Protein AF-0000000080122963 (afdb_homodimer)

Sequence (756 aa):
MSAVALLRVLVTTPAATTADTTKSIFVSNTAAAPLPLLIRNSSSSNCRLLIKGKRISRCTINNAAAGEVLVGIESPSSSSLQPTSSPEQKVYNVVLKQAALVQKKQSTTTTSTEDLDMPIPGTLTLLNEAYDRCREVCAEYAKTFYLGTLLMTQERRKAIWAIYVWCRRTDELVDGPNASHITPMALDRWESRLEDLFQGRPYDMLDAALSDTVGKFPVDIQPFKDMIEGMRLDLKKSRYKNFDELYLYCYYVAGTVGLMSVPVMGIAPESQATTESVYNAALSLGIANQLTNILRDVGEDARRGRVYLPQDELAQAGLSDEDIFAGKVTDKWRNFMKNQIKRARMFFDEAEKGVTQLSSASRWPVRTRIVYTYTDSKMSAVALLRVLVTTPAATTADTTKSIFVSNTAAAPLPLLIRNSSSSNCRLLIKGKRISRCTINNAAAGEVLVGIESPSSSSLQPTSSPEQKVYNVVLKQAALVQKKQSTTTTSTEDLDMPIPGTLTLLNEAYDRCREVCAEYAKTFYLGTLLMTQERRKAIWAIYVWCRRTDELVDGPNASHITPMALDRWESRLEDLFQGRPYDMLDAALSDTVGKFPVDIQPFKDMIEGMRLDLKKSRYKNFDELYLYCYYVAGTVGLMSVPVMGIAPESQATTESVYNAALSLGIANQLTNILRDVGEDARRGRVYLPQDELAQAGLSDEDIFAGKVTDKWRNFMKNQIKRARMFFDEAEKGVTQLSSASRWPVRTRIVYTYTDSK

pLDDT: mean 71.26, std 28.19, range [19.64, 98.44]

Organism: Aquilegia coerulea (NCBI:txid218851)

Foldseek 3Di:
DPPPVPPPPPPPPPDDDPDPPPPDDDDDPPDPDPPQPQPPDPDPPQPQPPDPPDRQPRQPQPPDPDRRSPSPSPPPDCDPPPPPDQLVRVLLVVLVVLLVLLVVCVVPVPDDPPDPPPPDPVLVVLLVVLLVVLLVVCCVQPVQLSVLLVLPDPLLSSQLSLLVVLLVVLVCCCVNPCNVVRDPVNLVVVLVQLVCLCVVHHDDSSSNSNSVSVVVWSFDCVLVVLLSVLSVCSVPPQAAQAVSRLLSSLCNSFLSSLSRNDRSQDFPPPFPDRSSLLSLLSSLLSSLLVLVVLLVCLQVSLVVVHHSHHQVLCVVLVHDSVCSNVVDDDPSNVVSSVVSNVVSVVSNVSNVVNLVRTDPSRSSSSVVVSVPPPPPPD/DPPPVPPPPPPPPPDDDPDPPPPDDDDDPPDPDPPQPQPPDPDPPQPLPPDPPDRQPRQPQPPDPDRRRPSDSPPPDDDPPPPPDQLVRVLLVVLVVLLVLLVVCVVPVVDDPPDPPPPDPVVVVLLVVLLVVLLVVCCVQPVQLSVLLVLPDPLLSSQLSLLVVLLVVLVCCCVNPCNVVRDPVNLVVVLVQLVCLCVVHHDDSSSNSNSVSVVVWSFDCVLVVLLSVLSVCSVPPQAAQAVSRLLSSLCNSFLSSLSRNDRSQDFPPPFPDRSSLLSLLSSLLSSLLVLVVLLVCLQVSLVVVHHSHHQVLCVVLVHDSVCSNVVDDDPSNVVSSVVSNVVSVVSNVSNVVNLVRTDPSRSSSSVSVSPPPPPPPD

Nearest PDB structures (foldseek):
  3wsa-assembly3_E  TM=7.767E-01  e=1.918E-05  Homo sapiens
  3wcj-assembly1_C  TM=8.021E-01  e=5.343E-05  Homo sapiens
  3wcm-assembly1_F  TM=7.769E-01  e=5.819E-05  Homo sapiens
  3wcm-assembly1_C  TM=7.812E-01  e=6.903E-05  Homo sapiens
  3vjb-assembly2_F  TM=7.452E-01  e=5.120E-05  Homo sapiens

Secondary structure (DSSP, 8-state):
------------------S-----------SSS---------S--------SSS----------SSS------------SS-----HHHHHHHHHHHHHHHHHHHHHHTTT---------HHHHHHHHHHHHHHHHHHHHH-HHHHHHHTTS-HHHHHHHHHHHHHHHHHHHHHHSTTGGG--HHHHHHHHHHHHHHHTT--SSHHHHHHHHHHHHS---SHHHHHHHHHHHHHHH--EESSHHHHHHHHIIIIIHHHHHHHHHH-B-TT--S-HHHHHHHHHHHHHHHHHHHHHHTHHHHHHTT-EEEEHHHHHHTT--HHHHHHT---HHHHHHHHHHHHHHHHHHHHHHHHHTTB-HHHHHHHHHHHHHGGGGG-/------------------S-----------SSS---------S--------SSS----------SSS------------SS-----HHHHHHHHHHHHHHHHHHHHHHTTT---------HHHHHHHHHHHHHHHHHHHHH-HHHHHHHTTS-HHHHHHHHHHHHHHHHHHHHHHSTTGGG--HHHHHHHHHHHHHHHTT--SSHHHHHHHHHHHHS---SHHHHHHHHHHHHHHH--EESSHHHHHHHHIIIIIHHHHHHHHHH-B-TT--S-HHHHHHHHHHHHHHHHHHHHHHTHHHHHHTT-EEEEHHHHHHTT--HHHHHHT---HHHHHHHHHHHHHHHHHHHHHHHHHTTB-HHHHHHHHHHHHHGGGGG-

Structure (mmCIF, N/CA/C/O backbone):
data_AF-0000000080122963-model_v1
#
loop_
_entity.id
_entity.type
_entity.pdbx_description
1 polymer '15-cis-phytoene synthase'
#
loop_
_atom_site.group_PDB
_atom_site.id
_atom_site.type_symbol
_atom_site.label_atom_id
_atom_site.label_alt_id
_atom_site.label_comp_id
_atom_site.label_asym_id
_atom_site.label_entity_id
_atom_site.label_seq_id
_atom_site.pdbx_PDB_ins_code
_atom_site.Cartn_x
_atom_site.Cartn_y
_atom_site.Cartn_z
_atom_site.occupancy
_atom_site.B_iso_or_equiv
_atom_site.auth_seq_id
_atom_site.auth_comp_id
_atom_site.auth_asym_id
_atom_site.auth_atom_id
_atom_site.pdbx_PDB_model_num
ATOM 1 N N . MET A 1 1 ? -7.129 35.594 -34.25 1 19.75 1 MET A N 1
ATOM 2 C CA . MET A 1 1 ? -8.195 34.812 -34.812 1 19.75 1 MET A CA 1
ATOM 3 C C . MET A 1 1 ? -8.055 33.344 -34.406 1 19.75 1 MET A C 1
ATOM 5 O O . MET A 1 1 ? -7.145 32.656 -34.875 1 19.75 1 MET A O 1
ATOM 9 N N . SER A 1 2 ? -8.109 33.125 -33.125 1 20.17 2 SER A N 1
ATOM 10 C CA . SER A 1 2 ? -7.652 32 -32.281 1 20.17 2 SER A CA 1
ATOM 11 C C . SER A 1 2 ? -8.328 30.703 -32.688 1 20.17 2 SER A C 1
ATOM 13 O O . SER A 1 2 ? -9.555 30.641 -32.812 1 20.17 2 SER A O 1
ATOM 15 N N . ALA A 1 3 ? -7.66 30 -33.656 1 21.72 3 ALA A N 1
ATOM 16 C CA . ALA A 1 3 ? -8.102 28.797 -34.375 1 21.72 3 ALA A CA 1
ATOM 17 C C . ALA A 1 3 ? -8.727 27.781 -33.438 1 21.72 3 ALA A C 1
ATOM 19 O O . ALA A 1 3 ? -8.094 27.375 -32.438 1 21.72 3 ALA A O 1
ATOM 20 N N . VAL A 1 4 ? -10.062 27.953 -33.156 1 21.8 4 VAL A N 1
ATOM 21 C CA . VAL A 1 4 ? -10.969 27.109 -32.375 1 21.8 4 VAL A CA 1
ATOM 22 C C . VAL A 1 4 ? -10.969 25.688 -32.969 1 21.8 4 VAL A C 1
ATOM 24 O O . VAL A 1 4 ? -11.281 25.5 -34.125 1 21.8 4 VAL A O 1
ATOM 27 N N . ALA A 1 5 ? -9.883 24.969 -32.75 1 23.42 5 ALA A N 1
ATOM 28 C CA . ALA A 1 5 ? -9.852 23.609 -33.281 1 23.42 5 ALA A CA 1
ATOM 29 C C . ALA A 1 5 ? -11.102 22.828 -32.875 1 23.42 5 ALA A C 1
ATOM 31 O O . ALA A 1 5 ? -11.461 22.797 -31.688 1 23.42 5 ALA A O 1
ATOM 32 N N . LEU A 1 6 ? -12.203 22.844 -33.688 1 23.42 6 LEU A N 1
ATOM 33 C CA . LEU A 1 6 ? -13.477 22.141 -33.625 1 23.42 6 LEU A CA 1
ATOM 34 C C . LEU A 1 6 ? -13.258 20.625 -33.625 1 23.42 6 LEU A C 1
ATOM 36 O O . LEU A 1 6 ? -12.617 20.094 -34.531 1 23.42 6 LEU A O 1
ATOM 40 N N . LEU A 1 7 ? -13.016 20.125 -32.469 1 23.98 7 LEU A N 1
ATOM 41 C CA . LEU A 1 7 ? -12.961 18.672 -32.5 1 23.98 7 LEU A CA 1
ATOM 42 C C . LEU A 1 7 ? -14.328 18.078 -32.812 1 23.98 7 LEU A C 1
ATOM 44 O O . LEU A 1 7 ? -15.312 18.375 -32.156 1 23.98 7 LEU A O 1
ATOM 48 N N . ARG A 1 8 ? -14.734 17.766 -34.031 1 24.86 8 ARG A N 1
ATOM 49 C CA . ARG A 1 8 ? -15.922 17.062 -34.531 1 24.86 8 ARG A CA 1
ATOM 50 C C . ARG A 1 8 ? -15.898 15.594 -34.125 1 24.86 8 ARG A C 1
ATOM 52 O O . ARG A 1 8 ? -14.938 14.883 -34.438 1 24.86 8 ARG A O 1
ATOM 59 N N . VAL A 1 9 ? -16.438 15.32 -32.969 1 24.55 9 VAL A N 1
ATOM 60 C CA . VAL A 1 9 ? -16.562 13.914 -32.625 1 24.55 9 VAL A CA 1
ATOM 61 C C . VAL A 1 9 ? -17.719 13.289 -33.406 1 24.55 9 VAL A C 1
ATOM 63 O O . VAL A 1 9 ? -18.844 13.773 -33.344 1 24.55 9 VAL A O 1
ATOM 66 N N . LEU A 1 10 ? -17.453 12.727 -34.531 1 25.44 10 LEU A N 1
ATOM 67 C CA . LEU A 1 10 ? -18.469 12 -35.281 1 25.44 10 LEU A CA 1
ATOM 68 C C . LEU A 1 10 ? -18.828 10.688 -34.594 1 25.44 10 LEU A C 1
ATOM 70 O O . LEU A 1 10 ? -17.953 9.852 -34.344 1 25.44 10 LEU A O 1
ATOM 74 N N . VAL A 1 11 ? -19.844 10.766 -33.75 1 25 11 VAL A N 1
ATOM 75 C CA . VAL A 1 11 ? -20.406 9.547 -33.188 1 25 11 VAL A CA 1
ATOM 76 C C . VAL A 1 11 ? -21.219 8.805 -34.219 1 25 11 VAL A C 1
ATOM 78 O O . VAL A 1 11 ? -22.172 9.352 -34.781 1 25 11 VAL A O 1
ATOM 81 N N . THR A 1 12 ? -20.562 8.062 -35.031 1 26.02 12 THR A N 1
ATOM 82 C CA . THR A 1 12 ? -21.359 7.273 -35.969 1 26.02 12 THR A CA 1
ATOM 83 C C . THR A 1 12 ? -22.156 6.207 -35.25 1 26.02 12 THR A C 1
ATOM 85 O O . THR A 1 12 ? -21.609 5.449 -34.438 1 26.02 12 THR A O 1
ATOM 88 N N . THR A 1 13 ? -23.422 6.586 -34.875 1 25.39 13 THR A N 1
ATOM 89 C CA . THR A 1 13 ? -24.422 5.688 -34.312 1 25.39 13 THR A CA 1
ATOM 90 C C . THR A 1 13 ? -24.609 4.469 -35.219 1 25.39 13 THR A C 1
ATOM 92 O O . THR A 1 13 ? -24.828 4.613 -36.438 1 25.39 13 THR A O 1
ATOM 95 N N . PRO A 1 14 ? -23.938 3.383 -34.938 1 26.52 14 PRO A N 1
ATOM 96 C CA . PRO A 1 14 ? -24.453 2.318 -35.812 1 26.52 14 PRO A CA 1
ATOM 97 C C . PRO A 1 14 ? -25.984 2.219 -35.781 1 26.52 14 PRO A C 1
ATOM 99 O O . PRO A 1 14 ? -26.625 2.725 -34.844 1 26.52 14 PRO A O 1
ATOM 102 N N . ALA A 1 15 ? -26.625 1.673 -36.812 1 25.92 15 ALA A N 1
ATOM 103 C CA . ALA A 1 15 ? -28.031 1.391 -37 1 25.92 15 ALA A CA 1
ATOM 104 C C . ALA A 1 15 ? -28.672 0.888 -35.719 1 25.92 15 ALA A C 1
ATOM 106 O O . ALA A 1 15 ? -27.969 0.396 -34.812 1 25.92 15 ALA A O 1
ATOM 107 N N . ALA A 1 16 ? -30.094 0.755 -35.688 1 26.62 16 ALA A N 1
ATOM 108 C CA . ALA A 1 16 ? -31.281 0.656 -34.875 1 26.62 16 ALA A CA 1
ATOM 109 C C . ALA A 1 16 ? -31.188 -0.524 -33.906 1 26.62 16 ALA A C 1
ATOM 111 O O . ALA A 1 16 ? -32.156 -0.824 -33.188 1 26.62 16 ALA A O 1
ATOM 112 N N . THR A 1 17 ? -30.25 -1.479 -33.906 1 28.39 17 THR A N 1
ATOM 113 C CA . THR A 1 17 ? -30.859 -2.541 -33.125 1 28.39 17 THR A CA 1
ATOM 114 C C . THR A 1 17 ? -31.047 -2.098 -31.656 1 28.39 17 THR A C 1
ATOM 116 O O . THR A 1 17 ? -30.281 -1.279 -31.156 1 28.39 17 THR A O 1
ATOM 119 N N . THR A 1 18 ? -32.25 -2.408 -30.875 1 26.53 18 THR A N 1
ATOM 120 C CA . THR A 1 18 ? -32.938 -2.02 -29.656 1 26.53 18 THR A CA 1
ATOM 121 C C . THR A 1 18 ? -31.984 -1.936 -28.469 1 26.53 18 THR A C 1
ATOM 123 O O . THR A 1 18 ? -32.375 -1.592 -27.359 1 26.53 18 THR A O 1
ATOM 126 N N . ALA A 1 19 ? -30.906 -2.762 -28.469 1 27.23 19 ALA A N 1
ATOM 127 C CA . ALA A 1 19 ? -30.344 -2.934 -27.125 1 27.23 19 ALA A CA 1
ATOM 128 C C . ALA A 1 19 ? -29.734 -1.631 -26.625 1 27.23 19 ALA A C 1
ATOM 130 O O . ALA A 1 19 ? -29.203 -0.837 -27.406 1 27.23 19 ALA A O 1
ATOM 131 N N . ASP A 1 20 ? -30.188 -1.052 -25.422 1 25.56 20 ASP A N 1
ATOM 132 C CA . ASP A 1 20 ? -29.906 0.118 -24.609 1 25.56 20 ASP A CA 1
ATOM 133 C C . ASP A 1 20 ? -28.391 0.375 -24.516 1 25.56 20 ASP A C 1
ATOM 135 O O . ASP A 1 20 ? -27.672 -0.348 -23.828 1 25.56 20 ASP A O 1
ATOM 139 N N . THR A 1 21 ? -27.703 0.463 -25.656 1 27.44 21 THR A N 1
ATOM 140 C CA . THR A 1 21 ? -26.25 0.651 -25.719 1 27.44 21 THR A CA 1
ATOM 141 C C . THR A 1 21 ? -25.844 1.961 -25.047 1 27.44 21 THR A C 1
ATOM 143 O O . THR A 1 21 ? -26.125 3.043 -25.578 1 27.44 21 THR A O 1
ATOM 146 N N . THR A 1 22 ? -26.047 2.119 -23.703 1 26.25 22 THR A N 1
ATOM 147 C CA . THR A 1 22 ? -25.594 3.277 -22.938 1 26.25 22 THR A CA 1
ATOM 148 C C . THR A 1 22 ? -24.141 3.602 -23.266 1 26.25 22 THR A C 1
ATOM 150 O O . THR A 1 22 ? -23.25 2.795 -23 1 26.25 22 THR A O 1
ATOM 153 N N . LYS A 1 23 ? -23.906 4.098 -24.422 1 28.27 23 LYS A N 1
ATOM 154 C CA . LYS A 1 23 ? -22.594 4.539 -24.875 1 28.27 23 LYS A CA 1
ATOM 155 C C . LYS A 1 23 ? -22.062 5.68 -24.016 1 28.27 23 LYS A C 1
ATOM 157 O O . LYS A 1 23 ? -22.75 6.668 -23.781 1 28.27 23 LYS A O 1
ATOM 162 N N . SER A 1 24 ? -21.25 5.43 -22.953 1 25.97 24 SER A N 1
ATOM 163 C CA . SER A 1 24 ? -20.656 6.457 -22.109 1 25.97 24 SER A CA 1
ATOM 164 C C . SER A 1 24 ? -19.578 7.234 -22.875 1 25.97 24 SER A C 1
ATOM 166 O O . SER A 1 24 ? -18.797 6.648 -23.625 1 25.97 24 SER A O 1
ATOM 168 N N . ILE A 1 25 ? -19.891 8.375 -23.422 1 27.52 25 ILE A N 1
ATOM 169 C CA . ILE A 1 25 ? -18.953 9.289 -24.031 1 27.52 25 ILE A CA 1
ATOM 170 C C . ILE A 1 25 ? -18.109 9.977 -22.953 1 27.52 25 ILE A C 1
ATOM 172 O O . ILE A 1 25 ? -18.656 10.602 -22.047 1 27.52 25 ILE A O 1
ATOM 176 N N . PHE A 1 26 ? -16.875 9.492 -22.766 1 26.36 26 PHE A N 1
ATOM 177 C CA . PHE A 1 26 ? -15.938 10.164 -21.859 1 26.36 26 PHE A CA 1
ATOM 178 C C . PHE A 1 26 ? -15.203 11.289 -22.578 1 26.36 26 PHE A C 1
ATOM 180 O O . PHE A 1 26 ? -14.625 11.078 -23.656 1 26.36 26 PHE A O 1
ATOM 187 N N . VAL A 1 27 ? -15.633 12.5 -22.5 1 27.17 27 VAL A N 1
ATOM 188 C CA . VAL A 1 27 ? -14.945 13.664 -23.047 1 27.17 27 VAL A CA 1
ATOM 189 C C . VAL A 1 27 ? -13.953 14.203 -22.031 1 27.17 27 VAL A C 1
ATOM 191 O O . VAL A 1 27 ? -14.32 14.523 -20.891 1 27.17 27 VAL A O 1
ATOM 194 N N . SER A 1 28 ? -12.703 13.711 -22.047 1 25.23 28 SER A N 1
ATOM 195 C CA . SER A 1 28 ? -11.688 14.312 -21.188 1 25.23 28 SER A CA 1
ATOM 196 C C . SER A 1 28 ? -11.141 15.602 -21.797 1 25.23 28 SER A C 1
ATOM 198 O O . SER A 1 28 ? -10.781 15.641 -22.969 1 25.23 28 SER A O 1
ATOM 200 N N . ASN A 1 29 ? -11.734 16.734 -21.406 1 26.58 29 ASN A N 1
ATOM 201 C CA . ASN A 1 29 ? -11.219 18.031 -21.797 1 26.58 29 ASN A CA 1
ATOM 202 C C . ASN A 1 29 ? -9.867 18.312 -21.156 1 26.58 29 ASN A C 1
ATOM 204 O O . ASN A 1 29 ? -9.75 18.312 -19.922 1 26.58 29 ASN A O 1
ATOM 208 N N . THR A 1 30 ? -8.875 17.953 -21.812 1 26.72 30 THR A N 1
ATOM 209 C CA . THR A 1 30 ? -7.539 18.312 -21.328 1 26.72 30 THR A CA 1
ATOM 210 C C . THR A 1 30 ? -7.355 19.828 -21.312 1 26.72 30 THR A C 1
ATOM 212 O O . THR A 1 30 ? -6.328 20.328 -20.844 1 26.72 30 THR A O 1
ATOM 215 N N . ALA A 1 31 ? -7.926 20.594 -22.359 1 26.52 31 ALA A N 1
ATOM 216 C CA . ALA A 1 31 ? -7.523 21.984 -22.438 1 26.52 31 ALA A CA 1
ATOM 217 C C . ALA A 1 31 ? -8.148 22.812 -21.328 1 26.52 31 ALA A C 1
ATOM 219 O O . ALA A 1 31 ? -9.18 22.422 -20.75 1 26.52 31 ALA A O 1
ATOM 220 N N . ALA A 1 32 ? -7.328 23.797 -20.781 1 28.28 32 ALA A N 1
ATOM 221 C CA . ALA A 1 32 ? -7.715 24.75 -19.734 1 28.28 32 ALA A CA 1
ATOM 222 C C . ALA A 1 32 ? -9.109 25.297 -19.984 1 28.28 32 ALA A C 1
ATOM 224 O O . ALA A 1 32 ? -9.781 25.75 -19.062 1 28.28 32 ALA A O 1
ATOM 225 N N . ALA A 1 33 ? -9.438 25.703 -21.266 1 26.62 33 ALA A N 1
ATOM 226 C CA . ALA A 1 33 ? -10.633 26.516 -21.5 1 26.62 33 ALA A CA 1
ATOM 227 C C . ALA A 1 33 ? -11.875 25.625 -21.594 1 26.62 33 ALA A C 1
ATOM 229 O O . ALA A 1 33 ? -11.805 24.5 -22.078 1 26.62 33 ALA A O 1
ATOM 230 N N . PRO A 1 34 ? -12.961 25.953 -20.828 1 26.78 34 PRO A N 1
ATOM 231 C CA . PRO A 1 34 ? -14.281 25.312 -20.844 1 26.78 34 PRO A CA 1
ATOM 232 C C . PRO A 1 34 ? -14.812 25.094 -22.25 1 26.78 34 PRO A C 1
ATOM 234 O O . PRO A 1 34 ? -14.891 26.031 -23.047 1 26.78 34 PRO A O 1
ATOM 237 N N . LEU A 1 35 ? -14.242 24.156 -23 1 27.95 35 LEU A N 1
ATOM 238 C CA . LEU A 1 35 ? -14.875 24.031 -24.312 1 27.95 35 LEU A CA 1
ATOM 239 C C . LEU A 1 35 ? -16.359 23.734 -24.172 1 27.95 35 LEU A C 1
ATOM 241 O O . LEU A 1 35 ? -16.766 22.906 -23.344 1 27.95 35 LEU A O 1
ATOM 245 N N . PRO A 1 36 ? -17.312 24.625 -24.625 1 26.7 36 PRO A N 1
ATOM 246 C CA . PRO A 1 36 ? -18.766 24.438 -24.609 1 26.7 36 PRO A CA 1
ATOM 247 C C . PRO A 1 36 ? -19.219 23.156 -25.281 1 26.7 36 PRO A C 1
ATOM 249 O O . PRO A 1 36 ? -18.688 22.781 -26.328 1 26.7 36 PRO A O 1
ATOM 252 N N . LEU A 1 37 ? -19.281 22.094 -24.594 1 27.95 37 LEU A N 1
ATOM 253 C CA . LEU A 1 37 ? -19.844 20.859 -25.141 1 27.95 37 LEU A CA 1
ATOM 254 C C . LEU A 1 37 ? -21.281 21.062 -25.594 1 27.95 37 LEU A C 1
ATOM 256 O O . LEU A 1 37 ? -22.125 21.5 -24.797 1 27.95 37 LEU A O 1
ATOM 260 N N . LEU A 1 38 ? -21.484 21.422 -26.766 1 26.62 38 LEU A N 1
ATOM 261 C CA . LEU A 1 38 ? -22.812 21.516 -27.344 1 26.62 38 LEU A CA 1
ATOM 262 C C . LEU A 1 38 ? -23.406 20.141 -27.594 1 26.62 38 LEU A C 1
ATOM 264 O O . LEU A 1 38 ? -22.828 19.344 -28.328 1 26.62 38 LEU A O 1
ATOM 268 N N . ILE A 1 39 ? -23.984 19.609 -26.609 1 27.3 39 ILE A N 1
ATOM 269 C CA . ILE A 1 39 ? -24.703 18.359 -26.812 1 27.3 39 ILE A CA 1
ATOM 270 C C . ILE A 1 39 ? -26.062 18.641 -27.484 1 27.3 39 ILE A C 1
ATOM 272 O O . ILE A 1 39 ? -26.859 19.406 -26.953 1 27.3 39 ILE A O 1
ATOM 276 N N . ARG A 1 40 ? -26.109 18.641 -28.75 1 26.69 40 ARG A N 1
ATOM 277 C CA . ARG A 1 40 ? -27.391 18.75 -29.453 1 26.69 40 ARG A CA 1
ATOM 278 C C . ARG A 1 40 ? -28.156 17.438 -29.391 1 26.69 40 ARG A C 1
ATOM 280 O O . ARG A 1 40 ? -27.625 16.375 -29.75 1 26.69 40 ARG A O 1
ATOM 287 N N . ASN A 1 41 ? -28.875 17.25 -28.234 1 26.33 41 ASN A N 1
ATOM 288 C CA . ASN A 1 41 ? -29.797 16.125 -28.188 1 26.33 41 ASN A CA 1
ATOM 289 C C . ASN A 1 41 ? -30.969 16.312 -29.156 1 26.33 41 ASN A C 1
ATOM 291 O O . ASN A 1 41 ? -31.562 17.406 -29.203 1 26.33 41 ASN A O 1
ATOM 295 N N . SER A 1 42 ? -30.938 15.711 -30.281 1 27.28 42 SER A N 1
ATOM 296 C CA . SER A 1 42 ? -32.156 15.805 -31.062 1 27.28 42 SER A CA 1
ATOM 297 C C . SER A 1 42 ? -33.406 15.492 -30.219 1 27.28 42 SER A C 1
ATOM 299 O O . SER A 1 42 ? -34.438 16.156 -30.344 1 27.28 42 SER A O 1
ATOM 301 N N . SER A 1 43 ? -33.719 14.156 -30.031 1 26.42 43 SER A N 1
ATOM 302 C CA . SER A 1 43 ? -35.031 13.781 -29.484 1 26.42 43 SER A CA 1
ATOM 303 C C . SER A 1 43 ? -35.031 13.906 -27.969 1 26.42 43 SER A C 1
ATOM 305 O O . SER A 1 43 ? -34 13.883 -27.328 1 26.42 43 SER A O 1
ATOM 307 N N . SER A 1 44 ? -36.219 14.414 -27.312 1 27.33 44 SER A N 1
ATOM 308 C CA . SER A 1 44 ? -36.625 14.727 -25.953 1 27.33 44 SER A CA 1
ATOM 309 C C . SER A 1 44 ? -36.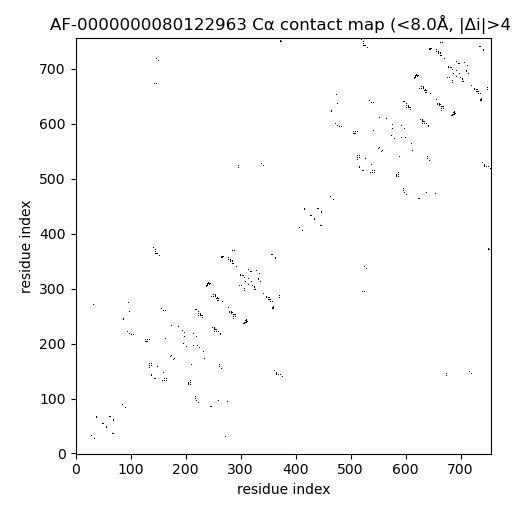188 13.648 -24.969 1 27.33 44 SER A C 1
ATOM 311 O O . SER A 1 44 ? -36.656 13.594 -23.828 1 27.33 44 SER A O 1
ATOM 313 N N . SER A 1 45 ? -35.531 12.609 -25.438 1 26.34 45 SER A N 1
ATOM 314 C CA . SER A 1 45 ? -35.438 11.539 -24.453 1 26.34 45 SER A CA 1
ATOM 315 C C . SER A 1 45 ? -34.562 11.922 -23.281 1 26.34 45 SER A C 1
ATOM 317 O O . SER A 1 45 ? -33.656 12.758 -23.422 1 26.34 45 SER A O 1
ATOM 319 N N . ASN A 1 46 ? -35.156 11.789 -22.047 1 26.55 46 ASN A N 1
ATOM 320 C CA . ASN A 1 46 ? -34.625 12.023 -20.703 1 26.55 46 ASN A CA 1
ATOM 321 C C . ASN A 1 46 ? -33.219 11.492 -20.547 1 26.55 46 ASN A C 1
ATOM 323 O O . ASN A 1 46 ? -32.969 10.305 -20.766 1 26.55 46 ASN A O 1
ATOM 327 N N . CYS A 1 47 ? -32.312 12.094 -21.234 1 25.84 47 CYS A N 1
ATOM 328 C CA . CYS A 1 47 ? -30.938 11.641 -21.172 1 25.84 47 CYS A CA 1
ATOM 329 C C . CYS A 1 47 ? -30.359 11.828 -19.766 1 25.84 47 CYS A C 1
ATOM 331 O O . CYS A 1 47 ? -30.516 12.898 -19.172 1 25.84 47 CYS A O 1
ATOM 333 N N . ARG A 1 48 ? -30.469 10.789 -18.922 1 26 48 ARG A N 1
ATOM 334 C CA . ARG A 1 48 ? -29.828 10.773 -17.609 1 26 48 ARG A CA 1
ATOM 335 C C . ARG A 1 48 ? -28.328 10.984 -17.75 1 26 48 ARG A C 1
ATOM 337 O O . ARG A 1 48 ? -27.641 10.234 -18.453 1 26 48 ARG A O 1
ATOM 344 N N . LEU A 1 49 ? -27.922 12.188 -17.906 1 27.52 49 LEU A N 1
ATOM 345 C CA . LEU A 1 49 ? -26.484 12.484 -17.859 1 27.52 49 LEU A CA 1
ATOM 346 C C . LEU A 1 49 ? -25.922 12.211 -16.469 1 27.52 49 LEU A C 1
ATOM 348 O O . LEU A 1 49 ? -26.422 12.719 -15.477 1 27.52 49 LEU A O 1
ATOM 352 N N . LEU A 1 50 ? -25.656 11.008 -16.219 1 26.03 50 LEU A N 1
ATOM 353 C CA . LEU A 1 50 ? -24.969 10.742 -14.961 1 26.03 50 LEU A CA 1
ATOM 354 C C . LEU A 1 50 ? -23.578 11.359 -14.953 1 26.03 50 LEU A C 1
ATOM 356 O O . LEU A 1 50 ? -22.766 11.078 -15.844 1 26.03 50 LEU A O 1
ATOM 360 N N . ILE A 1 51 ? -23.484 12.562 -14.664 1 25.67 51 ILE A N 1
ATOM 361 C CA . ILE A 1 51 ? -22.172 13.148 -14.398 1 25.67 51 ILE A CA 1
ATOM 362 C C . ILE A 1 51 ? -21.562 12.492 -13.156 1 25.67 51 ILE A C 1
ATOM 364 O O . ILE A 1 51 ? -22.219 12.359 -12.125 1 25.67 51 ILE A O 1
ATOM 368 N N . LYS A 1 52 ? -20.656 11.688 -13.266 1 24.55 52 LYS A N 1
ATOM 369 C CA . LYS A 1 52 ? -19.891 11.141 -12.148 1 24.55 52 LYS A CA 1
ATOM 370 C C . LYS A 1 52 ? -19.5 12.242 -11.156 1 24.55 52 LYS A C 1
ATOM 372 O O . LYS A 1 52 ? -18.828 13.203 -11.523 1 24.55 52 LYS A O 1
ATOM 377 N N . GLY A 1 53 ? -20.203 12.312 -9.82 1 27.12 53 GLY A N 1
ATOM 378 C CA . GLY A 1 53 ? -20.375 12.844 -8.477 1 27.12 53 GLY A CA 1
ATOM 379 C C . GLY A 1 53 ? -21.656 13.633 -8.312 1 27.12 53 GLY A C 1
ATOM 380 O O . GLY A 1 53 ? -22.141 13.805 -7.188 1 27.12 53 GLY A O 1
ATOM 381 N N . LYS A 1 54 ? -21.953 14.773 -8.984 1 26.27 54 LYS A N 1
ATOM 382 C CA . LYS A 1 54 ? -23.156 15.523 -8.656 1 26.27 54 LYS A CA 1
ATOM 383 C C . LYS A 1 54 ? -24.328 15.094 -9.539 1 26.27 54 LYS A C 1
ATOM 385 O O . LYS A 1 54 ? -24.172 14.922 -10.75 1 26.27 54 LYS A O 1
ATOM 390 N N . ARG A 1 55 ? -25.344 14.398 -8.875 1 28.12 55 ARG A N 1
ATOM 391 C CA . ARG A 1 55 ? -26.656 14.133 -9.477 1 28.12 55 ARG A CA 1
ATOM 392 C C . ARG A 1 55 ? -27.234 15.398 -10.094 1 28.12 55 ARG A C 1
ATOM 394 O O . ARG A 1 55 ? -27.438 16.406 -9.406 1 28.12 55 ARG A O 1
ATOM 401 N N . ILE A 1 56 ? -26.859 15.719 -11.297 1 27.7 56 ILE A N 1
ATOM 402 C CA . ILE A 1 56 ? -27.516 16.859 -11.93 1 27.7 56 ILE A CA 1
ATOM 403 C C . ILE A 1 56 ? -29.016 16.562 -12.055 1 27.7 56 ILE A C 1
ATOM 405 O O . ILE A 1 56 ? -29.406 15.461 -12.43 1 27.7 56 ILE A O 1
ATOM 409 N N . SER A 1 57 ? -29.828 17.375 -11.273 1 26.98 57 SER A N 1
ATOM 410 C CA . SER A 1 57 ? -31.266 17.422 -11.445 1 26.98 57 SER A CA 1
ATOM 411 C C . SER A 1 57 ? -31.656 17.422 -12.922 1 26.98 57 SER A C 1
ATOM 413 O O . SER A 1 57 ? -30.812 17.703 -13.781 1 26.98 57 SER A O 1
ATOM 415 N N . ARG A 1 58 ? -33 17.438 -13.117 1 27.38 58 ARG A N 1
ATOM 416 C CA . ARG A 1 58 ? -33.75 17.453 -14.375 1 27.38 58 ARG A CA 1
ATOM 417 C C . ARG A 1 58 ? -33.375 18.672 -15.211 1 27.38 58 ARG A C 1
ATOM 419 O O . ARG A 1 58 ? -33.344 19.797 -14.703 1 27.38 58 ARG A O 1
ATOM 426 N N . CYS A 1 59 ? -32.406 18.562 -15.992 1 26.41 59 CYS A N 1
ATOM 427 C CA . CYS A 1 59 ? -32.031 19.672 -16.859 1 26.41 59 CYS A CA 1
ATOM 428 C C . CYS A 1 59 ? -33.094 19.859 -17.969 1 26.41 59 CYS A C 1
ATOM 430 O O . CYS A 1 59 ? -33.469 18.891 -18.609 1 26.41 59 CYS A O 1
ATOM 432 N N . THR A 1 60 ? -34.031 20.719 -17.609 1 26.64 60 THR A N 1
ATOM 433 C CA . THR A 1 60 ? -34.938 21.156 -18.672 1 26.64 60 THR A CA 1
ATOM 434 C C . THR A 1 60 ? -34.156 21.859 -19.781 1 26.64 60 THR A C 1
ATOM 436 O O . THR A 1 60 ? -33.375 22.781 -19.531 1 26.64 60 THR A O 1
ATOM 439 N N . ILE A 1 61 ? -33.969 21.188 -20.812 1 28.36 61 ILE A N 1
ATOM 440 C CA . ILE A 1 61 ? -33.375 21.703 -22.047 1 28.36 61 ILE A CA 1
ATOM 441 C C . ILE A 1 61 ? -34.312 22.703 -22.703 1 28.36 61 ILE A C 1
ATOM 443 O O . ILE A 1 61 ? -35.438 22.328 -23.125 1 28.36 61 ILE A O 1
ATOM 447 N N . ASN A 1 62 ? -34.406 23.875 -22.016 1 25.98 62 ASN A N 1
ATOM 448 C CA . ASN A 1 62 ? -35.188 24.875 -22.734 1 25.98 62 ASN A CA 1
ATOM 449 C C . ASN A 1 62 ? -34.5 25.312 -24.031 1 25.98 62 ASN A C 1
ATOM 451 O O . ASN A 1 62 ? -33.312 25.516 -24.062 1 25.98 62 ASN A O 1
ATOM 455 N N . ASN A 1 63 ? -35.188 24.953 -25.094 1 27.14 63 ASN A N 1
ATOM 456 C CA . ASN A 1 63 ? -34.938 25.281 -26.5 1 27.14 63 ASN A CA 1
ATOM 457 C C . ASN A 1 63 ? -34.844 26.797 -26.703 1 27.14 63 ASN A C 1
ATOM 459 O O . ASN A 1 63 ? -35.844 27.453 -26.938 1 27.14 63 ASN A O 1
ATOM 463 N N . ALA A 1 64 ? -34.219 27.656 -25.797 1 25.81 64 ALA A N 1
ATOM 464 C CA . ALA A 1 64 ? -34.312 29 -26.344 1 25.81 64 ALA A CA 1
ATOM 465 C C . ALA A 1 64 ? -33.688 29.078 -27.719 1 25.81 64 ALA A C 1
ATOM 467 O O . ALA A 1 64 ? -32.938 28.172 -28.125 1 25.81 64 ALA A O 1
ATOM 468 N N . ALA A 1 65 ? -33.625 30.297 -28.422 1 25.7 65 ALA A N 1
ATOM 469 C CA . ALA A 1 65 ? -33.188 30.656 -29.75 1 25.7 65 ALA A CA 1
ATOM 470 C C . ALA A 1 65 ? -31.812 30.078 -30.047 1 25.7 65 ALA A C 1
ATOM 472 O O . ALA A 1 65 ? -31.609 29.406 -31.062 1 25.7 65 ALA A O 1
ATOM 473 N N . ALA A 1 66 ? -30.797 30.953 -30.062 1 26.09 66 ALA A N 1
ATOM 474 C CA . ALA A 1 66 ? -29.516 30.5 -30.609 1 26.09 66 ALA A CA 1
ATOM 475 C C . ALA A 1 66 ? -28.922 29.375 -29.766 1 26.09 66 ALA A C 1
ATOM 477 O O . ALA A 1 66 ? -29.297 29.203 -28.609 1 26.09 66 ALA A O 1
ATOM 478 N N . GLY A 1 67 ? -28.234 28.406 -30.344 1 25.77 67 GLY A N 1
ATOM 479 C CA . GLY A 1 67 ? -27.797 27.031 -30.109 1 25.77 67 GLY A CA 1
ATOM 480 C C . GLY A 1 67 ? -27.156 26.828 -28.75 1 25.77 67 GLY A C 1
ATOM 481 O O . GLY A 1 67 ? -26.516 25.797 -28.516 1 25.77 67 GLY A O 1
ATOM 482 N N . GLU A 1 68 ? -26.812 27.922 -28.031 1 26.02 68 GLU A N 1
ATOM 483 C CA . GLU A 1 68 ? -25.953 27.75 -26.859 1 26.02 68 GLU A CA 1
ATOM 484 C C . GLU A 1 68 ? -26.734 27.203 -25.672 1 26.02 68 GLU A C 1
ATOM 486 O O . GLU A 1 68 ? -27.797 27.719 -25.328 1 26.02 68 GLU A O 1
ATOM 491 N N . VAL A 1 69 ? -27 25.953 -25.641 1 25.61 69 VAL A N 1
ATOM 492 C CA . VAL A 1 69 ? -27.734 25.375 -24.516 1 25.61 69 VAL A CA 1
ATOM 493 C C . VAL A 1 69 ? -27.031 25.719 -23.203 1 25.61 69 VAL A C 1
ATOM 495 O O . VAL A 1 69 ? -25.875 25.359 -23.016 1 25.61 69 VAL A O 1
ATOM 498 N N . LEU A 1 70 ? -27.344 26.906 -22.641 1 24.72 70 LEU A N 1
ATOM 499 C CA . LEU A 1 70 ? -26.875 27.266 -21.312 1 24.72 70 LEU A CA 1
ATOM 500 C C . LEU A 1 70 ? -27.547 26.406 -20.25 1 24.72 70 LEU A C 1
ATOM 502 O O . LEU A 1 70 ? -28.781 26.344 -20.188 1 24.72 70 LEU A O 1
ATOM 506 N N . VAL A 1 71 ? -27.078 25.281 -19.938 1 25.55 71 VAL A N 1
ATOM 507 C CA . VAL A 1 71 ? -27.672 24.469 -18.875 1 25.55 71 VAL A CA 1
ATOM 508 C C . VAL A 1 71 ? -27.641 25.25 -17.562 1 25.55 71 VAL A C 1
ATOM 510 O O . VAL A 1 71 ? -26.578 25.641 -17.078 1 25.55 71 VAL A O 1
ATOM 513 N N . GLY A 1 72 ? -28.562 26.109 -17.344 1 23.67 72 GLY A N 1
ATOM 514 C CA . GLY A 1 72 ? -28.75 26.859 -16.109 1 23.67 72 GLY A CA 1
ATOM 515 C C . GLY A 1 72 ? -29.078 25.969 -14.922 1 23.67 72 GLY A C 1
ATOM 516 O O . GLY A 1 72 ? -30.016 25.172 -14.984 1 23.67 72 GLY A O 1
ATOM 517 N N . ILE A 1 73 ? -28.062 25.531 -14.156 1 24.61 73 ILE A N 1
ATOM 518 C CA . ILE A 1 73 ? -28.344 24.906 -12.875 1 24.61 73 ILE A CA 1
ATOM 519 C C . ILE A 1 73 ? -29.109 25.859 -11.977 1 24.61 73 ILE A C 1
ATOM 521 O O . ILE A 1 73 ? -28.641 26.969 -11.695 1 24.61 73 ILE A O 1
ATOM 525 N N . GLU A 1 74 ? -30.297 25.828 -12.016 1 23.81 74 GLU A N 1
ATOM 526 C CA . GLU A 1 74 ? -31.125 26.672 -11.156 1 23.81 74 GLU A CA 1
ATOM 527 C C . GLU A 1 74 ? -30.828 26.406 -9.68 1 23.81 74 GLU A C 1
ATOM 529 O O . GLU A 1 74 ? -30.828 25.25 -9.242 1 23.81 74 GLU A O 1
ATOM 534 N N . SER A 1 75 ? -29.984 27.25 -9.016 1 23.47 75 SER A N 1
ATOM 535 C CA . SER A 1 75 ? -29.844 27.359 -7.566 1 23.47 75 SER A CA 1
ATOM 536 C C . SER A 1 75 ? -31.203 27.516 -6.887 1 23.47 75 SER A C 1
ATOM 538 O O . SER A 1 75 ? -32.031 28.328 -7.316 1 23.47 75 SER A O 1
ATOM 540 N N . PRO A 1 76 ? -31.766 26.406 -6.293 1 24.53 76 PRO A N 1
ATOM 541 C CA . PRO A 1 76 ? -33.031 26.703 -5.633 1 24.53 76 PRO A CA 1
ATOM 542 C C . PRO A 1 76 ? -33.031 28.047 -4.898 1 24.53 76 PRO A C 1
ATOM 544 O O . PRO A 1 76 ? -31.953 28.562 -4.57 1 24.53 76 PRO A O 1
ATOM 547 N N . SER A 1 77 ? -34.125 28.734 -4.871 1 24.09 77 SER A N 1
ATOM 548 C CA . SER A 1 77 ? -34.5 29.969 -4.199 1 24.09 77 SER A CA 1
ATOM 549 C C . SER A 1 77 ? -34.031 29.969 -2.742 1 24.09 77 SER A C 1
ATOM 551 O O . SER A 1 77 ? -33.875 28.906 -2.141 1 24.09 77 SER A O 1
ATOM 553 N N . SER A 1 78 ? -33.719 31.219 -2.082 1 26.89 78 SER A N 1
ATOM 554 C CA . SER A 1 78 ? -33.219 31.859 -0.867 1 26.89 78 SER A CA 1
ATOM 555 C C . SER A 1 78 ? -34.094 31.5 0.334 1 26.89 78 SER A C 1
ATOM 557 O O . SER A 1 78 ? -34.188 32.281 1.291 1 26.89 78 SER A O 1
ATOM 559 N N . SER A 1 79 ? -35.031 30.656 0.458 1 28.59 79 SER A N 1
ATOM 560 C CA . SER A 1 79 ? -35.688 30.766 1.761 1 28.59 79 SER A CA 1
ATOM 561 C C . SER A 1 79 ? -34.656 30.656 2.893 1 28.59 79 SER A C 1
ATOM 563 O O . SER A 1 79 ? -33.594 30.047 2.73 1 28.59 79 SER A O 1
ATOM 565 N N . SER A 1 80 ? -34.656 31.484 4.078 1 29.45 80 SER A N 1
ATOM 566 C CA . SER A 1 80 ? -33.812 31.969 5.168 1 29.45 80 SER A CA 1
ATOM 567 C C . SER A 1 80 ? -33.125 30.797 5.863 1 29.45 80 SER A C 1
ATOM 569 O O . SER A 1 80 ? -32.469 30.984 6.902 1 29.45 80 SER A O 1
ATOM 571 N N . LEU A 1 81 ? -33.625 29.5 5.832 1 30.83 81 LEU A N 1
ATOM 572 C CA . LEU A 1 81 ? -32.938 28.562 6.715 1 30.83 81 LEU A CA 1
ATOM 573 C C . LEU A 1 81 ? -31.5 28.359 6.262 1 30.83 81 LEU A C 1
ATOM 575 O O . LEU A 1 81 ? -31.25 28.172 5.074 1 30.83 81 LEU A O 1
ATOM 579 N N . GLN A 1 82 ? -30.469 28.938 6.867 1 32.44 82 GLN A N 1
ATOM 580 C CA . GLN A 1 82 ? -29.031 28.781 6.656 1 32.44 82 GLN A CA 1
ATOM 581 C C . GLN A 1 82 ? -28.703 27.359 6.211 1 32.44 82 GLN A C 1
ATOM 583 O O . GLN A 1 82 ? -28.938 26.406 6.945 1 32.44 82 GLN A O 1
ATOM 588 N N . PRO A 1 83 ? -28.859 26.828 5.027 1 39.5 83 PRO A N 1
ATOM 589 C CA . PRO A 1 83 ? -28.578 25.469 4.555 1 39.5 83 PRO A CA 1
ATOM 590 C C . PRO A 1 83 ? -27.25 24.922 5.082 1 39.5 83 PRO A C 1
ATOM 592 O O . PRO A 1 83 ? -26.219 25.594 4.992 1 39.5 83 PRO A O 1
ATOM 595 N N . THR A 1 84 ? -27.203 24.344 6.293 1 48.41 84 THR A N 1
ATOM 596 C CA . THR A 1 84 ? -26.031 23.641 6.789 1 48.41 84 THR A CA 1
ATOM 597 C C . THR A 1 84 ? -25.312 22.922 5.652 1 48.41 84 THR A C 1
ATOM 599 O O . THR A 1 84 ? -25.922 22.172 4.898 1 48.41 84 THR A O 1
ATOM 602 N N . SER A 1 85 ? -24.375 23.406 5.086 1 63.66 85 SER A N 1
ATOM 603 C CA . SER A 1 85 ? -23.531 22.875 4.016 1 63.66 85 SER A CA 1
ATOM 604 C C . SER A 1 85 ? -23.266 21.391 4.211 1 63.66 85 SER A C 1
ATOM 606 O O . SER A 1 85 ? -23.109 20.922 5.34 1 63.66 85 SER A O 1
ATOM 608 N N . SER A 1 86 ? -23.609 20.609 3.156 1 77 86 SER A N 1
ATOM 609 C CA . SER A 1 86 ? -23.281 19.188 3.164 1 77 86 SER A CA 1
ATOM 610 C C . SER A 1 86 ? -21.828 18.953 3.605 1 77 86 SER A C 1
ATOM 612 O O . SER A 1 86 ? -21 19.859 3.516 1 77 86 SER A O 1
ATOM 614 N N . PRO A 1 87 ? -21.656 17.953 4.379 1 82.5 87 PRO A N 1
ATOM 615 C CA . PRO A 1 87 ? -20.266 17.625 4.738 1 82.5 87 PRO A CA 1
ATOM 616 C C . PRO A 1 87 ? -19.297 17.781 3.568 1 82.5 87 PRO A C 1
ATOM 618 O O . PRO A 1 87 ? -18.203 18.312 3.74 1 82.5 87 PRO A O 1
ATOM 621 N N . GLU A 1 88 ? -19.781 17.438 2.381 1 81.06 88 GLU A N 1
ATOM 622 C CA . GLU A 1 88 ? -18.922 17.547 1.204 1 81.06 88 GLU A CA 1
ATOM 623 C C . GLU A 1 88 ? -18.609 19.016 0.904 1 81.06 88 GLU A C 1
ATOM 625 O O . GLU A 1 88 ? -17.469 19.344 0.548 1 81.06 88 GLU A O 1
ATOM 630 N N . GLN A 1 89 ? -19.625 19.797 1.073 1 80.19 89 GLN A N 1
ATOM 631 C CA . GLN A 1 89 ? -19.422 21.219 0.817 1 80.19 89 GLN A CA 1
ATOM 632 C C . GLN A 1 89 ? -18.484 21.828 1.853 1 80.19 89 GLN A C 1
ATOM 634 O O . GLN A 1 89 ? -17.641 22.672 1.517 1 80.19 89 GLN A O 1
ATOM 639 N N . LYS A 1 90 ? -18.688 21.453 3.09 1 82.94 90 LYS A N 1
ATOM 640 C CA . LYS A 1 90 ? -17.812 21.938 4.148 1 82.94 90 LYS A CA 1
ATOM 641 C C . LYS A 1 90 ? -16.344 21.609 3.848 1 82.94 90 LYS A C 1
ATOM 643 O O . LYS A 1 90 ? -15.469 22.469 3.967 1 82.94 90 LYS A O 1
ATOM 648 N N . VAL A 1 91 ? -16.141 20.359 3.436 1 86.81 91 VAL A N 1
ATOM 649 C CA . VAL A 1 91 ? -14.797 19.891 3.135 1 86.81 91 VAL A CA 1
ATOM 650 C C . VAL A 1 91 ? -14.258 20.609 1.904 1 86.81 91 VAL A C 1
ATOM 652 O O . VAL A 1 91 ? -13.086 21 1.873 1 86.81 91 VAL A O 1
ATOM 655 N N . TYR A 1 92 ? -15.125 20.828 0.982 1 84.19 92 TYR A N 1
ATOM 656 C CA . TYR A 1 92 ? -14.719 21.5 -0.246 1 84.19 92 TYR A CA 1
ATOM 657 C C . TYR A 1 92 ? -14.281 22.922 0.033 1 84.19 92 TYR A C 1
ATOM 659 O O . TYR A 1 92 ? -13.32 23.422 -0.561 1 84.19 92 TYR A O 1
ATOM 667 N N . ASN A 1 93 ? -14.977 23.547 0.935 1 82.69 93 ASN A N 1
ATOM 668 C CA . ASN A 1 93 ? -14.609 24.906 1.308 1 82.69 93 ASN A CA 1
ATOM 669 C C . ASN A 1 93 ? -13.203 24.969 1.896 1 82.69 93 ASN A C 1
ATOM 671 O O . ASN A 1 93 ? -12.461 25.922 1.659 1 82.69 93 ASN A O 1
ATOM 675 N N . VAL A 1 94 ? -12.891 24 2.611 1 83.69 94 VAL A N 1
ATOM 676 C CA . VAL A 1 94 ? -11.539 23.922 3.17 1 83.69 94 VAL A CA 1
ATOM 677 C C . VAL A 1 94 ? -10.523 23.797 2.043 1 83.69 94 VAL A C 1
ATOM 679 O O . VAL A 1 94 ? -9.484 24.453 2.053 1 83.69 94 VAL A O 1
ATOM 682 N N . VAL A 1 95 ? -10.82 22.938 1.063 1 85.12 95 VAL A N 1
ATOM 683 C CA . VAL A 1 95 ? -9.945 22.719 -0.085 1 85.12 95 VAL A CA 1
ATOM 684 C C . VAL A 1 95 ? -9.742 24.047 -0.826 1 85.12 95 VAL A C 1
ATOM 686 O O . VAL A 1 95 ? -8.617 24.406 -1.157 1 85.12 95 VAL A O 1
ATOM 689 N N . LEU A 1 96 ? -10.852 24.766 -1.002 1 81 96 LEU A N 1
ATOM 690 C CA . LEU A 1 96 ? -10.789 26.031 -1.731 1 81 96 LEU A CA 1
ATOM 691 C C . LEU A 1 96 ? -9.93 27.047 -0.99 1 81 96 LEU A C 1
ATOM 693 O O . LEU A 1 96 ? -9.125 27.75 -1.605 1 81 96 LEU A O 1
ATOM 697 N N . LYS A 1 97 ? -10.164 27.109 0.23 1 84.81 97 LYS A N 1
ATOM 698 C CA . LYS A 1 97 ? -9.391 28.047 1.042 1 84.81 97 LYS A CA 1
ATOM 699 C C . LYS A 1 97 ? -7.895 27.734 0.96 1 84.81 97 LYS A C 1
ATOM 701 O O . LYS A 1 97 ? -7.078 28.656 0.793 1 84.81 97 LYS A O 1
ATOM 706 N N . GLN A 1 98 ? -7.559 26.547 1.033 1 86.88 98 GLN A N 1
ATOM 707 C CA . GLN A 1 98 ? -6.156 26.141 0.996 1 86.88 98 GLN A CA 1
ATOM 708 C C . GLN A 1 98 ? -5.547 26.391 -0.383 1 86.88 98 GLN A C 1
ATOM 710 O O . GLN A 1 98 ? -4.422 26.875 -0.492 1 86.88 98 GLN A O 1
ATOM 715 N N . ALA A 1 99 ? -6.305 26.031 -1.355 1 83.44 99 ALA A N 1
ATOM 716 C CA . ALA A 1 99 ? -5.824 26.25 -2.717 1 83.44 99 ALA A CA 1
ATOM 717 C C . ALA A 1 99 ? -5.539 27.734 -2.959 1 83.44 99 ALA A C 1
ATOM 719 O O . ALA A 1 99 ? -4.551 28.078 -3.607 1 83.44 99 ALA A O 1
ATOM 720 N N . ALA A 1 100 ? -6.367 28.562 -2.404 1 81.88 100 ALA A N 1
ATOM 721 C CA . ALA A 1 100 ? -6.195 30 -2.547 1 81.88 100 ALA A CA 1
ATOM 722 C C . ALA A 1 100 ? -4.926 30.484 -1.839 1 81.88 100 ALA A C 1
ATOM 724 O O . ALA A 1 100 ? -4.227 31.375 -2.33 1 81.88 100 ALA A O 1
ATOM 725 N N . LEU A 1 101 ? -4.66 29.891 -0.741 1 82.81 101 LEU A N 1
ATOM 726 C CA . LEU A 1 101 ? -3.479 30.266 0.031 1 82.81 101 LEU A CA 1
ATOM 727 C C . LEU A 1 101 ? -2.203 29.922 -0.735 1 82.81 101 LEU A C 1
ATOM 729 O O . LEU A 1 101 ? -1.254 30.703 -0.745 1 82.81 101 LEU A O 1
ATOM 733 N N . VAL A 1 102 ? -2.174 28.797 -1.368 1 80.25 102 VAL A N 1
ATOM 734 C CA . VAL A 1 102 ? -1.006 28.344 -2.119 1 80.25 102 VAL A CA 1
ATOM 735 C C . VAL A 1 102 ? -0.813 29.234 -3.35 1 80.25 102 VAL A C 1
ATOM 737 O O . VAL A 1 102 ? 0.315 29.594 -3.688 1 80.25 102 VAL A O 1
ATOM 740 N N . GLN A 1 103 ? -1.851 29.594 -3.982 1 75.19 103 GLN A N 1
ATOM 741 C CA . GLN A 1 103 ? -1.775 30.453 -5.16 1 75.19 103 GLN A CA 1
ATOM 742 C C . GLN A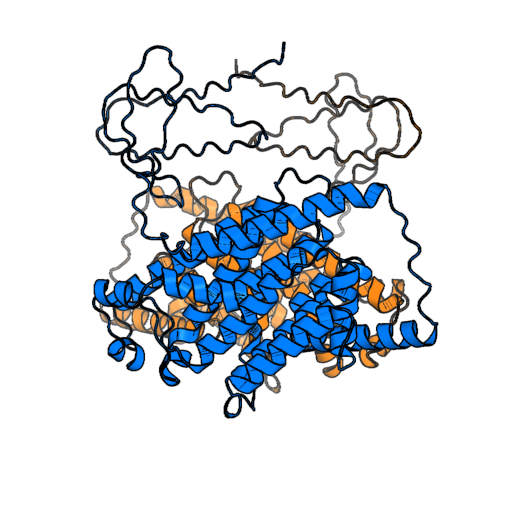 1 103 ? -1.264 31.844 -4.801 1 75.19 103 GLN A C 1
ATOM 744 O O . GLN A 1 103 ? -0.496 32.438 -5.555 1 75.19 103 GLN A O 1
ATOM 749 N N . LYS A 1 104 ? -1.63 32.312 -3.697 1 72 104 LYS A N 1
ATOM 750 C CA . LYS A 1 104 ? -1.187 33.625 -3.236 1 72 104 LYS A CA 1
ATOM 751 C C . LYS A 1 104 ? 0.308 33.625 -2.928 1 72 104 LYS A C 1
ATOM 753 O O . LYS A 1 104 ? 1.018 34.562 -3.268 1 72 104 LYS A O 1
ATOM 758 N N . LYS A 1 105 ? 0.749 32.625 -2.348 1 71.62 105 LYS A N 1
ATOM 759 C CA . LYS A 1 105 ? 2.164 32.562 -1.997 1 71.62 105 LYS A CA 1
ATOM 760 C C . LYS A 1 105 ? 3.031 32.406 -3.244 1 71.62 105 LYS A C 1
ATOM 762 O O . LYS A 1 105 ? 4.133 32.938 -3.309 1 71.62 105 LYS A O 1
ATOM 767 N N . GLN A 1 106 ? 2.6 31.578 -4.156 1 62.69 106 GLN A N 1
ATOM 768 C CA . GLN A 1 106 ? 3.34 31.422 -5.402 1 62.69 106 GLN A CA 1
ATOM 769 C C . GLN A 1 106 ? 3.465 32.75 -6.148 1 62.69 106 GLN A C 1
ATOM 771 O O . GLN A 1 106 ? 4.477 33 -6.805 1 62.69 106 GLN A O 1
ATOM 776 N N . SER A 1 107 ? 2.438 33.531 -5.926 1 53.94 107 SER A N 1
ATOM 777 C CA . SER A 1 107 ? 2.451 34.844 -6.582 1 53.94 107 SER A CA 1
ATOM 778 C C . SER A 1 107 ? 3.352 35.812 -5.84 1 53.94 107 SER A C 1
ATOM 780 O O . SER A 1 107 ? 3.965 36.688 -6.457 1 53.94 107 SER A O 1
ATOM 782 N N . THR A 1 108 ? 3.387 35.688 -4.527 1 51.5 108 THR A N 1
ATOM 783 C CA . THR A 1 108 ? 4.145 36.656 -3.732 1 51.5 108 THR A CA 1
ATOM 784 C C . THR A 1 108 ? 5.617 36.281 -3.678 1 51.5 108 THR A C 1
ATOM 786 O O . THR A 1 108 ? 6.469 37.094 -3.34 1 51.5 108 THR A O 1
ATOM 789 N N . THR A 1 109 ? 5.898 35.031 -3.678 1 50.44 109 THR A N 1
ATOM 790 C CA . THR A 1 109 ? 7.289 34.625 -3.492 1 50.44 109 THR A CA 1
ATOM 791 C C . THR A 1 109 ? 8.18 35.281 -4.559 1 50.44 109 THR A C 1
ATOM 793 O O . THR A 1 109 ? 9.398 35.094 -4.539 1 50.44 109 THR A O 1
ATOM 796 N N . THR A 1 110 ? 7.684 35.875 -5.656 1 40.25 110 THR A N 1
ATOM 797 C CA . THR A 1 110 ? 8.688 36.562 -6.449 1 40.25 110 THR A CA 1
ATOM 798 C C . THR A 1 110 ? 9.398 37.625 -5.613 1 40.25 110 THR A C 1
ATOM 800 O O . THR A 1 110 ? 10.57 37.906 -5.84 1 40.25 110 THR A O 1
ATOM 803 N N . THR A 1 111 ? 8.664 38.625 -4.988 1 37.12 111 THR A N 1
ATOM 804 C CA . THR A 1 111 ? 9.305 39.875 -4.621 1 37.12 111 THR A CA 1
ATOM 805 C C . THR A 1 111 ? 9.992 39.75 -3.266 1 37.12 111 THR A C 1
ATOM 807 O O . THR A 1 111 ? 11.055 40.344 -3.047 1 37.12 111 THR A O 1
ATOM 810 N N . SER A 1 112 ? 9.25 39.625 -2.082 1 38.97 112 SER A N 1
ATOM 811 C CA . SER A 1 112 ? 9.773 40.125 -0.821 1 38.97 112 SER A CA 1
ATOM 812 C C . SER A 1 112 ? 10.758 39.156 -0.194 1 38.97 112 SER A C 1
ATOM 814 O O . SER A 1 112 ? 10.406 38 0.08 1 38.97 112 SER A O 1
ATOM 816 N N . THR A 1 113 ? 12.023 39.156 -0.548 1 39.31 113 THR A N 1
ATOM 817 C CA . THR A 1 113 ? 13.219 38.656 0.135 1 39.31 113 THR A CA 1
ATOM 818 C C . THR A 1 113 ? 13.141 38.969 1.631 1 39.31 113 THR A C 1
ATOM 820 O O . THR A 1 113 ? 13.617 40 2.086 1 39.31 113 THR A O 1
ATOM 823 N N . GLU A 1 114 ? 12 39.031 2.252 1 41 114 GLU A N 1
ATOM 824 C CA . GLU A 1 114 ? 12.125 39.375 3.66 1 41 114 GLU A CA 1
ATOM 825 C C . GLU A 1 114 ? 13.242 38.594 4.332 1 41 114 GLU A C 1
ATOM 827 O O . GLU A 1 114 ? 13.445 37.406 4.031 1 41 114 GLU A O 1
ATOM 832 N N . ASP A 1 115 ? 14.227 39.281 4.914 1 40.09 115 ASP A N 1
ATOM 833 C CA . ASP A 1 115 ? 15.422 39 5.707 1 40.09 115 ASP A CA 1
ATOM 834 C C . ASP A 1 115 ? 15.133 37.938 6.77 1 40.09 115 ASP A C 1
ATOM 836 O O . ASP A 1 115 ? 14.359 38.188 7.695 1 40.09 115 ASP A O 1
ATOM 840 N N . LEU A 1 116 ? 14.914 36.75 6.461 1 39.94 116 LEU A N 1
ATOM 841 C CA . LEU A 1 116 ? 14.953 35.719 7.48 1 39.94 116 LEU A CA 1
ATOM 842 C C . LEU A 1 116 ? 16 36.031 8.539 1 39.94 116 LEU A C 1
ATOM 844 O O . LEU A 1 116 ? 17.188 36.219 8.219 1 39.94 116 LEU A O 1
ATOM 848 N N . ASP A 1 117 ? 15.633 36.719 9.531 1 43.53 117 ASP A N 1
ATOM 849 C CA . ASP A 1 117 ? 16.531 36.875 10.68 1 43.53 117 ASP A CA 1
ATOM 850 C C . ASP A 1 117 ? 17.328 35.594 10.914 1 43.53 117 ASP A C 1
ATOM 852 O O . ASP A 1 117 ? 16.797 34.469 10.797 1 43.53 117 ASP A O 1
ATOM 856 N N . MET A 1 118 ? 18.625 35.625 10.641 1 43.25 118 MET A N 1
ATOM 857 C CA . MET A 1 118 ? 19.594 34.562 10.906 1 43.25 118 MET A CA 1
ATOM 858 C C . MET A 1 118 ? 19.312 33.906 12.25 1 43.25 118 MET A C 1
ATOM 860 O O . MET A 1 118 ? 19.312 34.562 13.289 1 43.25 118 MET A O 1
ATOM 864 N N . PRO A 1 119 ? 18.594 32.812 12.234 1 49.47 119 PRO A N 1
ATOM 865 C CA . PRO A 1 119 ? 18.422 32.188 13.555 1 49.47 119 PRO A CA 1
ATOM 866 C C . PRO A 1 119 ? 19.719 32.125 14.352 1 49.47 119 PRO A C 1
ATOM 868 O O . PRO A 1 119 ? 20.812 32.125 13.766 1 49.47 119 PRO A O 1
ATOM 871 N N . ILE A 1 120 ? 19.75 32.531 15.547 1 52.47 120 ILE A N 1
ATOM 872 C CA . ILE A 1 120 ? 20.828 32.312 16.5 1 52.47 120 ILE A CA 1
ATOM 873 C C . ILE A 1 120 ? 21.328 30.891 16.375 1 52.47 120 ILE A C 1
ATOM 875 O O . ILE A 1 120 ? 20.547 29.938 16.312 1 52.47 120 ILE A O 1
ATOM 879 N N . PRO A 1 121 ? 22.641 30.719 16.062 1 52.72 121 PRO A N 1
ATOM 880 C CA . PRO A 1 121 ? 23.266 29.406 15.875 1 52.72 121 PRO A CA 1
ATOM 881 C C . PRO A 1 121 ? 22.688 28.344 16.797 1 52.72 121 PRO A C 1
ATOM 883 O O . PRO A 1 121 ? 22.453 27.203 16.375 1 52.72 121 PRO A O 1
ATOM 886 N N . GLY A 1 122 ? 22.531 28.641 18.078 1 55.94 122 GLY A N 1
ATOM 887 C CA . GLY A 1 122 ? 21.984 27.672 19.016 1 55.94 122 GLY A CA 1
ATOM 888 C C . GLY A 1 122 ? 20.594 27.203 18.625 1 55.94 122 GLY A C 1
ATOM 889 O O . GLY A 1 122 ? 20.266 26.016 18.781 1 55.94 122 GLY A O 1
ATOM 890 N N . THR A 1 123 ? 19.875 28.078 18.016 1 70.19 123 THR A N 1
ATOM 891 C CA . THR A 1 123 ? 18.5 27.797 17.625 1 70.19 123 THR A CA 1
ATOM 892 C C . THR A 1 123 ? 18.453 26.875 16.406 1 70.19 123 THR A C 1
ATOM 894 O O . THR A 1 123 ? 17.641 25.969 16.344 1 70.19 123 THR A O 1
ATOM 897 N N . LEU A 1 124 ? 19.469 27.016 15.602 1 76.69 124 LEU A N 1
ATOM 898 C CA . LEU A 1 124 ? 19.5 26.188 14.391 1 76.69 124 LEU A CA 1
ATOM 899 C C . LEU A 1 124 ? 19.844 24.734 14.734 1 76.69 124 LEU A C 1
ATOM 901 O O . LEU A 1 124 ? 19.297 23.812 14.141 1 76.69 124 LEU A O 1
ATOM 905 N N . THR A 1 125 ? 20.781 24.656 15.695 1 82.56 125 THR A N 1
ATOM 906 C CA . THR A 1 125 ? 21.172 23.297 16.109 1 82.56 125 THR A CA 1
ATOM 907 C C . THR A 1 125 ? 20 22.578 16.75 1 82.56 125 THR A C 1
ATOM 909 O O . THR A 1 125 ? 19.781 21.391 16.484 1 82.56 125 THR A O 1
ATOM 912 N N . LEU A 1 126 ? 19.297 23.328 17.562 1 87.5 126 LEU A N 1
ATOM 913 C CA . LEU A 1 126 ? 18.141 22.734 18.234 1 87.5 126 LEU A CA 1
ATOM 914 C C . LEU A 1 126 ? 17.062 22.375 17.234 1 87.5 126 LEU A C 1
ATOM 916 O O . LEU A 1 126 ? 16.406 21.328 17.375 1 87.5 126 LEU A O 1
ATOM 920 N N . LEU A 1 127 ? 16.922 23.172 16.25 1 93.06 127 LEU A N 1
ATOM 921 C CA . LEU A 1 127 ? 15.914 22.906 15.227 1 93.06 127 LEU A CA 1
ATOM 922 C C . LEU A 1 127 ? 16.297 21.703 14.391 1 93.06 127 LEU A C 1
ATOM 924 O O . LEU A 1 127 ? 15.445 20.875 14.039 1 93.06 127 LEU A O 1
ATOM 928 N N . ASN A 1 128 ? 17.531 21.578 14.148 1 93 128 ASN A N 1
ATOM 929 C CA . ASN A 1 128 ? 18.016 20.422 13.414 1 93 128 ASN A CA 1
ATOM 930 C C . ASN A 1 128 ? 17.797 19.125 14.203 1 93 128 ASN A C 1
ATOM 932 O O . ASN A 1 128 ? 17.406 18.109 13.633 1 93 128 ASN A O 1
ATOM 936 N N . GLU A 1 129 ? 18.016 19.266 15.453 1 94.31 129 GLU A N 1
ATOM 937 C CA . GLU A 1 129 ? 17.766 18.109 16.312 1 94.31 129 GLU A CA 1
ATOM 938 C C . GLU A 1 129 ? 16.281 17.75 16.344 1 94.31 129 GLU A C 1
ATOM 940 O O . GLU A 1 129 ? 15.922 16.578 16.375 1 94.31 129 GLU A O 1
ATOM 945 N N . ALA A 1 130 ? 15.461 18.734 16.359 1 96.5 130 ALA A N 1
ATOM 946 C CA . ALA A 1 130 ? 14.016 18.531 16.328 1 96.5 130 ALA A CA 1
ATOM 947 C C . ALA A 1 130 ? 13.586 17.797 15.07 1 96.5 130 ALA A C 1
ATOM 949 O O . ALA A 1 130 ? 12.844 16.812 15.148 1 96.5 130 ALA A O 1
ATOM 950 N N . TYR A 1 131 ? 14.094 18.188 13.961 1 96.94 131 TYR A N 1
ATOM 951 C CA . TYR A 1 131 ? 13.766 17.531 12.695 1 96.94 131 TYR A CA 1
ATOM 952 C C . TYR A 1 131 ? 14.328 16.125 12.656 1 96.94 131 TYR A C 1
ATOM 954 O O . TYR A 1 131 ? 13.711 15.211 12.102 1 96.94 131 TYR A O 1
ATOM 962 N N . ASP A 1 132 ? 15.469 15.953 13.266 1 94.88 132 ASP A N 1
ATOM 963 C CA . ASP A 1 132 ? 16.062 14.617 13.312 1 94.88 132 ASP A CA 1
ATOM 964 C C . ASP A 1 132 ? 15.195 13.656 14.125 1 94.88 1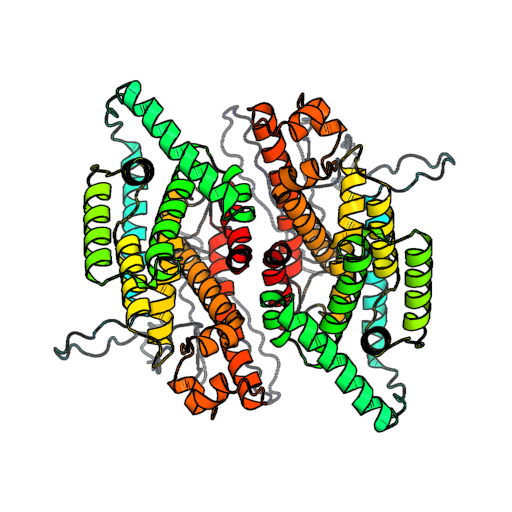32 ASP A C 1
ATOM 966 O O . ASP A 1 132 ? 15.062 12.484 13.773 1 94.88 132 ASP A O 1
ATOM 970 N N . ARG A 1 133 ? 14.688 14.164 15.148 1 96.44 133 ARG A N 1
ATOM 971 C CA . ARG A 1 133 ? 13.773 13.336 15.938 1 96.44 133 ARG A CA 1
ATOM 972 C C . ARG A 1 133 ? 12.523 12.984 15.141 1 96.44 133 ARG A C 1
ATOM 974 O O . ARG A 1 133 ? 12.047 11.852 15.195 1 96.44 133 ARG A O 1
ATOM 981 N N . CYS A 1 134 ? 11.992 13.922 14.414 1 97.19 134 CYS A N 1
ATOM 982 C CA . CYS A 1 134 ? 10.844 13.648 13.555 1 97.19 134 CYS A CA 1
ATOM 983 C C . CYS A 1 134 ? 11.188 12.586 12.516 1 97.19 134 CYS A C 1
ATOM 985 O O . CYS A 1 134 ? 10.383 11.688 12.25 1 97.19 134 CYS A O 1
ATOM 987 N N . ARG A 1 135 ? 12.344 12.703 11.961 1 94.88 135 ARG A N 1
ATOM 988 C CA . ARG A 1 135 ? 12.836 11.711 11.008 1 94.88 135 ARG A CA 1
ATOM 989 C C . ARG A 1 135 ? 12.828 10.312 11.617 1 94.88 135 ARG A C 1
ATOM 991 O O . ARG A 1 135 ? 12.336 9.367 11 1 94.88 135 ARG A O 1
ATOM 998 N N . GLU A 1 136 ? 13.336 10.188 12.797 1 93.5 136 GLU A N 1
ATOM 999 C CA . GLU A 1 136 ? 13.445 8.898 13.469 1 93.5 136 GLU A CA 1
ATOM 1000 C C . GLU A 1 136 ? 12.07 8.281 13.711 1 93.5 136 GLU A C 1
ATOM 1002 O O . GLU A 1 136 ? 11.875 7.082 13.484 1 93.5 136 GLU A O 1
ATOM 1007 N N . VAL A 1 137 ? 11.211 9.078 14.117 1 92.56 137 VAL A N 1
ATOM 1008 C CA . VAL A 1 137 ? 9.852 8.602 14.367 1 92.56 137 VAL A CA 1
ATOM 1009 C C . VAL A 1 137 ? 9.219 8.125 13.062 1 92.56 137 VAL A C 1
ATOM 1011 O O . VAL A 1 137 ? 8.633 7.047 13.008 1 92.56 137 VAL A O 1
ATOM 1014 N N . CYS A 1 138 ? 9.383 8.906 12.023 1 90.19 138 CYS A N 1
ATOM 1015 C CA . CYS A 1 138 ? 8.828 8.539 10.727 1 90.19 138 CYS A CA 1
ATOM 1016 C C . CYS A 1 138 ? 9.461 7.25 10.211 1 90.19 138 CYS A C 1
ATOM 1018 O O . CYS A 1 138 ? 8.758 6.355 9.734 1 90.19 138 CYS A O 1
ATOM 1020 N N . ALA A 1 139 ? 10.766 7.125 10.344 1 87.94 139 ALA A N 1
ATOM 1021 C CA . ALA A 1 139 ? 11.508 5.961 9.867 1 87.94 139 ALA A CA 1
ATOM 1022 C C . ALA A 1 139 ? 11.102 4.703 10.625 1 87.94 139 ALA A C 1
ATOM 1024 O O . ALA A 1 139 ? 11.141 3.6 10.078 1 87.94 139 ALA A O 1
ATOM 1025 N N . GLU A 1 140 ? 10.672 4.891 11.836 1 87.31 140 GLU A N 1
ATOM 1026 C CA . GLU A 1 140 ? 10.32 3.758 12.688 1 87.31 140 GLU A CA 1
ATOM 1027 C C . GLU A 1 140 ? 8.883 3.305 12.445 1 87.31 140 GLU A C 1
ATOM 1029 O O . GLU A 1 140 ? 8.617 2.107 12.336 1 87.31 140 GLU A O 1
ATOM 1034 N N . TYR A 1 141 ? 8.016 4.227 12.266 1 84.5 141 TYR A N 1
ATOM 1035 C CA . TYR A 1 141 ? 6.598 3.879 12.312 1 84.5 141 TYR A CA 1
ATOM 1036 C C . TYR A 1 141 ? 5.992 3.879 10.914 1 84.5 141 TYR A C 1
ATOM 1038 O O . TYR A 1 141 ? 4.902 3.342 10.695 1 84.5 141 TYR A O 1
ATOM 1046 N N . ALA A 1 142 ? 6.645 4.5 9.969 1 85.44 142 ALA A N 1
ATOM 1047 C CA . ALA A 1 142 ? 6.164 4.586 8.594 1 85.44 142 ALA A CA 1
ATOM 1048 C C . ALA A 1 142 ? 7.289 4.312 7.602 1 85.44 142 ALA A C 1
ATOM 1050 O O . ALA A 1 142 ? 7.648 5.184 6.805 1 85.44 142 ALA A O 1
ATOM 1051 N N . LYS A 1 143 ? 7.73 3.146 7.496 1 84.44 143 LYS A N 1
ATOM 1052 C CA . LYS A 1 143 ? 8.977 2.801 6.812 1 84.44 143 LYS A CA 1
ATOM 1053 C C . LYS A 1 143 ? 8.883 3.098 5.316 1 84.44 143 LYS A C 1
ATOM 1055 O O . LYS A 1 143 ? 9.75 3.764 4.758 1 84.44 143 LYS A O 1
ATOM 1060 N N . THR A 1 144 ? 7.824 2.541 4.656 1 81.5 144 THR A N 1
ATOM 1061 C CA . THR A 1 144 ? 7.688 2.732 3.219 1 81.5 144 THR A CA 1
ATOM 1062 C C . THR A 1 144 ? 7.488 4.207 2.885 1 81.5 144 THR A C 1
ATOM 1064 O O . THR A 1 144 ? 8.094 4.723 1.943 1 81.5 144 THR A O 1
ATOM 1067 N N . PHE A 1 145 ? 6.66 4.883 3.695 1 82.81 145 PHE A N 1
ATOM 1068 C CA . PHE A 1 145 ? 6.453 6.316 3.523 1 82.81 145 PHE A CA 1
ATOM 1069 C C . PHE A 1 145 ? 7.762 7.078 3.688 1 82.81 145 PHE A C 1
ATOM 1071 O O . PHE A 1 145 ? 8.062 7.98 2.904 1 82.81 145 PHE A O 1
ATOM 1078 N N . TYR A 1 146 ? 8.516 6.715 4.707 1 88 146 TYR A N 1
ATOM 1079 C CA . TYR A 1 146 ? 9.797 7.352 4.988 1 88 146 TYR A CA 1
ATOM 1080 C C . TYR A 1 146 ? 10.734 7.238 3.791 1 88 146 TYR A C 1
ATOM 1082 O O . TYR A 1 146 ? 11.375 8.219 3.398 1 88 146 TYR A O 1
ATOM 1090 N N . LEU A 1 147 ? 10.82 6.07 3.178 1 85 147 LEU A N 1
ATOM 1091 C CA . LEU A 1 147 ? 11.688 5.867 2.021 1 85 147 LEU A CA 1
ATOM 1092 C C . LEU A 1 147 ? 11.297 6.801 0.881 1 85 147 LEU A C 1
ATOM 1094 O O . LEU A 1 147 ? 12.164 7.367 0.213 1 85 147 LEU A O 1
ATOM 1098 N N . GLY A 1 148 ? 9.984 6.957 0.752 1 82.94 148 GLY A N 1
ATOM 1099 C CA . GLY A 1 148 ? 9.523 7.871 -0.278 1 82.94 148 GLY A CA 1
ATOM 1100 C C . GLY A 1 148 ? 9.938 9.312 -0.031 1 82.94 148 GLY A C 1
ATOM 1101 O O . GLY A 1 148 ? 10.242 10.047 -0.974 1 82.94 148 GLY A O 1
ATOM 1102 N N . THR A 1 149 ? 9.984 9.68 1.187 1 87.81 149 THR A N 1
ATOM 1103 C CA . THR A 1 149 ? 10.312 11.07 1.512 1 87.81 149 THR A CA 1
ATOM 1104 C C . THR A 1 149 ? 11.773 11.367 1.192 1 87.81 149 THR A C 1
ATOM 1106 O O . THR A 1 149 ? 12.156 12.523 1.025 1 87.81 149 THR A O 1
ATOM 1109 N N . LEU A 1 150 ? 12.594 10.391 1.098 1 87.31 150 LEU A N 1
ATOM 1110 C CA . LEU A 1 150 ? 14.016 10.594 0.851 1 87.31 150 LEU A CA 1
ATOM 1111 C C . LEU A 1 150 ? 14.258 11.086 -0.57 1 87.31 150 LEU A C 1
ATOM 1113 O O . LEU A 1 150 ? 15.352 11.562 -0.891 1 87.31 150 LEU A O 1
ATOM 1117 N N . LEU A 1 151 ? 13.305 11.008 -1.413 1 82.12 151 LEU A N 1
ATOM 1118 C CA . LEU A 1 151 ? 13.414 11.508 -2.779 1 82.12 151 LEU A CA 1
ATOM 1119 C C . LEU A 1 151 ? 13.086 13 -2.844 1 82.12 151 LEU A C 1
ATOM 1121 O O . LEU A 1 151 ? 13.344 13.648 -3.857 1 82.12 151 LEU A O 1
ATOM 1125 N N . MET A 1 152 ? 12.562 13.516 -1.74 1 84.19 152 MET A N 1
ATOM 1126 C CA . MET A 1 152 ? 12.242 14.938 -1.672 1 84.19 152 MET A CA 1
ATOM 1127 C C . MET A 1 152 ? 13.477 15.766 -1.354 1 84.19 152 MET A C 1
ATOM 1129 O O . MET A 1 152 ? 14.508 15.219 -0.959 1 84.19 152 MET A O 1
ATOM 1133 N N . THR A 1 153 ? 13.344 17.062 -1.611 1 87.12 153 THR A N 1
ATOM 1134 C CA . THR A 1 153 ? 14.398 17.953 -1.122 1 87.12 153 THR A CA 1
ATOM 1135 C C . THR A 1 153 ? 14.477 17.906 0.401 1 87.12 153 THR A C 1
ATOM 1137 O O . THR A 1 153 ? 13.516 17.516 1.067 1 87.12 153 THR A O 1
ATOM 1140 N N . GLN A 1 154 ? 15.555 18.312 0.939 1 89.19 154 GLN A N 1
ATOM 1141 C CA . GLN A 1 154 ? 15.758 18.281 2.383 1 89.19 154 GLN A CA 1
ATOM 1142 C C . GLN A 1 154 ? 14.711 19.109 3.107 1 89.19 154 GLN A C 1
ATOM 1144 O O . GLN A 1 154 ? 14.164 18.688 4.125 1 89.19 154 GLN A O 1
ATOM 1149 N N . GLU A 1 155 ? 14.453 20.281 2.561 1 91.5 155 GLU A N 1
ATOM 1150 C CA . GLU A 1 155 ? 13.484 21.172 3.184 1 91.5 155 GLU A CA 1
ATOM 1151 C C . GLU A 1 155 ? 12.086 20.547 3.213 1 91.5 155 GLU A C 1
ATOM 1153 O O . GLU A 1 155 ? 11.422 20.562 4.25 1 91.5 155 GLU A O 1
ATOM 1158 N N . ARG A 1 156 ? 11.727 19.922 2.164 1 91 156 ARG A N 1
ATOM 1159 C CA . ARG A 1 156 ? 10.391 19.359 2.049 1 91 156 ARG A CA 1
ATOM 1160 C C . ARG A 1 156 ? 10.266 18.078 2.885 1 91 156 ARG A C 1
ATOM 1162 O O . ARG A 1 156 ? 9.25 17.875 3.555 1 91 156 ARG A O 1
ATOM 1169 N N . ARG A 1 157 ? 11.273 17.266 2.84 1 92.38 157 ARG A N 1
ATOM 1170 C CA . ARG A 1 157 ? 11.188 16.031 3.604 1 92.38 157 ARG A CA 1
ATOM 1171 C C . ARG A 1 157 ? 11.102 16.312 5.102 1 92.38 157 ARG A C 1
ATOM 1173 O O . ARG A 1 157 ? 10.344 15.656 5.82 1 92.38 157 ARG A O 1
ATOM 1180 N N . LYS A 1 158 ? 11.883 17.266 5.594 1 95.25 158 LYS A N 1
ATOM 1181 C CA . LYS A 1 158 ? 11.828 17.656 7 1 95.25 158 LYS A CA 1
ATOM 1182 C C . LYS A 1 158 ? 10.43 18.125 7.391 1 95.25 158 LYS A C 1
ATOM 1184 O O . LYS A 1 158 ? 9.898 17.734 8.43 1 95.25 158 LYS A O 1
ATOM 1189 N N . ALA A 1 159 ? 9.875 18.906 6.484 1 95.69 159 ALA A N 1
ATOM 1190 C CA . ALA A 1 159 ? 8.531 19.422 6.734 1 95.69 159 ALA A CA 1
ATOM 1191 C C . ALA A 1 159 ? 7.504 18.297 6.785 1 95.69 159 ALA A C 1
ATOM 1193 O O . ALA A 1 159 ? 6.629 18.297 7.652 1 95.69 159 ALA A O 1
ATOM 1194 N N . ILE A 1 160 ? 7.641 17.375 5.93 1 93.69 160 ILE A N 1
ATOM 1195 C CA . ILE A 1 160 ? 6.715 16.25 5.867 1 93.69 160 ILE A CA 1
ATOM 1196 C C . ILE A 1 160 ? 6.855 15.391 7.121 1 93.69 160 ILE A C 1
ATOM 1198 O O . ILE A 1 160 ? 5.859 14.945 7.691 1 93.69 160 ILE A O 1
ATOM 1202 N N . TRP A 1 161 ? 8.07 15.195 7.574 1 94.25 161 TRP A N 1
ATOM 1203 C CA . TRP A 1 161 ? 8.281 14.438 8.805 1 94.25 161 TRP A CA 1
ATOM 1204 C C . TRP A 1 161 ? 7.617 15.125 9.992 1 94.25 161 TRP A C 1
ATOM 1206 O O . TRP A 1 161 ? 7.008 14.469 10.836 1 94.25 161 TRP A O 1
ATOM 1216 N N . ALA A 1 162 ? 7.734 16.391 10.031 1 97.44 162 ALA A N 1
ATOM 1217 C CA . ALA A 1 162 ? 7.129 17.156 11.117 1 97.44 162 ALA A CA 1
ATOM 1218 C C . ALA A 1 162 ? 5.609 17 11.117 1 97.44 162 ALA A C 1
ATOM 1220 O O . ALA A 1 162 ? 5 16.797 12.172 1 97.44 162 ALA A O 1
ATOM 1221 N N . ILE A 1 163 ? 5.035 17.094 9.953 1 95.88 163 ILE A N 1
ATOM 1222 C CA . ILE A 1 163 ? 3.592 16.938 9.828 1 95.88 163 ILE A CA 1
ATOM 1223 C C . ILE A 1 163 ? 3.184 15.523 10.234 1 95.88 163 ILE A C 1
ATOM 1225 O O . ILE A 1 163 ? 2.229 15.336 10.992 1 95.88 163 ILE A O 1
ATOM 1229 N N . TYR A 1 164 ? 3.92 14.594 9.789 1 93.44 164 TYR A N 1
ATOM 1230 C CA . TYR A 1 164 ? 3.619 13.203 10.117 1 93.44 164 TYR A CA 1
ATOM 1231 C C . TYR A 1 164 ? 3.633 12.992 11.625 1 93.44 164 TYR A C 1
ATOM 1233 O O . TYR A 1 164 ? 2.732 12.352 12.18 1 93.44 164 TYR A O 1
ATOM 1241 N N . VAL A 1 165 ? 4.637 13.445 12.25 1 96.06 165 VAL A N 1
ATOM 1242 C CA . VAL A 1 165 ? 4.793 13.227 13.68 1 96.06 165 VAL A CA 1
ATOM 1243 C C . VAL A 1 165 ? 3.643 13.891 14.438 1 96.06 165 VAL A C 1
ATOM 1245 O O . VAL A 1 165 ? 3.121 13.328 15.406 1 96.06 165 VAL A O 1
ATOM 1248 N N . TRP A 1 166 ? 3.268 15.062 14.023 1 97.19 166 TRP A N 1
ATOM 1249 C CA . TRP A 1 166 ? 2.127 15.703 14.672 1 97.19 166 TRP A CA 1
ATOM 1250 C C . TRP A 1 166 ? 0.867 14.859 14.508 1 97.19 166 TRP A C 1
ATOM 1252 O O . TRP A 1 166 ? 0.114 14.672 15.469 1 97.19 166 TRP A O 1
ATOM 1262 N N . CYS A 1 167 ? 0.648 14.398 13.336 1 94.81 167 CYS A N 1
ATOM 1263 C CA . CYS A 1 167 ? -0.516 13.555 13.086 1 94.81 167 CYS A CA 1
ATOM 1264 C C . CYS A 1 167 ? -0.486 12.305 13.969 1 94.81 167 CYS A C 1
ATOM 1266 O O . CYS A 1 167 ? -1.503 11.93 14.555 1 94.81 167 CYS A O 1
ATOM 1268 N N . ARG A 1 168 ? 0.642 11.719 14.023 1 92.69 168 ARG A N 1
ATOM 1269 C CA . ARG A 1 168 ? 0.792 10.516 14.828 1 92.69 168 ARG A CA 1
ATOM 1270 C C . ARG A 1 168 ? 0.515 10.797 16.297 1 92.69 168 ARG A C 1
ATOM 1272 O O . ARG A 1 168 ? -0.211 10.047 16.953 1 92.69 168 ARG A O 1
ATOM 1279 N N . ARG A 1 169 ? 1.093 11.82 16.797 1 93.38 169 ARG A N 1
ATOM 1280 C CA . ARG A 1 169 ? 0.869 12.195 18.188 1 93.38 169 ARG A CA 1
ATOM 1281 C C . ARG A 1 169 ? -0.609 12.453 18.453 1 93.38 169 ARG A C 1
ATOM 1283 O O . ARG A 1 169 ? -1.129 12.094 19.516 1 93.38 169 ARG A O 1
ATOM 1290 N N . THR A 1 170 ? -1.237 13.055 17.516 1 94.31 170 THR A N 1
ATOM 1291 C CA . THR A 1 170 ? -2.654 13.367 17.641 1 94.31 170 THR A CA 1
ATOM 1292 C C . THR A 1 170 ? -3.496 12.094 17.641 1 94.31 170 THR A C 1
ATOM 1294 O O . THR A 1 170 ? -4.387 11.938 18.484 1 94.31 170 THR A O 1
ATOM 1297 N N . ASP A 1 171 ? -3.156 11.18 16.781 1 89.5 171 ASP A N 1
ATOM 1298 C CA . ASP A 1 171 ? -3.859 9.906 16.703 1 89.5 171 ASP A CA 1
ATOM 1299 C C . ASP A 1 171 ? -3.678 9.094 17.984 1 89.5 171 ASP A C 1
ATOM 1301 O O . ASP A 1 171 ? -4.613 8.438 18.453 1 89.5 171 ASP A O 1
ATOM 1305 N N . GLU A 1 172 ? -2.527 9.125 18.516 1 87.31 172 GLU A N 1
ATOM 1306 C CA . GLU A 1 172 ? -2.189 8.328 19.703 1 87.31 172 GLU A CA 1
ATOM 1307 C C . GLU A 1 172 ? -2.932 8.828 20.938 1 87.31 172 GLU A C 1
ATOM 1309 O O . GLU A 1 172 ? -3.035 8.117 21.938 1 87.31 172 GLU A O 1
ATOM 1314 N N . LEU A 1 173 ? -3.377 10.031 20.875 1 85.44 173 LEU A N 1
ATOM 1315 C CA . LEU A 1 173 ? -4.164 10.547 21.984 1 85.44 173 LEU A CA 1
ATOM 1316 C C . LEU A 1 173 ? -5.391 9.672 22.234 1 85.44 173 LEU A C 1
ATOM 1318 O O . LEU A 1 173 ? -5.793 9.469 23.375 1 85.44 173 LEU A O 1
ATOM 1322 N N . VAL A 1 174 ? -5.93 9.039 21.156 1 80.81 174 VAL A N 1
ATOM 1323 C CA . VAL A 1 174 ? -7.195 8.328 21.312 1 80.81 174 VAL A CA 1
ATOM 1324 C C . VAL A 1 174 ? -6.98 6.836 21.062 1 80.81 174 VAL A C 1
ATOM 1326 O O . VAL A 1 174 ? -7.793 6.008 21.484 1 80.81 174 VAL A O 1
ATOM 1329 N N . ASP A 1 175 ? -5.926 6.438 20.391 1 76.44 175 ASP A N 1
ATOM 1330 C CA . ASP A 1 175 ? -5.719 5.035 20.047 1 76.44 175 ASP A CA 1
ATOM 1331 C C . ASP A 1 175 ? -4.57 4.434 20.859 1 76.44 175 ASP A C 1
ATOM 1333 O O . ASP A 1 175 ? -4.383 3.213 20.859 1 76.44 175 ASP A O 1
ATOM 1337 N N . GLY A 1 176 ? -3.885 5.191 21.453 1 70.25 176 GLY A N 1
ATOM 1338 C CA . GLY A 1 176 ? -2.705 4.707 22.156 1 70.25 176 GLY A CA 1
ATOM 1339 C C . GLY A 1 176 ? -3.021 4.105 23.516 1 70.25 176 GLY A C 1
ATOM 1340 O O . GLY A 1 176 ? -4.191 3.969 23.875 1 70.25 176 GLY A O 1
ATOM 1341 N N . PRO A 1 177 ? -1.984 3.631 24.078 1 68.88 177 PRO A N 1
ATOM 1342 C CA . PRO A 1 177 ? -2.123 2.982 25.391 1 68.88 177 PRO A CA 1
ATOM 1343 C C . PRO A 1 177 ? -2.838 3.861 26.406 1 68.88 177 PRO A C 1
ATOM 1345 O O . PRO A 1 177 ? -3.473 3.35 27.344 1 68.88 177 PRO A O 1
ATOM 1348 N N . ASN A 1 178 ? -2.77 5.156 26.25 1 67.56 178 ASN A N 1
ATOM 1349 C CA . ASN A 1 178 ? -3.387 6.07 27.203 1 67.56 178 ASN A CA 1
ATOM 1350 C C . ASN A 1 178 ? -4.754 6.551 26.719 1 67.56 178 ASN A C 1
ATOM 1352 O O . ASN A 1 178 ? -5.301 7.516 27.25 1 67.56 178 ASN A O 1
ATOM 1356 N N . ALA A 1 179 ? -5.242 5.938 25.75 1 70.94 179 ALA A N 1
ATOM 1357 C CA . ALA A 1 179 ? -6.492 6.348 25.109 1 70.94 179 ALA A CA 1
ATOM 1358 C C . ALA A 1 179 ? -7.641 6.359 26.109 1 70.94 179 ALA A C 1
ATOM 1360 O O . ALA A 1 179 ? -8.516 7.223 26.047 1 70.94 179 ALA A O 1
ATOM 1361 N N . SER A 1 180 ? -7.492 5.496 27 1 72.69 180 SER A N 1
ATOM 1362 C CA . SER A 1 180 ? -8.586 5.379 27.969 1 72.69 180 SER A CA 1
ATOM 1363 C C . SER A 1 180 ? -8.656 6.602 28.875 1 72.69 180 SER A C 1
ATOM 1365 O O . SER A 1 180 ? -9.68 6.855 29.5 1 72.69 180 SER A O 1
ATOM 1367 N N . HIS A 1 181 ? -7.598 7.379 28.812 1 73.38 181 HIS A N 1
ATOM 1368 C CA . HIS A 1 181 ? -7.551 8.5 29.75 1 73.38 181 HIS A CA 1
ATOM 1369 C C . HIS A 1 181 ? -7.762 9.828 29.031 1 73.38 181 HIS A C 1
ATOM 1371 O O . HIS A 1 181 ? -7.805 10.883 29.656 1 73.38 181 HIS A O 1
ATOM 1377 N N . ILE A 1 182 ? -8.008 9.664 27.828 1 79.62 182 ILE A N 1
ATOM 1378 C CA . ILE A 1 182 ? -8.109 10.922 27.094 1 79.62 182 ILE A CA 1
ATOM 1379 C C . ILE A 1 182 ? -9.492 11.531 27.297 1 79.62 182 ILE A C 1
ATOM 1381 O O . ILE A 1 182 ? -10.5 10.812 27.281 1 79.62 182 ILE A O 1
ATOM 1385 N N . THR A 1 183 ? -9.492 12.844 27.719 1 82.06 183 THR A N 1
ATOM 1386 C CA . THR A 1 183 ? -10.719 13.586 27.984 1 82.06 183 THR A CA 1
ATOM 1387 C C . THR A 1 183 ? -10.93 14.688 26.938 1 82.06 183 THR A C 1
ATOM 1389 O O . THR A 1 183 ? -9.992 15.062 26.234 1 82.06 183 THR A O 1
ATOM 1392 N N . PRO A 1 184 ? -12.172 15.086 26.812 1 87.06 184 PRO A N 1
ATOM 1393 C CA . PRO A 1 184 ? -12.43 16.25 25.953 1 87.06 184 PRO A CA 1
ATOM 1394 C C . PRO A 1 184 ? -11.539 17.438 26.312 1 87.06 184 PRO A C 1
ATOM 1396 O O . PRO A 1 184 ? -11.094 18.172 25.422 1 87.06 184 PRO A O 1
ATOM 1399 N N . MET A 1 185 ? -11.227 17.531 27.531 1 89.62 185 MET A N 1
ATOM 1400 C CA . MET A 1 185 ? -10.383 18.641 27.969 1 89.62 185 MET A CA 1
ATOM 1401 C C . MET A 1 185 ? -8.969 18.5 27.438 1 89.62 185 MET A C 1
ATOM 1403 O O . MET A 1 185 ? -8.32 19.5 27.094 1 89.62 185 MET A O 1
ATOM 1407 N N . ALA A 1 186 ? -8.539 17.266 27.438 1 91.31 186 ALA A N 1
ATOM 1408 C CA . ALA A 1 186 ? -7.207 17.031 26.891 1 91.31 186 ALA A CA 1
ATOM 1409 C C . ALA A 1 186 ? -7.137 17.438 25.422 1 91.31 186 ALA A C 1
ATOM 1411 O O . ALA A 1 186 ? -6.121 17.953 24.969 1 91.31 186 ALA A O 1
ATOM 1412 N N . LEU A 1 187 ? -8.203 17.266 24.719 1 94.88 187 LEU A N 1
ATOM 1413 C CA . LEU A 1 187 ? -8.242 17.641 23.297 1 94.88 187 LEU A CA 1
ATOM 1414 C C . LEU A 1 187 ? -8.352 19.156 23.141 1 94.88 187 LEU A C 1
ATOM 1416 O O . LEU A 1 187 ? -7.816 19.719 22.188 1 94.88 187 LEU A O 1
ATOM 1420 N N . ASP A 1 188 ? -9.008 19.812 24.094 1 95.44 188 ASP A N 1
ATOM 1421 C CA . ASP A 1 188 ? -9.031 21.281 24.109 1 95.44 188 ASP A CA 1
ATOM 1422 C C . ASP A 1 188 ? -7.629 21.844 24.297 1 95.44 188 ASP A C 1
ATOM 1424 O O . ASP A 1 188 ? -7.246 22.797 23.609 1 95.44 188 ASP A O 1
ATOM 1428 N N . ARG A 1 189 ? -6.938 21.25 25.203 1 95.25 189 ARG A N 1
ATOM 1429 C CA . ARG A 1 189 ? -5.566 21.688 25.438 1 95.25 189 ARG A CA 1
ATOM 1430 C C . ARG A 1 189 ? -4.691 21.438 24.219 1 95.25 189 ARG A C 1
ATOM 1432 O O . ARG A 1 189 ? -3.828 22.25 23.891 1 95.25 189 ARG A O 1
ATOM 1439 N N . TRP A 1 190 ? -4.922 20.281 23.625 1 96.69 190 TRP A N 1
ATOM 1440 C CA . TRP A 1 190 ? -4.172 19.953 22.422 1 96.69 190 TRP A CA 1
ATOM 1441 C C . TRP A 1 190 ? -4.434 20.969 21.328 1 96.69 190 TRP A C 1
ATOM 1443 O O . TRP A 1 190 ? -3.516 21.359 20.594 1 96.69 190 TRP A O 1
ATOM 1453 N N . GLU A 1 191 ? -5.652 21.422 21.156 1 97.69 191 GLU A N 1
ATOM 1454 C CA . GLU A 1 191 ? -6.012 22.438 20.156 1 97.69 191 GLU A CA 1
ATOM 1455 C C . GLU A 1 191 ? -5.383 23.781 20.5 1 97.69 191 GLU A C 1
ATOM 1457 O O . GLU A 1 191 ? -4.906 24.484 19.609 1 97.69 191 GLU A O 1
ATOM 1462 N N . SER A 1 192 ? -5.391 24.156 21.766 1 97.81 192 SER A N 1
ATOM 1463 C CA . SER A 1 192 ? -4.738 25.391 22.203 1 97.81 192 SER A CA 1
ATOM 1464 C C . SER A 1 192 ? -3.244 25.359 21.906 1 97.81 192 SER A C 1
ATOM 1466 O O . SER A 1 192 ? -2.674 26.344 21.453 1 97.81 192 SER A O 1
ATOM 1468 N N . ARG A 1 193 ? -2.695 24.219 22.203 1 97.75 193 ARG A N 1
ATOM 1469 C CA . ARG A 1 193 ? -1.282 24.016 21.891 1 97.75 193 ARG A CA 1
ATOM 1470 C C . ARG A 1 193 ? -1.014 24.188 20.406 1 97.75 193 ARG A C 1
ATOM 1472 O O . ARG A 1 193 ? -0.01 24.781 20.016 1 97.75 193 ARG A O 1
ATOM 1479 N N . LEU A 1 194 ? -1.893 23.672 19.594 1 98.38 194 LEU A N 1
ATOM 1480 C CA . LEU A 1 194 ? -1.779 23.828 18.156 1 98.38 194 LEU A CA 1
ATOM 1481 C C . LEU A 1 194 ? -1.809 25.297 17.766 1 98.38 194 LEU A C 1
ATOM 1483 O O . LEU A 1 194 ? -1 25.75 16.938 1 98.38 194 LEU A O 1
ATOM 1487 N N . GLU A 1 195 ? -2.709 26.094 18.297 1 97.81 195 GLU A N 1
ATOM 1488 C CA . GLU A 1 195 ? -2.811 27.516 18 1 97.81 195 GLU A CA 1
ATOM 1489 C C . GLU A 1 195 ? -1.523 28.25 18.375 1 97.81 195 GLU A C 1
ATOM 1491 O O . GLU A 1 195 ? -1.038 29.094 17.609 1 97.81 195 GLU A O 1
ATOM 1496 N N . ASP A 1 196 ? -1.012 27.875 19.516 1 97.44 196 ASP A N 1
ATOM 1497 C CA . ASP A 1 196 ? 0.234 28.484 19.969 1 97.44 196 ASP A CA 1
ATOM 1498 C C . ASP A 1 196 ? 1.384 28.156 19.016 1 97.44 196 ASP A C 1
ATOM 1500 O O . ASP A 1 196 ? 2.17 29.047 18.656 1 97.44 196 ASP A O 1
ATOM 1504 N N . LEU A 1 197 ? 1.453 26.906 18.656 1 96.62 197 LEU A N 1
ATOM 1505 C CA . LEU A 1 197 ? 2.566 26.5 17.797 1 96.62 197 LEU A CA 1
ATOM 1506 C C . LEU A 1 197 ? 2.467 27.172 16.438 1 96.62 197 LEU A C 1
ATOM 1508 O O . LEU A 1 197 ? 3.486 27.531 15.836 1 96.62 197 LEU A O 1
ATOM 1512 N N . PHE A 1 198 ? 1.269 27.391 15.93 1 96.88 198 PHE A N 1
ATOM 1513 C CA . PHE A 1 198 ? 1.08 28.078 14.648 1 96.88 198 PHE A CA 1
ATOM 1514 C C . PHE A 1 198 ? 1.442 29.547 14.766 1 96.88 198 PHE A C 1
ATOM 1516 O O . PHE A 1 198 ? 1.687 30.219 13.758 1 96.88 198 PHE A O 1
ATOM 1523 N N . GLN A 1 199 ? 1.518 30.109 15.992 1 95.38 199 GLN A N 1
ATOM 1524 C CA . GLN A 1 199 ? 1.919 31.5 16.234 1 95.38 199 GLN A CA 1
ATOM 1525 C C . GLN A 1 199 ? 3.398 31.578 16.594 1 95.38 199 GLN A C 1
ATOM 1527 O O . GLN A 1 199 ? 3.873 32.625 17.062 1 95.38 199 GLN A O 1
ATOM 1532 N N . GLY A 1 200 ? 4.09 30.453 16.531 1 94.25 200 GLY A N 1
ATOM 1533 C CA . GLY A 1 200 ? 5.527 30.453 16.75 1 94.25 200 GLY A CA 1
ATOM 1534 C C . GLY A 1 200 ? 5.914 30.203 18.188 1 94.25 200 GLY A C 1
ATOM 1535 O O . GLY A 1 200 ? 6.98 30.625 18.641 1 94.25 200 GLY A O 1
ATOM 1536 N N . ARG A 1 201 ? 5 29.578 18.969 1 96.06 201 ARG A N 1
ATOM 1537 C CA . ARG A 1 201 ? 5.266 29.281 20.375 1 96.06 201 ARG A CA 1
ATOM 1538 C C . ARG A 1 201 ? 5.172 27.797 20.641 1 96.06 201 ARG A C 1
ATOM 1540 O O . ARG A 1 201 ? 4.238 27.328 21.312 1 96.06 201 ARG A O 1
ATOM 1547 N N . PRO A 1 202 ? 6.133 27.062 20.203 1 96.31 202 PRO A N 1
ATOM 1548 C CA . PRO A 1 202 ? 6.133 25.609 20.438 1 96.31 202 PRO A CA 1
ATOM 1549 C C . PRO A 1 202 ? 6.395 25.25 21.891 1 96.31 202 PRO A C 1
A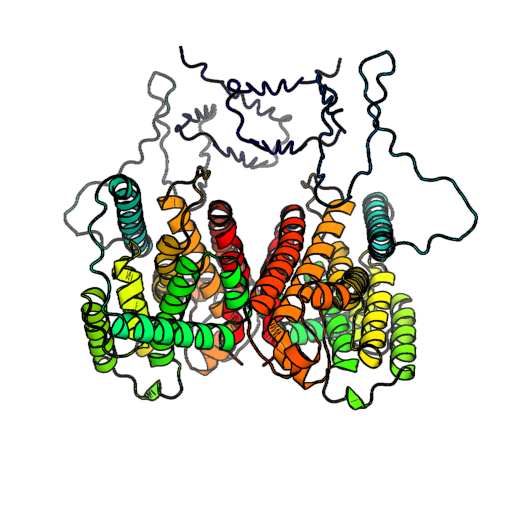TOM 1551 O O . PRO A 1 202 ? 7.074 25.984 22.609 1 96.31 202 PRO A O 1
ATOM 1554 N N . TYR A 1 203 ? 5.922 24.062 22.312 1 95.94 203 TYR A N 1
ATOM 1555 C CA . TYR A 1 203 ? 6.051 23.625 23.703 1 95.94 203 TYR A CA 1
ATOM 1556 C C . TYR A 1 203 ? 7.234 22.672 23.859 1 95.94 203 TYR A C 1
ATOM 1558 O O . TYR A 1 203 ? 7.77 22.531 24.953 1 95.94 203 TYR A O 1
ATOM 1566 N N . ASP A 1 204 ? 7.559 21.938 22.844 1 95.56 204 ASP A N 1
ATOM 1567 C CA . ASP A 1 204 ? 8.68 21 22.875 1 95.56 204 ASP A CA 1
ATOM 1568 C C . ASP A 1 204 ? 9.352 20.906 21.5 1 95.56 204 ASP A C 1
ATOM 1570 O O . ASP A 1 204 ? 9.031 21.688 20.594 1 95.56 204 ASP A O 1
ATOM 1574 N N . MET A 1 205 ? 10.242 20.047 21.406 1 95.25 205 MET A N 1
ATOM 1575 C CA . MET A 1 205 ? 11.055 20 20.203 1 95.25 205 MET A CA 1
ATOM 1576 C C . MET A 1 205 ? 10.234 19.531 19 1 95.25 205 MET A C 1
ATOM 1578 O O . MET A 1 205 ? 10.445 20 17.875 1 95.25 205 MET A O 1
ATOM 1582 N N . LEU A 1 206 ? 9.344 18.656 19.219 1 96.75 206 LEU A N 1
ATOM 1583 C CA . LEU A 1 206 ? 8.516 18.203 18.109 1 96.75 206 LEU A CA 1
ATOM 1584 C C . LEU A 1 206 ? 7.59 19.312 17.625 1 96.75 206 LEU A C 1
ATOM 1586 O O . LEU A 1 206 ? 7.395 19.484 16.422 1 96.75 206 LEU A O 1
ATOM 1590 N N . ASP A 1 207 ? 7.137 20.172 18.547 1 97.31 207 ASP A N 1
ATOM 1591 C CA . ASP A 1 207 ? 6.367 21.359 18.188 1 97.31 207 ASP A CA 1
ATOM 1592 C C . ASP A 1 207 ? 7.215 22.344 17.391 1 97.31 207 ASP A C 1
ATOM 1594 O O . ASP A 1 207 ? 6.715 23 16.484 1 97.31 207 ASP A O 1
ATOM 1598 N N . ALA A 1 208 ? 8.422 22.438 17.797 1 97.25 208 ALA A N 1
ATOM 1599 C CA . ALA A 1 208 ? 9.312 23.391 17.156 1 97.25 208 ALA A CA 1
ATOM 1600 C C . ALA A 1 208 ? 9.484 23.062 15.672 1 97.25 208 ALA A C 1
ATOM 1602 O O . ALA A 1 208 ? 9.508 23.953 14.828 1 97.25 208 ALA A O 1
ATOM 1603 N N . ALA A 1 209 ? 9.578 21.75 15.398 1 97.62 209 ALA A N 1
ATOM 1604 C CA . ALA A 1 209 ? 9.703 21.328 14.008 1 97.62 209 ALA A CA 1
ATOM 1605 C C . ALA A 1 209 ? 8.469 21.734 13.195 1 97.62 209 ALA A C 1
ATOM 1607 O O . ALA A 1 209 ? 8.594 22.281 12.102 1 97.62 209 ALA A O 1
ATOM 1608 N N . LEU A 1 210 ? 7.309 21.516 13.742 1 98.06 210 LEU A N 1
ATOM 1609 C CA . LEU A 1 210 ? 6.094 21.875 13.031 1 98.06 210 LEU A CA 1
ATOM 1610 C C . LEU A 1 210 ? 5.934 23.391 12.969 1 98.06 210 LEU A C 1
ATOM 1612 O O . LEU A 1 210 ? 5.496 23.938 11.945 1 98.06 210 LEU A O 1
ATOM 1616 N N . SER A 1 211 ? 6.285 24.062 14.023 1 97.31 211 SER A N 1
ATOM 1617 C CA . SER A 1 211 ? 6.227 25.531 14.031 1 97.31 211 SER A CA 1
ATOM 1618 C C . SER A 1 211 ? 7.098 26.125 12.93 1 97.31 211 SER A C 1
ATOM 1620 O O . SER A 1 211 ? 6.676 27.031 12.227 1 97.31 211 SER A O 1
ATOM 1622 N N . ASP A 1 212 ? 8.258 25.609 12.812 1 96.88 212 ASP A N 1
ATOM 1623 C CA . ASP A 1 212 ? 9.148 26.047 11.75 1 96.88 212 ASP A CA 1
ATOM 1624 C C . ASP A 1 212 ? 8.555 25.734 10.375 1 96.88 212 ASP A C 1
ATOM 1626 O O . ASP A 1 212 ? 8.641 26.562 9.461 1 96.88 212 ASP A O 1
ATOM 1630 N N . THR A 1 213 ? 7.98 24.562 10.227 1 96.56 213 THR A N 1
ATOM 1631 C CA . THR A 1 213 ? 7.348 24.141 8.984 1 96.56 213 THR A CA 1
ATOM 1632 C C . THR A 1 213 ? 6.242 25.109 8.578 1 96.56 213 THR A C 1
ATOM 1634 O O . THR A 1 213 ? 6.18 25.547 7.43 1 96.56 213 THR A O 1
ATOM 1637 N N . VAL A 1 214 ? 5.395 25.453 9.516 1 95.38 214 VAL A N 1
ATOM 1638 C CA . VAL A 1 214 ? 4.242 26.297 9.211 1 95.38 214 VAL A CA 1
ATOM 1639 C C . VAL A 1 214 ? 4.707 27.719 8.891 1 95.38 214 VAL A C 1
ATOM 1641 O O . VAL A 1 214 ? 4.004 28.469 8.211 1 95.38 214 VAL A O 1
ATOM 1644 N N . GLY A 1 215 ? 5.883 28.125 9.352 1 93.62 215 GLY A N 1
ATOM 1645 C CA . GLY A 1 215 ? 6.461 29.406 8.992 1 93.62 215 GLY A CA 1
ATOM 1646 C C . GLY A 1 215 ? 7.047 29.438 7.594 1 93.62 215 GLY A C 1
ATOM 1647 O O . GLY A 1 215 ? 7.129 30.484 6.973 1 93.62 215 GLY A O 1
ATOM 1648 N N . LYS A 1 216 ? 7.375 28.281 7.086 1 93.25 216 LYS A N 1
ATOM 1649 C CA . LYS A 1 216 ? 8.102 28.203 5.824 1 93.25 216 LYS A CA 1
ATOM 1650 C C . LYS A 1 216 ? 7.164 27.844 4.672 1 93.25 216 LYS A C 1
ATOM 1652 O O . LYS A 1 216 ? 7.453 28.141 3.514 1 93.25 216 LYS A O 1
ATOM 1657 N N . PHE A 1 217 ? 6.16 27.125 4.938 1 93.06 217 PHE A N 1
ATOM 1658 C CA . PHE A 1 217 ? 5.23 26.656 3.92 1 93.06 217 PHE A CA 1
ATOM 1659 C C . PHE A 1 217 ? 3.836 27.219 4.16 1 93.06 217 PHE A C 1
ATOM 1661 O O . PHE A 1 217 ? 3.477 27.531 5.297 1 93.06 217 PHE A O 1
ATOM 1668 N N . PRO A 1 218 ? 3.016 27.375 3.07 1 92 218 PRO A N 1
ATOM 1669 C CA . PRO A 1 218 ? 1.664 27.906 3.215 1 92 218 PRO A CA 1
ATOM 1670 C C . PRO A 1 218 ? 0.669 26.891 3.75 1 92 218 PRO A C 1
ATOM 1672 O O . PRO A 1 218 ? -0.325 26.578 3.086 1 92 218 PRO A O 1
ATOM 1675 N N . VAL A 1 219 ? 0.906 26.469 4.91 1 91.5 219 VAL A N 1
ATOM 1676 C CA . VAL A 1 219 ? 0.082 25.469 5.594 1 91.5 219 VAL A CA 1
ATOM 1677 C C . VAL A 1 219 ? -1.011 26.172 6.395 1 91.5 219 VAL A C 1
ATOM 1679 O O . VAL A 1 219 ? -0.735 27.125 7.141 1 91.5 219 VAL A O 1
ATOM 1682 N N . ASP A 1 220 ? -2.232 25.734 6.184 1 94 220 ASP A N 1
ATOM 1683 C CA . ASP A 1 220 ? -3.367 26.297 6.918 1 94 220 ASP A CA 1
ATOM 1684 C C . ASP A 1 220 ? -3.65 25.484 8.18 1 94 220 ASP A C 1
ATOM 1686 O O . ASP A 1 220 ? -3.504 24.266 8.188 1 94 220 ASP A O 1
ATOM 1690 N N . ILE A 1 221 ? -4.121 26.109 9.234 1 96.94 221 ILE A N 1
ATOM 1691 C CA . ILE A 1 221 ? -4.336 25.469 10.531 1 96.94 221 ILE A CA 1
ATOM 1692 C C . ILE A 1 221 ? -5.621 24.641 10.484 1 96.94 221 ILE A C 1
ATOM 1694 O O . ILE A 1 221 ? -5.809 23.734 11.297 1 96.94 221 ILE A O 1
ATOM 1698 N N . GLN A 1 222 ? -6.488 24.922 9.578 1 96.06 222 GLN A N 1
ATOM 1699 C CA . GLN A 1 222 ? -7.84 24.359 9.617 1 96.06 222 GLN A CA 1
ATOM 1700 C C . GLN A 1 222 ? -7.812 22.844 9.5 1 96.06 222 GLN A C 1
ATOM 1702 O O . GLN A 1 222 ? -8.5 22.141 10.25 1 96.06 222 GLN A O 1
ATOM 1707 N N . PRO A 1 223 ? -7.039 22.25 8.578 1 96.69 223 PRO A N 1
ATOM 1708 C CA . PRO A 1 223 ? -7.016 20.797 8.539 1 96.69 223 PRO A CA 1
ATOM 1709 C C . PRO A 1 223 ? -6.531 20.172 9.844 1 96.69 223 PRO A C 1
ATOM 1711 O O . PRO A 1 223 ? -6.98 19.094 10.227 1 96.69 223 PRO A O 1
ATOM 1714 N N . PHE A 1 224 ? -5.629 20.844 10.547 1 97.94 224 PHE A N 1
ATOM 1715 C CA . PHE A 1 224 ? -5.16 20.359 11.836 1 97.94 224 PHE A CA 1
ATOM 1716 C C . PHE A 1 224 ? -6.281 20.375 12.867 1 97.94 224 PHE A C 1
ATOM 1718 O O . PHE A 1 224 ? -6.492 19.406 13.586 1 97.94 224 PHE A O 1
ATOM 1725 N N . LYS A 1 225 ? -6.953 21.453 12.891 1 97.81 225 LYS A N 1
ATOM 1726 C CA . LYS A 1 225 ? -8.086 21.562 13.805 1 97.81 225 LYS A CA 1
ATOM 1727 C C . LYS A 1 225 ? -9.164 20.531 13.477 1 97.81 225 LYS A C 1
ATOM 1729 O O . LYS A 1 225 ? -9.758 19.938 14.383 1 97.81 225 LYS A O 1
ATOM 1734 N N . ASP A 1 226 ? -9.359 20.328 12.195 1 97.5 226 ASP A N 1
ATOM 1735 C CA . ASP A 1 226 ? -10.344 19.344 11.766 1 97.5 226 ASP A CA 1
ATOM 1736 C C . ASP A 1 226 ? -9.938 17.938 12.195 1 97.5 226 ASP A C 1
ATOM 1738 O O . ASP A 1 226 ? -10.797 17.125 12.547 1 97.5 226 ASP A O 1
ATOM 1742 N N . MET A 1 227 ? -8.719 17.625 12.148 1 96.94 227 MET A N 1
ATOM 1743 C CA . MET A 1 227 ? -8.273 16.312 12.617 1 96.94 227 MET A CA 1
ATOM 1744 C C . MET A 1 227 ? -8.547 16.141 14.109 1 96.94 227 MET A C 1
ATOM 1746 O O . MET A 1 227 ? -8.938 15.07 14.555 1 96.94 227 MET A O 1
ATOM 1750 N N . ILE A 1 228 ? -8.328 17.188 14.883 1 97.19 228 ILE A N 1
ATOM 1751 C CA . ILE A 1 228 ? -8.641 17.141 16.297 1 97.19 228 ILE A CA 1
ATOM 1752 C C . ILE A 1 228 ? -10.125 16.859 16.5 1 97.19 228 ILE A C 1
ATOM 1754 O O . ILE A 1 228 ? -10.516 16.094 17.391 1 97.19 228 ILE A O 1
ATOM 1758 N N . GLU A 1 229 ? -10.93 17.484 15.617 1 96.38 229 GLU A N 1
ATOM 1759 C CA . GLU A 1 229 ? -12.359 17.203 15.664 1 96.38 229 GLU A CA 1
ATOM 1760 C C . GLU A 1 229 ? -12.641 15.727 15.422 1 96.38 229 GLU A C 1
ATOM 1762 O O . GLU A 1 229 ? -13.547 15.148 16.031 1 96.38 229 GLU A O 1
ATOM 1767 N N . GLY A 1 230 ? -11.891 15.102 14.531 1 95.44 230 GLY A N 1
ATOM 1768 C CA . GLY A 1 230 ? -12.008 13.664 14.32 1 95.44 230 GLY A CA 1
ATOM 1769 C C . GLY A 1 230 ? -11.727 12.859 15.57 1 95.44 230 GLY A C 1
ATOM 1770 O O . GLY A 1 230 ? -12.43 11.883 15.859 1 95.44 230 GLY A O 1
ATOM 1771 N N . MET A 1 231 ? -10.742 13.289 16.359 1 94.25 231 MET A N 1
ATOM 1772 C CA . MET A 1 231 ? -10.453 12.625 17.625 1 94.25 231 MET A CA 1
ATOM 1773 C C . MET A 1 231 ? -11.609 12.781 18.594 1 94.25 231 MET A C 1
ATOM 1775 O O . MET A 1 231 ? -11.953 11.844 19.312 1 94.25 231 MET A O 1
ATOM 1779 N N . ARG A 1 232 ? -12.18 13.945 18.609 1 94.44 232 ARG A N 1
ATOM 1780 C CA . ARG A 1 232 ? -13.328 14.18 19.484 1 94.44 232 ARG A CA 1
ATOM 1781 C C . ARG A 1 232 ? -14.484 13.242 19.141 1 94.44 232 ARG A C 1
ATOM 1783 O O . ARG A 1 232 ? -15.164 12.734 20.031 1 94.44 232 ARG A O 1
ATOM 1790 N N . LEU A 1 233 ? -14.68 13.023 17.859 1 93.25 233 LEU A N 1
ATOM 1791 C CA . LEU A 1 233 ? -15.727 12.109 17.422 1 93.25 233 LEU A CA 1
ATOM 1792 C C . LEU A 1 233 ? -15.453 10.688 17.891 1 93.25 233 LEU A C 1
ATOM 1794 O O . LEU A 1 233 ? -16.375 9.977 18.297 1 93.25 233 LEU A O 1
ATOM 1798 N N . ASP A 1 234 ? -14.242 10.289 17.844 1 90.44 234 ASP A N 1
ATOM 1799 C CA . ASP A 1 234 ? -13.859 8.938 18.234 1 90.44 234 ASP A CA 1
ATOM 1800 C C . ASP A 1 234 ? -14.148 8.68 19.719 1 90.44 234 ASP A C 1
ATOM 1802 O O . ASP A 1 234 ? -14.305 7.535 20.125 1 90.44 234 ASP A O 1
ATOM 1806 N N . LEU A 1 235 ? -14.227 9.727 20.469 1 88.81 235 LEU A N 1
ATOM 1807 C CA . LEU A 1 235 ? -14.5 9.57 21.891 1 88.81 235 LEU A CA 1
ATOM 1808 C C . LEU A 1 235 ? -15.992 9.359 22.141 1 88.81 235 LEU A C 1
ATOM 1810 O O . LEU A 1 235 ? -16.375 8.781 23.156 1 88.81 235 LEU A O 1
ATOM 1814 N N . LYS A 1 236 ? -16.812 9.773 21.203 1 89.75 236 LYS A N 1
ATOM 1815 C CA . LYS A 1 236 ? -18.234 9.836 21.531 1 89.75 236 LYS A CA 1
ATOM 1816 C C . LYS A 1 236 ? -19.078 9.023 20.547 1 89.75 236 LYS A C 1
ATOM 1818 O O . LYS A 1 236 ? -20.141 8.523 20.891 1 89.75 236 LYS A O 1
ATOM 1823 N N . LYS A 1 237 ? -18.594 8.906 19.359 1 93.69 237 LYS A N 1
ATOM 1824 C CA . LYS A 1 237 ? -19.453 8.383 18.297 1 93.69 237 LYS A CA 1
ATOM 1825 C C . LYS A 1 237 ? -18.969 6.996 17.859 1 93.69 237 LYS A C 1
ATOM 1827 O O . LYS A 1 237 ? -17.781 6.781 17.641 1 93.69 237 LYS A O 1
ATOM 1832 N N . SER A 1 238 ? -19.953 6.074 17.75 1 95.25 238 SER A N 1
ATOM 1833 C CA . SER A 1 238 ? -19.609 4.715 17.344 1 95.25 238 SER A CA 1
ATOM 1834 C C . SER A 1 238 ? -20.469 4.234 16.188 1 95.25 238 SER A C 1
ATOM 1836 O O . SER A 1 238 ? -20.281 3.121 15.688 1 95.25 238 SER A O 1
ATOM 1838 N N . ARG A 1 239 ? -21.422 5.008 15.812 1 97.69 239 ARG A N 1
ATOM 1839 C CA . ARG A 1 239 ? -22.297 4.719 14.688 1 97.69 239 ARG A CA 1
ATOM 1840 C C . ARG A 1 239 ? -22.406 5.918 13.758 1 97.69 239 ARG A C 1
ATOM 1842 O O . ARG A 1 239 ? -22.344 7.066 14.203 1 97.69 239 ARG A O 1
ATOM 1849 N N . TYR A 1 240 ? -22.641 5.652 12.539 1 97.94 240 TYR A N 1
ATOM 1850 C CA . TYR A 1 240 ? -22.797 6.68 11.516 1 97.94 240 TYR A CA 1
ATOM 1851 C C . TYR A 1 240 ? -24.078 6.465 10.727 1 97.94 240 TYR A C 1
ATOM 1853 O O . TYR A 1 240 ? -24.266 5.418 10.102 1 97.94 240 TYR A O 1
ATOM 1861 N N . LYS A 1 241 ? -24.891 7.465 10.695 1 97.56 241 LYS A N 1
ATOM 1862 C CA . LYS A 1 241 ? -26.25 7.332 10.18 1 97.56 241 LYS A CA 1
ATOM 1863 C C . LYS A 1 241 ? -26.25 7.07 8.68 1 97.56 241 LYS A C 1
ATOM 1865 O O . LYS A 1 241 ? -27.078 6.312 8.172 1 97.56 241 LYS A O 1
ATOM 1870 N N . ASN A 1 242 ? -25.391 7.719 7.996 1 96.88 242 ASN A N 1
ATOM 1871 C CA . ASN A 1 242 ? -25.297 7.641 6.543 1 96.88 242 ASN A CA 1
ATOM 1872 C C . ASN A 1 242 ? -23.875 7.91 6.055 1 96.88 242 ASN A C 1
ATOM 1874 O O . ASN A 1 242 ? -22.984 8.156 6.859 1 96.88 242 ASN A O 1
ATOM 1878 N N . PHE A 1 243 ? -23.688 7.816 4.754 1 96.81 243 PHE A N 1
ATOM 1879 C CA . PHE A 1 243 ? -22.344 7.957 4.215 1 96.81 243 PHE A CA 1
ATOM 1880 C C . PHE A 1 243 ? -21.828 9.383 4.383 1 96.81 243 PHE A C 1
ATOM 1882 O O . PHE A 1 243 ? -20.625 9.609 4.551 1 96.81 243 PHE A O 1
ATOM 1889 N N . ASP A 1 244 ? -22.719 10.344 4.418 1 95.62 244 ASP A N 1
ATOM 1890 C CA . ASP A 1 244 ? -22.297 11.727 4.621 1 95.62 244 ASP A CA 1
ATOM 1891 C C . ASP A 1 244 ? -21.578 11.891 5.957 1 95.62 244 ASP A C 1
ATOM 1893 O O . ASP A 1 244 ? -20.547 12.562 6.031 1 95.62 244 ASP A O 1
ATOM 1897 N N . GLU A 1 245 ? -22.172 11.297 6.957 1 96.56 245 GLU A N 1
ATOM 1898 C CA . GLU A 1 245 ? -21.531 11.336 8.266 1 96.56 245 GLU A CA 1
ATOM 1899 C C . GLU A 1 245 ? -20.188 10.602 8.242 1 96.56 245 GLU A C 1
ATOM 1901 O O . GLU A 1 245 ? -19.203 11.078 8.805 1 96.56 245 GLU A O 1
ATOM 1906 N N . LEU A 1 246 ? -20.203 9.477 7.543 1 97.88 246 LEU A N 1
ATOM 1907 C CA . LEU A 1 246 ? -18.984 8.695 7.473 1 97.88 246 LEU A CA 1
ATOM 1908 C C . LEU A 1 246 ? -17.922 9.422 6.652 1 97.88 246 LEU A C 1
ATOM 1910 O O . LEU A 1 246 ? -16.734 9.406 7.004 1 97.88 246 LEU A O 1
ATOM 1914 N N . TYR A 1 247 ? -18.391 10 5.574 1 96.81 247 TYR A N 1
ATOM 1915 C CA . TYR A 1 247 ? -17.5 10.797 4.734 1 96.81 247 TYR A CA 1
ATOM 1916 C C . TYR A 1 247 ? -16.812 11.883 5.547 1 96.81 247 TYR A C 1
ATOM 1918 O O . TYR A 1 247 ? -15.594 12.078 5.43 1 96.81 247 TYR A O 1
ATOM 1926 N N . LEU A 1 248 ? -17.578 12.562 6.328 1 96.5 248 LEU A N 1
ATOM 1927 C CA . LEU A 1 248 ? -17.016 13.633 7.145 1 96.5 248 LEU A CA 1
ATOM 1928 C C . LEU A 1 248 ? -16.016 13.086 8.148 1 96.5 248 LEU A C 1
ATOM 1930 O O . LEU A 1 248 ? -14.969 13.695 8.391 1 96.5 248 LEU A O 1
ATOM 1934 N N . TYR A 1 249 ? -16.375 11.984 8.703 1 96.94 249 TYR A N 1
ATOM 1935 C CA . TYR A 1 249 ? -15.438 11.336 9.609 1 96.94 249 TYR A CA 1
ATOM 1936 C C . TYR A 1 249 ? -14.141 10.992 8.891 1 96.94 249 TYR A C 1
ATOM 1938 O O . TYR A 1 249 ? -13.047 11.258 9.406 1 96.94 249 TYR A O 1
ATOM 1946 N N . CYS A 1 250 ? -14.227 10.383 7.699 1 96 250 CYS A N 1
ATOM 1947 C CA . CYS A 1 250 ? -13.047 10.023 6.918 1 96 250 CYS A CA 1
ATOM 1948 C C . CYS A 1 250 ? -12.227 11.258 6.566 1 96 250 CYS A C 1
ATOM 1950 O O . CYS A 1 250 ? -10.992 11.203 6.547 1 96 250 CYS A O 1
ATOM 1952 N N . TYR A 1 251 ? -12.906 12.352 6.273 1 95.56 251 TYR A N 1
ATOM 1953 C CA . TYR A 1 251 ? -12.203 13.609 6.055 1 95.56 251 TYR A CA 1
ATOM 1954 C C . TYR A 1 251 ? -11.391 14 7.281 1 95.56 251 TYR A C 1
ATOM 1956 O O . TYR A 1 251 ? -10.195 14.289 7.18 1 95.56 251 TYR A O 1
ATOM 1964 N N . TYR A 1 252 ? -11.984 13.93 8.438 1 96.56 252 TYR A N 1
ATOM 1965 C CA . TYR A 1 252 ? -11.352 14.406 9.664 1 96.56 252 TYR A CA 1
ATOM 1966 C C . TYR A 1 252 ? -10.109 13.578 9.992 1 96.56 252 TYR A C 1
ATOM 1968 O O . TYR A 1 252 ? -9.078 14.133 10.367 1 96.56 252 TYR A O 1
ATOM 1976 N N . VAL A 1 253 ? -10.219 12.297 9.75 1 93.75 253 VAL A N 1
ATOM 1977 C CA . 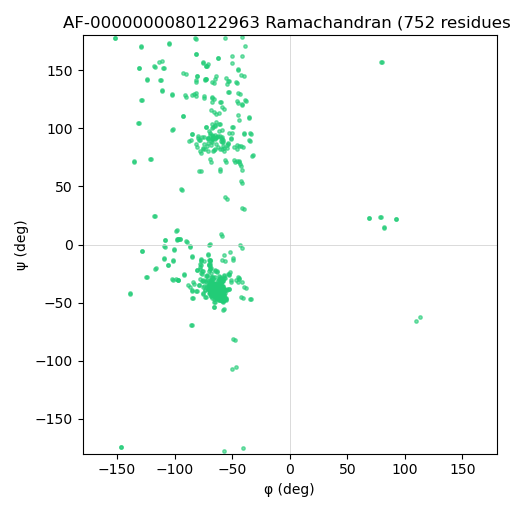VAL A 1 253 ? -9.172 11.469 10.344 1 93.75 253 VAL A CA 1
ATOM 1978 C C . VAL A 1 253 ? -8.141 11.094 9.281 1 93.75 253 VAL A C 1
ATOM 1980 O O . VAL A 1 253 ? -7.051 10.617 9.602 1 93.75 253 VAL A O 1
ATOM 1983 N N . ALA A 1 254 ? -8.492 11.32 8 1 93.69 254 ALA A N 1
ATOM 1984 C CA . ALA A 1 254 ? -7.535 10.906 6.977 1 93.69 254 ALA A CA 1
ATOM 1985 C C . ALA A 1 254 ? -7.438 11.945 5.863 1 93.69 254 ALA A C 1
ATOM 1987 O O . ALA A 1 254 ? -6.34 12.312 5.449 1 93.69 254 ALA A O 1
ATOM 1988 N N . GLY A 1 255 ? -8.531 12.516 5.402 1 92.19 255 GLY A N 1
ATOM 1989 C CA . GLY A 1 255 ? -8.516 13.523 4.359 1 92.19 255 GLY A CA 1
ATOM 1990 C C . GLY A 1 255 ? -7.684 14.742 4.723 1 92.19 255 GLY A C 1
ATOM 1991 O O . GLY A 1 255 ? -7.023 15.328 3.865 1 92.19 255 GLY A O 1
ATOM 1992 N N . THR A 1 256 ? -7.695 15.109 5.926 1 95.25 256 THR A N 1
ATOM 1993 C CA . THR A 1 256 ? -6.977 16.281 6.41 1 95.25 256 THR A CA 1
ATOM 1994 C C . THR A 1 256 ? -5.473 16.109 6.203 1 95.25 256 THR A C 1
ATOM 1996 O O . THR A 1 256 ? -4.777 17.078 5.891 1 95.25 256 THR A O 1
ATOM 1999 N N . VAL A 1 257 ? -4.988 14.898 6.34 1 92 257 VAL A N 1
ATOM 2000 C CA . VAL A 1 257 ? -3.559 14.648 6.188 1 92 257 VAL A CA 1
ATOM 2001 C C . VAL A 1 257 ? -3.121 15.016 4.77 1 92 257 VAL A C 1
ATOM 2003 O O . VAL A 1 257 ? -2.062 15.617 4.574 1 92 257 VAL A O 1
ATOM 2006 N N . GLY A 1 258 ? -3.938 14.609 3.861 1 87.88 258 GLY A N 1
ATOM 2007 C CA . GLY A 1 258 ? -3.662 15.016 2.492 1 87.88 258 GLY A CA 1
ATOM 2008 C C . GLY A 1 258 ? -3.586 16.516 2.324 1 87.88 258 GLY A C 1
ATOM 2009 O O . GLY A 1 258 ? -2.66 17.031 1.688 1 87.88 258 GLY A O 1
ATOM 2010 N N . LEU A 1 259 ? -4.465 17.188 2.914 1 91.38 259 LEU A N 1
ATOM 2011 C CA . LEU A 1 259 ? -4.539 18.641 2.785 1 91.38 259 LEU A CA 1
ATOM 2012 C C . LEU A 1 259 ? -3.361 19.312 3.488 1 91.38 259 LEU A C 1
ATOM 2014 O O . LEU A 1 259 ? -2.867 20.344 3.033 1 91.38 259 LEU A O 1
ATOM 2018 N N . MET A 1 260 ? -2.896 18.766 4.539 1 93.81 260 MET A N 1
ATOM 2019 C CA . MET A 1 260 ? -1.744 19.281 5.273 1 93.81 260 MET A CA 1
ATOM 2020 C C . MET A 1 260 ? -0.466 19.125 4.453 1 93.81 260 MET A C 1
ATOM 2022 O O . MET A 1 260 ? 0.455 19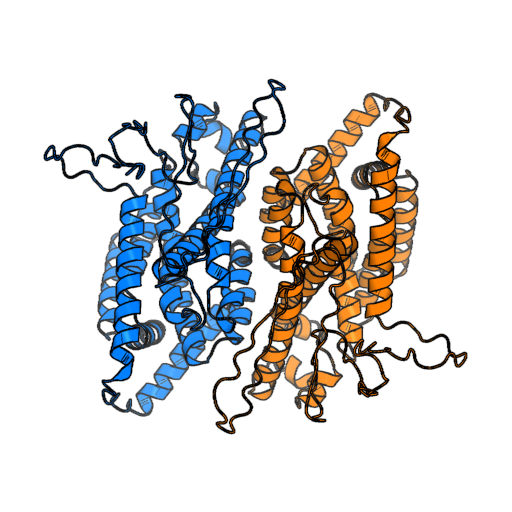.938 4.578 1 93.81 260 MET A O 1
ATOM 2026 N N . SER A 1 261 ? -0.442 18.109 3.635 1 90.56 261 SER A N 1
ATOM 2027 C CA . SER A 1 261 ? 0.81 17.719 3.002 1 90.56 261 SER A CA 1
ATOM 2028 C C . SER A 1 261 ? 0.995 18.406 1.653 1 90.56 261 SER A C 1
ATOM 2030 O O . SER A 1 261 ? 2.125 18.641 1.225 1 90.56 261 SER A O 1
ATOM 2032 N N . VAL A 1 262 ? -0.037 18.797 0.988 1 87.38 262 VAL A N 1
ATOM 2033 C CA . VAL A 1 262 ? 0.003 19.297 -0.386 1 87.38 262 VAL A CA 1
ATOM 2034 C C . VAL A 1 262 ? 0.874 20.547 -0.462 1 87.38 262 VAL A C 1
ATOM 2036 O O . VAL A 1 262 ? 1.721 20.672 -1.35 1 87.38 262 VAL A O 1
ATOM 2039 N N . PRO A 1 263 ? 0.758 21.5 0.46 1 89.19 263 PRO A N 1
ATOM 2040 C CA . PRO A 1 263 ? 1.572 22.719 0.362 1 89.19 263 PRO A CA 1
ATOM 2041 C C . PRO A 1 263 ? 3.07 22.422 0.418 1 89.19 263 PRO A C 1
ATOM 2043 O O . PRO A 1 263 ? 3.871 23.188 -0.122 1 89.19 263 PRO A O 1
ATOM 2046 N N . VAL A 1 264 ? 3.418 21.359 1.063 1 89.56 264 VAL A N 1
ATOM 2047 C CA . VAL A 1 264 ? 4.824 20.984 1.201 1 89.56 264 VAL A CA 1
ATOM 2048 C C . VAL A 1 264 ? 5.281 20.219 -0.036 1 89.56 264 VAL A C 1
ATOM 2050 O O . VAL A 1 264 ? 6.375 20.453 -0.554 1 89.56 264 VAL A O 1
ATOM 2053 N N . MET A 1 265 ? 4.473 19.281 -0.444 1 84.81 265 MET A N 1
ATOM 2054 C CA . MET A 1 265 ? 4.824 18.453 -1.596 1 84.81 265 MET A CA 1
ATOM 2055 C C . MET A 1 265 ? 4.938 19.297 -2.859 1 84.81 265 MET A C 1
ATOM 2057 O O . MET A 1 265 ? 5.77 19.031 -3.725 1 84.81 265 MET A O 1
ATOM 2061 N N . GLY A 1 266 ? 4.152 20.281 -2.975 1 79.25 266 GLY A N 1
ATOM 2062 C CA . GLY A 1 266 ? 4.227 21.203 -4.102 1 79.25 266 GLY A CA 1
ATOM 2063 C C . GLY A 1 266 ? 3.576 20.641 -5.359 1 79.25 266 GLY A C 1
ATOM 2064 O O . GLY A 1 266 ? 3.396 19.438 -5.492 1 79.25 266 GLY A O 1
ATOM 2065 N N . ILE A 1 267 ? 3.211 21.516 -6.195 1 73.88 267 ILE A N 1
ATOM 2066 C CA . ILE A 1 267 ? 2.658 21.172 -7.504 1 73.88 267 ILE A CA 1
ATOM 2067 C C . ILE A 1 267 ? 3.73 21.359 -8.578 1 73.88 267 ILE A C 1
ATOM 2069 O O . ILE A 1 267 ? 4.461 22.344 -8.578 1 73.88 267 ILE A O 1
ATOM 2073 N N . ALA A 1 268 ? 3.863 20.297 -9.383 1 74.94 268 ALA A N 1
ATOM 2074 C CA . ALA A 1 268 ? 4.863 20.375 -10.438 1 74.94 268 ALA A CA 1
ATOM 2075 C C . ALA A 1 268 ? 4.656 21.625 -11.297 1 74.94 268 ALA A C 1
ATOM 2077 O O . ALA A 1 268 ? 3.529 21.938 -11.68 1 74.94 268 ALA A O 1
ATOM 2078 N N . PRO A 1 269 ? 5.773 22.281 -11.453 1 69.94 269 PRO A N 1
ATOM 2079 C CA . PRO A 1 269 ? 5.652 23.516 -12.227 1 69.94 269 PRO A CA 1
ATOM 2080 C C . PRO A 1 269 ? 5.059 23.281 -13.617 1 69.94 269 PRO A C 1
ATOM 2082 O O . PRO A 1 269 ? 4.379 24.156 -14.156 1 69.94 269 PRO A O 1
ATOM 2085 N N . GLU A 1 270 ? 5.301 22.062 -14.148 1 69.62 270 GLU A N 1
ATOM 2086 C CA . GLU A 1 270 ? 4.848 21.781 -15.5 1 69.62 270 GLU A CA 1
ATOM 2087 C C . GLU A 1 270 ? 3.432 21.203 -15.5 1 69.62 270 GLU A C 1
ATOM 2089 O O . GLU A 1 270 ? 2.857 20.953 -16.562 1 69.62 270 GLU A O 1
ATOM 2094 N N . SER A 1 271 ? 2.99 21.172 -14.273 1 75.5 271 SER A N 1
ATOM 2095 C CA . SER A 1 271 ? 1.661 20.578 -14.18 1 75.5 271 SER A CA 1
ATOM 2096 C C . SER A 1 271 ? 0.593 21.516 -14.727 1 75.5 271 SER A C 1
ATOM 2098 O O . SER A 1 271 ? 0.656 22.734 -14.508 1 75.5 271 SER A O 1
ATOM 2100 N N . GLN A 1 272 ? -0.399 20.828 -15.422 1 72.5 272 GLN A N 1
ATOM 2101 C CA . GLN A 1 272 ? -1.524 21.594 -15.938 1 72.5 272 GLN A CA 1
ATOM 2102 C C . GLN A 1 272 ? -2.727 21.5 -15 1 72.5 272 GLN A C 1
ATOM 2104 O O . GLN A 1 272 ? -3.766 22.125 -15.258 1 72.5 272 GLN A O 1
ATOM 2109 N N . ALA A 1 273 ? -2.51 20.875 -13.953 1 78.31 273 ALA A N 1
ATOM 2110 C CA . ALA A 1 273 ? -3.615 20.719 -13.008 1 78.31 273 ALA A CA 1
ATOM 2111 C C . ALA A 1 273 ? -3.793 21.969 -12.164 1 78.31 273 ALA A C 1
ATOM 2113 O O . ALA A 1 273 ? -2.824 22.672 -11.875 1 78.31 273 ALA A O 1
ATOM 2114 N N . THR A 1 274 ? -5.09 22.25 -11.844 1 81.81 274 THR A N 1
ATOM 2115 C CA . THR A 1 274 ? -5.336 23.359 -10.922 1 81.81 274 THR A CA 1
ATOM 2116 C C . THR A 1 274 ? -4.938 22.984 -9.5 1 81.81 274 THR A C 1
ATOM 2118 O O . THR A 1 274 ? -4.938 21.797 -9.141 1 81.81 274 THR A O 1
ATOM 2121 N N . THR A 1 275 ? -4.617 23.969 -8.758 1 83.5 275 THR A N 1
ATOM 2122 C CA . THR A 1 275 ? -4.309 23.734 -7.348 1 83.5 275 THR A CA 1
ATOM 2123 C C . THR A 1 275 ? -5.469 23.031 -6.648 1 83.5 275 THR A C 1
ATOM 2125 O O . THR A 1 275 ? -5.262 22.094 -5.871 1 83.5 275 THR A O 1
ATOM 2128 N N . GLU A 1 276 ? -6.637 23.453 -7.016 1 85.44 276 GLU A N 1
ATOM 2129 C CA . GLU A 1 276 ? -7.84 22.859 -6.445 1 85.44 276 GLU A CA 1
ATOM 2130 C C . GLU A 1 276 ? -7.922 21.359 -6.758 1 85.44 276 GLU A C 1
ATOM 2132 O O . GLU A 1 276 ? -8.242 20.562 -5.883 1 85.44 276 GLU A O 1
ATOM 2137 N N . SER A 1 277 ? -7.602 21.031 -7.973 1 84.31 277 SER A N 1
ATOM 2138 C CA . SER A 1 277 ? -7.68 19.641 -8.375 1 84.31 277 SER A CA 1
ATOM 2139 C C . SER A 1 277 ? -6.645 18.797 -7.641 1 84.31 277 SER A C 1
ATOM 2141 O O . SER A 1 277 ? -6.906 17.641 -7.301 1 84.31 277 SER A O 1
ATOM 2143 N N . VAL A 1 278 ? -5.535 19.344 -7.383 1 84.75 278 VAL A N 1
ATOM 2144 C CA . VAL A 1 278 ? -4.48 18.625 -6.668 1 84.75 278 VAL A CA 1
ATOM 2145 C C . VAL A 1 278 ? -4.902 18.391 -5.219 1 84.75 278 VAL A C 1
ATOM 2147 O O . VAL A 1 278 ? -4.73 17.297 -4.68 1 84.75 278 VAL A O 1
ATOM 2150 N N . TYR A 1 279 ? -5.52 19.375 -4.633 1 87.88 279 TYR A N 1
ATOM 2151 C CA . TYR A 1 279 ? -6.012 19.25 -3.268 1 87.88 279 TYR A CA 1
ATOM 2152 C C . TYR A 1 279 ? -7.141 18.219 -3.193 1 87.88 279 TYR A C 1
ATOM 2154 O O . TYR A 1 279 ? -7.191 17.406 -2.266 1 87.88 279 TYR A O 1
ATOM 2162 N N . ASN A 1 280 ? -7.957 18.281 -4.188 1 88.56 280 ASN A N 1
ATOM 2163 C CA . ASN A 1 280 ? -9.047 17.312 -4.227 1 88.56 280 ASN A CA 1
ATOM 2164 C C . ASN A 1 280 ? -8.531 15.883 -4.367 1 88.56 280 ASN A C 1
ATOM 2166 O O . ASN A 1 280 ? -9.086 14.953 -3.771 1 88.56 280 ASN A O 1
ATOM 2170 N N . ALA A 1 281 ? -7.574 15.758 -5.176 1 86.31 281 ALA A N 1
ATOM 2171 C CA . ALA A 1 281 ? -6.969 14.438 -5.348 1 86.31 281 ALA A CA 1
ATOM 2172 C C . ALA A 1 281 ? -6.352 13.945 -4.043 1 86.31 281 ALA A C 1
ATOM 2174 O O . ALA A 1 281 ? -6.516 12.781 -3.67 1 86.31 281 ALA A O 1
ATOM 2175 N N . ALA A 1 282 ? -5.684 14.82 -3.367 1 87.38 282 ALA A N 1
ATOM 2176 C CA . ALA A 1 282 ? -5.082 14.469 -2.082 1 87.38 282 ALA A CA 1
ATOM 2177 C C . ALA A 1 282 ? -6.148 14.109 -1.054 1 87.38 282 ALA A C 1
ATOM 2179 O O . ALA A 1 282 ? -6 13.133 -0.312 1 87.38 282 ALA A O 1
ATOM 2180 N N . LEU A 1 283 ? -7.168 14.891 -1.071 1 90.56 283 LEU A N 1
ATOM 2181 C CA . LEU A 1 283 ? -8.312 14.625 -0.203 1 90.56 283 LEU A CA 1
ATOM 2182 C C . LEU A 1 283 ? -8.906 13.25 -0.492 1 90.56 283 LEU A C 1
ATOM 2184 O O . LEU A 1 283 ? -9.125 12.453 0.427 1 90.56 283 LEU A O 1
ATOM 2188 N N . SER A 1 284 ? -9.07 13.008 -1.717 1 90.25 284 SER A N 1
ATOM 2189 C CA . SER A 1 284 ? -9.656 11.734 -2.135 1 90.25 284 SER A CA 1
ATOM 2190 C C . SER A 1 284 ? -8.773 10.562 -1.739 1 90.25 284 SER A C 1
ATOM 2192 O O . SER A 1 284 ? -9.273 9.5 -1.368 1 90.25 284 SER A O 1
ATOM 2194 N N . LEU A 1 285 ? -7.566 10.766 -1.834 1 88.31 285 LEU A N 1
ATOM 2195 C CA . LEU A 1 285 ? -6.645 9.711 -1.442 1 88.31 285 LEU A CA 1
ATOM 2196 C C . LEU A 1 285 ? -6.785 9.383 0.041 1 88.31 285 LEU A C 1
ATOM 2198 O O . LEU A 1 285 ? -6.844 8.211 0.422 1 88.31 285 LEU A O 1
ATOM 2202 N N . GLY A 1 286 ? -6.875 10.391 0.867 1 89.19 286 GLY A N 1
ATOM 2203 C CA . GLY A 1 286 ? -7.082 10.18 2.291 1 89.19 286 GLY A CA 1
ATOM 2204 C C . GLY A 1 286 ? -8.383 9.461 2.602 1 89.19 286 GLY A C 1
ATOM 2205 O O . GLY A 1 286 ? -8.398 8.523 3.395 1 89.19 286 GLY A O 1
ATOM 2206 N N . ILE A 1 287 ? -9.352 9.883 1.949 1 91.81 287 ILE A N 1
ATOM 2207 C CA . ILE A 1 287 ? -10.664 9.289 2.17 1 91.81 287 ILE A CA 1
ATOM 2208 C C . ILE A 1 287 ? -10.656 7.828 1.73 1 91.81 287 ILE A C 1
ATOM 2210 O O . ILE A 1 287 ? -11.141 6.953 2.451 1 91.81 287 ILE A O 1
ATOM 2214 N N . ALA A 1 288 ? -10.07 7.578 0.606 1 89.94 288 ALA A N 1
ATOM 2215 C CA . ALA A 1 288 ? -9.984 6.215 0.093 1 89.94 288 ALA A CA 1
ATOM 2216 C C . ALA A 1 288 ? -9.234 5.309 1.062 1 89.94 288 ALA A C 1
ATOM 2218 O O . ALA A 1 288 ? -9.656 4.18 1.325 1 89.94 288 ALA A O 1
ATOM 2219 N N . ASN A 1 289 ? -8.211 5.805 1.549 1 88.06 289 ASN A N 1
ATOM 2220 C CA . ASN A 1 289 ? -7.41 5.031 2.494 1 88.06 289 ASN A CA 1
ATOM 2221 C C . ASN A 1 289 ? -8.188 4.734 3.773 1 88.06 289 ASN A C 1
ATOM 2223 O O . ASN A 1 289 ? -8.156 3.611 4.277 1 88.06 289 ASN A O 1
ATOM 2227 N N . GLN A 1 290 ? -8.867 5.699 4.254 1 91.75 290 GLN A N 1
ATOM 2228 C CA . GLN A 1 290 ? -9.617 5.492 5.492 1 91.75 290 GLN A CA 1
ATOM 2229 C C . GLN A 1 290 ? -10.781 4.527 5.281 1 91.75 290 GLN A C 1
ATOM 2231 O O . GLN A 1 290 ? -11.039 3.668 6.121 1 91.75 290 GLN A O 1
ATOM 2236 N N . LEU A 1 291 ? -11.43 4.695 4.16 1 93.62 291 LEU A N 1
ATOM 2237 C CA . LEU A 1 291 ? -12.508 3.762 3.852 1 93.62 291 LEU A CA 1
ATOM 2238 C C . LEU A 1 291 ? -11.984 2.332 3.766 1 93.62 291 LEU A C 1
ATOM 2240 O O . LEU A 1 291 ? -12.617 1.401 4.266 1 93.62 291 LEU A O 1
ATOM 2244 N N . THR A 1 292 ? -10.914 2.18 3.189 1 89.75 292 THR A N 1
ATOM 2245 C CA . THR A 1 292 ? -10.305 0.859 3.078 1 89.75 292 THR A CA 1
ATOM 2246 C C . THR A 1 292 ? -9.969 0.299 4.457 1 89.75 292 THR A C 1
ATOM 2248 O O . THR A 1 292 ? -10.242 -0.87 4.742 1 89.75 292 THR A O 1
ATOM 2251 N N . ASN A 1 293 ? -9.398 1.117 5.293 1 89.62 293 ASN A N 1
ATOM 2252 C CA . ASN A 1 293 ? -9.094 0.694 6.656 1 89.62 293 ASN A CA 1
ATOM 2253 C C . ASN A 1 293 ? -10.352 0.239 7.395 1 89.62 293 ASN A C 1
ATOM 2255 O O . ASN A 1 293 ? -10.328 -0.777 8.094 1 89.62 293 ASN A O 1
ATOM 2259 N N . ILE A 1 294 ? -11.328 0.977 7.195 1 93.56 294 ILE A N 1
ATOM 2260 C CA . ILE A 1 294 ? -12.594 0.657 7.844 1 93.56 294 ILE A CA 1
ATOM 2261 C C . ILE A 1 294 ? -13.086 -0.706 7.363 1 93.56 294 ILE A C 1
ATOM 2263 O O . ILE A 1 294 ? -13.484 -1.549 8.172 1 93.56 294 ILE A O 1
ATOM 2267 N N . LEU A 1 295 ? -13.039 -0.915 6.098 1 93.38 295 LEU A N 1
ATOM 2268 C CA . LEU A 1 295 ? -13.555 -2.15 5.52 1 93.38 295 LEU A CA 1
ATOM 2269 C C . LEU A 1 295 ? -12.695 -3.342 5.922 1 93.38 295 LEU A C 1
ATOM 2271 O O . LEU A 1 295 ? -13.203 -4.445 6.113 1 93.38 295 LEU A O 1
ATOM 2275 N N . ARG A 1 296 ? -11.492 -3.092 6.09 1 89.75 296 ARG A N 1
ATOM 2276 C CA . ARG A 1 296 ? -10.562 -4.141 6.492 1 89.75 296 ARG A CA 1
ATOM 2277 C C . ARG A 1 296 ? -10.789 -4.551 7.941 1 89.75 296 ARG A C 1
ATOM 2279 O O . ARG A 1 296 ? -10.633 -5.723 8.297 1 89.75 296 ARG A O 1
ATOM 2286 N N . ASP A 1 297 ? -11.289 -3.678 8.719 1 91.31 297 ASP A N 1
ATOM 2287 C CA . ASP A 1 297 ? -11.289 -3.879 10.164 1 91.31 297 ASP A CA 1
ATOM 2288 C C . ASP A 1 297 ? -12.711 -3.953 10.711 1 91.31 297 ASP A C 1
ATOM 2290 O O . ASP A 1 297 ? -12.945 -3.654 11.883 1 91.31 297 ASP A O 1
ATOM 2294 N N . VAL A 1 298 ? -13.602 -4.312 9.875 1 93.81 298 VAL A N 1
ATOM 2295 C CA . VAL A 1 298 ? -15 -4.332 10.312 1 93.81 298 VAL A CA 1
ATOM 2296 C C . VAL A 1 298 ? -15.156 -5.25 11.516 1 93.81 298 VAL A C 1
ATOM 2298 O O . VAL A 1 298 ? -15.789 -4.883 12.508 1 93.81 298 VAL A O 1
ATOM 2301 N N . GLY A 1 299 ? -14.609 -6.48 11.453 1 92.06 299 GLY A N 1
ATOM 2302 C CA . GLY A 1 299 ? -14.719 -7.422 12.555 1 92.06 299 GLY A CA 1
ATOM 2303 C C . GLY A 1 299 ? -14.039 -6.93 13.82 1 92.06 299 GLY A C 1
ATOM 2304 O O . GLY A 1 299 ? -14.602 -7.02 14.914 1 92.06 299 GLY A O 1
ATOM 2305 N N . GLU A 1 300 ? -12.859 -6.426 13.656 1 91.19 300 GLU A N 1
ATOM 2306 C CA . GLU A 1 300 ? -12.102 -5.906 14.789 1 91.19 300 GLU A CA 1
ATOM 2307 C C . GLU A 1 300 ? -12.828 -4.742 15.453 1 91.19 300 GLU A C 1
ATOM 2309 O O . GLU A 1 300 ? -12.898 -4.668 16.688 1 91.19 300 GLU A O 1
ATOM 2314 N N . ASP A 1 301 ? -13.375 -3.869 14.688 1 93.81 301 ASP A N 1
ATOM 2315 C CA . ASP A 1 301 ? -14.109 -2.725 15.211 1 93.81 301 ASP A CA 1
ATOM 2316 C C . ASP A 1 301 ? -15.406 -3.168 15.883 1 93.81 301 ASP A C 1
ATOM 2318 O O . ASP A 1 301 ? -15.789 -2.623 16.922 1 93.81 301 ASP A O 1
ATOM 2322 N N . ALA A 1 302 ? -16.016 -4.137 15.312 1 95.31 302 ALA A N 1
ATOM 2323 C CA . ALA A 1 302 ? -17.234 -4.664 15.906 1 95.31 302 ALA A CA 1
ATOM 2324 C C . ALA A 1 302 ? -16.969 -5.219 17.297 1 95.31 302 ALA A C 1
ATOM 2326 O O . ALA A 1 302 ? -17.797 -5.043 18.219 1 95.31 302 ALA A O 1
ATOM 2327 N N . ARG A 1 303 ? -15.875 -5.828 17.438 1 93.69 303 ARG A N 1
ATOM 2328 C CA . ARG A 1 303 ? -15.516 -6.387 18.75 1 93.69 303 ARG A CA 1
ATOM 2329 C C . ARG A 1 303 ? -15.32 -5.281 19.781 1 93.69 303 ARG A C 1
ATOM 2331 O O . ARG A 1 303 ? -15.469 -5.516 20.984 1 93.69 303 ARG A O 1
ATOM 2338 N N . ARG A 1 304 ? -15.047 -4.09 19.312 1 91.31 304 ARG A N 1
ATOM 2339 C CA . ARG A 1 304 ? -14.898 -2.936 20.203 1 91.31 304 ARG A CA 1
ATOM 2340 C C . ARG A 1 304 ? -16.203 -2.152 20.312 1 91.31 304 ARG A C 1
ATOM 2342 O O . ARG A 1 304 ? -16.219 -1.057 20.875 1 91.31 304 ARG A O 1
ATOM 2349 N N . GLY A 1 305 ? -17.188 -2.746 19.672 1 93.38 305 GLY A N 1
ATOM 2350 C CA . GLY A 1 305 ? -18.516 -2.143 19.75 1 93.38 305 GLY A CA 1
ATOM 2351 C C . GLY A 1 305 ? -18.703 -1.003 18.766 1 93.38 305 GLY A C 1
ATOM 2352 O O . GLY A 1 305 ? -19.625 -0.191 18.938 1 93.38 305 GLY A O 1
ATOM 2353 N N . ARG A 1 306 ? -17.844 -0.886 17.812 1 95.56 306 ARG A N 1
ATOM 2354 C CA . ARG A 1 306 ? -17.922 0.213 16.859 1 95.56 306 ARG A CA 1
ATOM 2355 C C . ARG A 1 306 ? -18.281 -0.3 15.469 1 95.56 306 ARG A C 1
ATOM 2357 O O . ARG A 1 306 ? -17.844 -1.375 15.062 1 95.56 306 ARG A O 1
ATOM 2364 N N . VAL A 1 307 ? -19.109 0.446 14.742 1 97.5 307 VAL A N 1
ATOM 2365 C CA . VAL A 1 307 ? -19.5 0.122 13.375 1 97.5 307 VAL A CA 1
ATOM 2366 C C . VAL A 1 307 ? -19.344 1.357 12.492 1 97.5 307 VAL A C 1
ATOM 2368 O O . VAL A 1 307 ? -20.156 2.281 12.555 1 97.5 307 VAL A O 1
ATOM 2371 N N . TYR A 1 308 ? -18.281 1.329 11.688 1 97.38 308 TYR A N 1
ATOM 2372 C CA . TYR A 1 308 ? -18 2.447 10.797 1 97.38 308 TYR A CA 1
ATOM 2373 C C . TYR A 1 308 ? -18.594 2.205 9.414 1 97.38 308 TYR A C 1
ATOM 2375 O O . TYR A 1 308 ? -17.891 2.248 8.406 1 97.38 308 TYR A O 1
ATOM 2383 N N . LEU A 1 309 ? -19.812 1.802 9.367 1 98.25 309 LEU A N 1
ATOM 2384 C CA . LEU A 1 309 ? -20.594 1.604 8.148 1 98.25 309 LEU A CA 1
ATOM 2385 C C . LEU A 1 309 ? -21.891 2.414 8.188 1 98.25 309 LEU A C 1
ATOM 2387 O O . LEU A 1 309 ? -22.516 2.549 9.25 1 98.25 309 LEU A O 1
ATOM 2391 N N . PRO A 1 310 ? -22.281 2.959 7.012 1 98.44 310 PRO A N 1
ATOM 2392 C CA . PRO A 1 310 ? -23.516 3.74 7.016 1 98.44 310 PRO A CA 1
ATOM 2393 C C . PRO A 1 310 ? -24.734 2.92 7.434 1 98.44 310 PRO A C 1
ATOM 2395 O O . PRO A 1 310 ? -25.109 1.976 6.738 1 98.44 310 PRO A O 1
ATOM 2398 N N . GLN A 1 311 ? -25.406 3.369 8.477 1 98.19 311 GLN A N 1
ATOM 2399 C CA . GLN A 1 311 ? -26.516 2.625 9.07 1 98.19 311 GLN A CA 1
ATOM 2400 C C . GLN A 1 311 ? -27.688 2.523 8.102 1 98.19 311 GLN A C 1
ATOM 2402 O O . GLN A 1 311 ? -28.375 1.497 8.055 1 98.19 311 GLN A O 1
ATOM 2407 N N . ASP A 1 312 ? -27.922 3.564 7.406 1 98.25 312 ASP A N 1
ATOM 2408 C CA . ASP A 1 312 ? -29.047 3.539 6.469 1 98.25 312 ASP A CA 1
ATOM 2409 C C . ASP A 1 312 ? -28.812 2.527 5.352 1 98.25 312 ASP A C 1
ATOM 2411 O O . ASP A 1 312 ? -29.719 1.797 4.961 1 98.25 312 ASP A O 1
ATOM 2415 N N . GLU A 1 313 ? -27.609 2.422 4.863 1 98.06 313 GLU A N 1
ATOM 2416 C CA . GLU A 1 313 ? -27.281 1.465 3.811 1 98.06 313 GLU A CA 1
ATOM 2417 C C . GLU A 1 313 ? -27.281 0.035 4.344 1 98.06 313 GLU A C 1
ATOM 2419 O O . GLU A 1 313 ? -27.656 -0.898 3.627 1 98.06 313 GLU A O 1
ATOM 2424 N N . LEU A 1 314 ? -26.859 -0.167 5.574 1 97.94 314 LEU A N 1
ATOM 2425 C CA . LEU A 1 314 ? -26.984 -1.474 6.211 1 97.94 314 LEU A CA 1
ATOM 2426 C C . LEU A 1 314 ? -28.438 -1.927 6.25 1 97.94 314 LEU A C 1
ATOM 2428 O O . LEU A 1 314 ? -28.75 -3.047 5.844 1 97.94 314 LEU A O 1
ATOM 2432 N N . ALA A 1 315 ? -29.297 -1.048 6.676 1 97.75 315 ALA A N 1
ATOM 2433 C CA . ALA A 1 315 ? -30.734 -1.354 6.766 1 97.75 315 ALA A CA 1
ATOM 2434 C C . ALA A 1 315 ? -31.312 -1.677 5.395 1 97.75 315 ALA A C 1
ATOM 2436 O O . ALA A 1 315 ? -32.094 -2.621 5.246 1 97.75 315 ALA A O 1
ATOM 2437 N N . GLN A 1 316 ? -30.922 -0.885 4.445 1 97.81 316 GLN A N 1
ATOM 2438 C CA . GLN A 1 316 ? -31.391 -1.106 3.084 1 97.81 316 GLN A CA 1
ATOM 2439 C C . GLN A 1 316 ? -30.984 -2.486 2.576 1 97.81 316 GLN A C 1
ATOM 2441 O O . GLN A 1 316 ? -31.703 -3.107 1.799 1 97.81 316 GLN A O 1
ATOM 2446 N N . ALA A 1 317 ? -29.844 -2.988 3.014 1 97.25 317 ALA A N 1
ATOM 2447 C CA . ALA A 1 317 ? -29.328 -4.285 2.594 1 97.25 317 ALA A CA 1
ATOM 2448 C C . ALA A 1 317 ? -29.891 -5.41 3.457 1 97.25 317 ALA A C 1
ATOM 2450 O O . ALA A 1 317 ? -29.547 -6.578 3.266 1 97.25 317 ALA A O 1
ATOM 2451 N N . GLY A 1 318 ? -30.719 -5.047 4.449 1 97 318 GLY A N 1
ATOM 2452 C CA . GLY A 1 318 ? -31.297 -6.035 5.344 1 97 318 GLY A CA 1
ATOM 2453 C C . GLY A 1 318 ? -30.344 -6.508 6.422 1 97 318 GLY A C 1
ATOM 2454 O O . GLY A 1 318 ? -30.438 -7.645 6.883 1 97 318 GLY A O 1
ATOM 2455 N N . LEU A 1 319 ? -29.375 -5.688 6.711 1 97.31 319 LEU A N 1
ATOM 2456 C CA . LEU A 1 319 ? -28.359 -6.004 7.719 1 97.31 319 LEU A CA 1
ATOM 2457 C C . LEU A 1 319 ? -28.531 -5.117 8.953 1 97.31 319 LEU A C 1
ATOM 2459 O O . LEU A 1 319 ? -29.094 -4.023 8.859 1 97.31 319 LEU A O 1
ATOM 2463 N N . SER A 1 320 ? -28.109 -5.633 10.133 1 95.5 320 SER A N 1
ATOM 2464 C CA . SER A 1 320 ? -28.141 -4.91 11.398 1 95.5 320 SER A CA 1
ATOM 2465 C C . SER A 1 320 ? -26.797 -4.965 12.102 1 95.5 320 SER A C 1
ATOM 2467 O O . SER A 1 320 ? -25.891 -5.699 11.68 1 95.5 320 SER A O 1
ATOM 2469 N N . ASP A 1 321 ? -26.688 -4.184 13.133 1 95.56 321 ASP A N 1
ATOM 2470 C CA . ASP A 1 321 ? -25.484 -4.246 13.953 1 95.56 321 ASP A CA 1
ATOM 2471 C C . ASP A 1 321 ? -25.266 -5.652 14.508 1 95.56 321 ASP A C 1
ATOM 2473 O O . ASP A 1 321 ? -24.125 -6.117 14.602 1 95.56 321 ASP A O 1
ATOM 2477 N N . GLU A 1 322 ? -26.344 -6.262 14.828 1 94.88 322 GLU A N 1
ATOM 2478 C CA . GLU A 1 322 ? -26.25 -7.609 15.383 1 94.88 322 GLU A CA 1
ATOM 2479 C C . GLU A 1 322 ? -25.641 -8.586 14.391 1 94.88 322 GLU A C 1
ATOM 2481 O O . GLU A 1 322 ? -24.891 -9.484 14.781 1 94.88 322 GLU A O 1
ATOM 2486 N N . ASP A 1 323 ? -26 -8.367 13.164 1 95.06 323 ASP A N 1
ATOM 2487 C CA . ASP A 1 323 ? -25.391 -9.195 12.133 1 95.06 323 ASP A CA 1
ATOM 2488 C C . ASP A 1 323 ? -23.875 -8.984 12.07 1 95.06 323 ASP A C 1
ATOM 2490 O O . ASP A 1 323 ? -23.125 -9.938 11.867 1 95.06 323 ASP A O 1
ATOM 2494 N N . ILE A 1 324 ? -23.453 -7.75 12.211 1 94.94 324 ILE A N 1
ATOM 2495 C CA . ILE A 1 324 ? -22.047 -7.395 12.164 1 94.94 324 ILE A CA 1
ATOM 2496 C C . ILE A 1 324 ? -21.328 -7.973 13.383 1 94.94 324 ILE A C 1
ATOM 2498 O O . ILE A 1 324 ? -20.25 -8.562 13.258 1 94.94 324 ILE A O 1
ATOM 2502 N N . PHE A 1 325 ? -21.984 -7.871 14.516 1 95 325 PHE A N 1
ATOM 2503 C CA . PHE A 1 325 ? -21.406 -8.383 15.75 1 95 325 PHE A CA 1
ATOM 2504 C C . PHE A 1 325 ? -21.266 -9.898 15.703 1 95 325 PHE A C 1
ATOM 2506 O O . PHE A 1 325 ? -20.312 -10.461 16.25 1 95 325 PHE A O 1
ATOM 2513 N N . ALA A 1 326 ? -22.172 -10.562 15.062 1 93.19 326 ALA A N 1
ATOM 2514 C CA . ALA A 1 326 ? -22.188 -12.016 14.969 1 93.19 326 ALA A CA 1
ATOM 2515 C C . ALA A 1 326 ? -21.156 -12.508 13.953 1 93.19 326 ALA A C 1
ATOM 2517 O O . ALA A 1 326 ? -20.797 -13.695 13.938 1 93.19 326 ALA A O 1
ATOM 2518 N N . GLY A 1 327 ? -20.719 -11.602 13.109 1 89.56 327 GLY A N 1
ATOM 2519 C CA . GLY A 1 327 ? -19.734 -11.961 12.109 1 89.56 327 GLY A CA 1
ATOM 2520 C C . GLY A 1 327 ? -20.281 -12.891 11.039 1 89.56 327 GLY A C 1
ATOM 2521 O O . GLY A 1 327 ? -19.531 -13.688 10.469 1 89.56 327 GLY A O 1
ATOM 2522 N N . LYS A 1 328 ? -21.531 -12.875 10.875 1 84.06 328 LYS A N 1
ATOM 2523 C CA . LYS A 1 328 ? -22.141 -13.75 9.875 1 84.06 328 LYS A CA 1
ATOM 2524 C C . LYS A 1 328 ? -21.891 -13.227 8.469 1 84.06 328 LYS A C 1
ATOM 2526 O O . LYS A 1 328 ? -22.156 -12.062 8.164 1 84.06 328 LYS A O 1
ATOM 2531 N N . VAL A 1 329 ? -21.391 -14.086 7.676 1 85.12 329 VAL A N 1
ATOM 2532 C CA . VAL A 1 329 ? -21.141 -13.719 6.285 1 85.12 329 VAL A CA 1
ATOM 2533 C C . VAL A 1 329 ? -22.234 -14.312 5.395 1 85.12 329 VAL A C 1
ATOM 2535 O O . VAL A 1 329 ? -22.219 -15.508 5.098 1 85.12 329 VAL A O 1
ATOM 2538 N N . THR A 1 330 ? -23.203 -13.516 5.047 1 90.69 330 THR A N 1
ATOM 2539 C CA . THR A 1 330 ? -24.312 -13.875 4.172 1 90.69 330 THR A CA 1
ATOM 2540 C C . THR A 1 330 ? -24.125 -13.258 2.787 1 90.69 330 THR A C 1
ATOM 2542 O O . THR A 1 330 ? -23.203 -12.469 2.57 1 90.69 330 THR A O 1
ATOM 2545 N N . ASP A 1 331 ? -24.984 -13.625 1.859 1 89.44 331 ASP A N 1
ATOM 2546 C CA . ASP A 1 331 ? -24.969 -13.016 0.536 1 89.44 331 ASP A CA 1
ATOM 2547 C C . ASP A 1 331 ? -25.297 -11.523 0.617 1 89.44 331 ASP A C 1
ATOM 2549 O O . ASP A 1 331 ? -24.75 -10.719 -0.14 1 89.44 331 ASP A O 1
ATOM 2553 N N . LYS A 1 332 ? -26.172 -11.234 1.545 1 94.69 332 LYS A N 1
ATOM 2554 C CA . LYS A 1 332 ? -26.5 -9.828 1.762 1 94.69 332 LYS A CA 1
ATOM 2555 C C . LYS A 1 332 ? -25.281 -9.039 2.207 1 94.69 332 LYS A C 1
ATOM 2557 O O . LYS A 1 332 ? -25.016 -7.941 1.707 1 94.69 332 LYS A O 1
ATOM 2562 N N . TRP A 1 333 ? -24.531 -9.617 3.096 1 94.56 333 TRP A N 1
ATOM 2563 C CA . TRP A 1 333 ? -23.328 -8.977 3.59 1 94.56 333 TRP A CA 1
ATOM 2564 C C . TRP A 1 333 ? -22.297 -8.82 2.477 1 94.56 333 TRP A C 1
ATOM 2566 O O . TRP A 1 333 ? -21.719 -7.746 2.297 1 94.56 333 TRP A O 1
ATOM 2576 N N . ARG A 1 334 ? -22.125 -9.867 1.72 1 88.06 334 ARG A N 1
ATOM 2577 C CA . ARG A 1 334 ? -21.156 -9.836 0.635 1 88.06 334 ARG A CA 1
ATOM 2578 C C . ARG A 1 334 ? -21.484 -8.742 -0.372 1 88.06 334 ARG A C 1
ATOM 2580 O O . ARG A 1 334 ? -20.594 -8.023 -0.83 1 88.06 334 ARG A O 1
ATOM 2587 N N . ASN A 1 335 ? -22.734 -8.695 -0.69 1 92.75 335 ASN A N 1
ATOM 2588 C CA . ASN A 1 335 ? -23.156 -7.68 -1.64 1 92.75 335 ASN A CA 1
ATOM 2589 C C . ASN A 1 335 ? -22.984 -6.273 -1.077 1 92.75 335 ASN A C 1
ATOM 2591 O O . ASN A 1 335 ? -22.547 -5.367 -1.789 1 92.75 335 ASN A O 1
ATOM 2595 N N . PHE A 1 336 ? -23.328 -6.121 0.193 1 96.44 336 PHE A N 1
ATOM 2596 C CA . PHE A 1 336 ? -23.125 -4.84 0.861 1 96.44 336 PHE A CA 1
ATOM 2597 C C . PHE A 1 336 ? -21.656 -4.438 0.828 1 96.44 336 PHE A C 1
ATOM 2599 O O . PHE A 1 336 ? -21.328 -3.309 0.458 1 96.44 336 PHE A O 1
ATOM 2606 N N . MET A 1 337 ? -20.781 -5.355 1.122 1 94.25 337 MET A N 1
ATOM 2607 C CA . MET A 1 337 ? -19.344 -5.109 1.158 1 94.25 337 MET A CA 1
ATOM 2608 C C . MET A 1 337 ? -18.812 -4.762 -0.23 1 94.25 337 MET A C 1
ATOM 2610 O O . MET A 1 337 ? -17.984 -3.863 -0.378 1 94.25 337 MET A O 1
ATOM 2614 N N . LYS A 1 338 ? -19.281 -5.465 -1.201 1 90.44 338 LYS A N 1
ATOM 2615 C CA . LYS A 1 338 ? -18.875 -5.191 -2.574 1 90.44 338 LYS A CA 1
ATOM 2616 C C . LYS A 1 338 ? -19.172 -3.744 -2.959 1 90.44 338 LYS A C 1
ATOM 2618 O O . LYS A 1 338 ? -18.328 -3.078 -3.57 1 90.44 338 LYS A O 1
ATOM 2623 N N . ASN A 1 339 ? -20.266 -3.311 -2.549 1 94.38 339 ASN A N 1
ATOM 2624 C CA . ASN A 1 339 ? -20.656 -1.938 -2.855 1 94.38 339 ASN A CA 1
ATOM 2625 C C . ASN A 1 339 ? -19.781 -0.93 -2.111 1 94.38 339 ASN A C 1
ATOM 2627 O O . ASN A 1 339 ? -19.422 0.106 -2.666 1 94.38 339 ASN A O 1
ATOM 2631 N N . GLN A 1 340 ? -19.469 -1.226 -0.851 1 96.88 340 GLN A N 1
ATOM 2632 C CA . GLN A 1 340 ? -18.594 -0.344 -0.086 1 96.88 340 GLN A CA 1
ATOM 2633 C C . GLN A 1 340 ? -17.188 -0.311 -0.683 1 96.88 340 GLN A C 1
ATOM 2635 O O . GLN A 1 340 ? -16.562 0.743 -0.722 1 96.88 340 GLN A O 1
ATOM 2640 N N . ILE A 1 341 ? -16.781 -1.422 -1.133 1 91.38 341 ILE A N 1
ATOM 2641 C CA . ILE A 1 341 ? -15.461 -1.512 -1.751 1 91.38 341 ILE A CA 1
ATOM 2642 C C . ILE A 1 341 ? -15.445 -0.707 -3.049 1 91.38 341 ILE A C 1
ATOM 2644 O O . ILE A 1 341 ? -14.477 0.004 -3.334 1 91.38 341 ILE A O 1
ATOM 2648 N N . LYS A 1 342 ? -16.469 -0.817 -3.832 1 90 342 LYS A N 1
ATOM 2649 C CA . LYS A 1 342 ? -16.594 -0.04 -5.062 1 90 342 LYS A CA 1
ATOM 2650 C C . LYS A 1 342 ? -16.531 1.458 -4.777 1 90 342 LYS A C 1
ATOM 2652 O O . LYS A 1 342 ? -15.898 2.211 -5.527 1 90 342 LYS A O 1
ATOM 2657 N N . ARG A 1 343 ? -17.109 1.826 -3.723 1 93.88 343 ARG A N 1
ATOM 2658 C CA . ARG A 1 343 ? -17.078 3.23 -3.332 1 93.88 343 ARG A CA 1
ATOM 2659 C C . ARG A 1 343 ? -15.648 3.664 -2.984 1 93.88 343 ARG A C 1
ATOM 2661 O O . ARG A 1 343 ? -15.195 4.719 -3.428 1 93.88 343 ARG A O 1
ATOM 2668 N N . ALA A 1 344 ? -14.977 2.898 -2.146 1 91.5 344 ALA A N 1
ATOM 2669 C CA . ALA A 1 344 ? -13.586 3.205 -1.826 1 91.5 344 ALA A CA 1
ATOM 2670 C C . ALA A 1 344 ? -12.742 3.32 -3.094 1 91.5 344 ALA A C 1
ATOM 2672 O O . ALA A 1 344 ? -11.914 4.223 -3.217 1 91.5 344 ALA A O 1
ATOM 2673 N N . ARG A 1 345 ? -13.031 2.475 -4.023 1 85.06 345 ARG A N 1
ATOM 2674 C CA . ARG A 1 345 ? -12.305 2.469 -5.285 1 85.06 345 ARG A CA 1
ATOM 2675 C C . ARG A 1 345 ? -12.555 3.752 -6.07 1 85.06 345 ARG A C 1
ATOM 2677 O O . ARG A 1 345 ? -11.656 4.262 -6.746 1 85.06 345 ARG A O 1
ATOM 2684 N N . MET A 1 346 ? -13.719 4.207 -6.051 1 87.94 346 MET A N 1
ATOM 2685 C CA . MET A 1 346 ? -14.047 5.445 -6.75 1 87.94 346 MET A CA 1
ATOM 2686 C C . MET A 1 346 ? -13.203 6.605 -6.227 1 87.94 346 MET A C 1
ATOM 2688 O O . MET A 1 346 ? -12.734 7.438 -7.008 1 87.94 346 MET A O 1
ATOM 2692 N N . PHE A 1 347 ? -12.984 6.613 -4.926 1 89.31 347 PHE A N 1
ATOM 2693 C CA . PHE A 1 347 ? -12.148 7.66 -4.352 1 89.31 347 PHE A CA 1
ATOM 2694 C C . PHE A 1 347 ? -10.688 7.473 -4.758 1 89.31 347 PHE A C 1
ATOM 2696 O O . PHE A 1 347 ? -9.961 8.445 -4.957 1 89.31 347 PHE A O 1
ATOM 2703 N N . PHE A 1 348 ? -10.227 6.266 -4.895 1 85.12 348 PHE A N 1
ATOM 2704 C CA . PHE A 1 348 ? -8.875 6.02 -5.391 1 85.12 348 PHE A CA 1
ATOM 2705 C C . PHE A 1 348 ? -8.727 6.516 -6.824 1 85.12 348 PHE A C 1
ATOM 2707 O O . PHE A 1 348 ? -7.703 7.094 -7.184 1 85.12 348 PHE A O 1
ATOM 2714 N N . ASP A 1 349 ? -9.734 6.246 -7.605 1 80.69 349 ASP A N 1
ATOM 2715 C CA . ASP A 1 349 ? -9.703 6.688 -9 1 80.69 349 ASP A CA 1
ATOM 2716 C C . ASP A 1 349 ? -9.609 8.211 -9.094 1 80.69 349 ASP A C 1
ATOM 2718 O O . ASP A 1 349 ? -8.852 8.734 -9.906 1 80.69 349 ASP A O 1
ATOM 2722 N N . GLU A 1 350 ? -10.305 8.828 -8.219 1 83.56 350 GLU A N 1
ATOM 2723 C CA . GLU A 1 350 ? -10.242 10.281 -8.172 1 83.56 350 GLU A CA 1
ATOM 2724 C C . GLU A 1 350 ? -8.867 10.766 -7.742 1 83.56 350 GLU A C 1
ATOM 2726 O O . GLU A 1 350 ? -8.352 11.75 -8.281 1 83.56 350 GLU A O 1
ATOM 2731 N N . ALA A 1 351 ? -8.312 10.109 -6.809 1 85.38 351 ALA A N 1
ATOM 2732 C CA . ALA A 1 351 ? -6.988 10.469 -6.301 1 85.38 351 ALA A CA 1
ATOM 2733 C C . ALA A 1 351 ? -5.922 10.305 -7.379 1 85.38 351 ALA A C 1
ATOM 2735 O O . ALA A 1 351 ? -5.027 11.141 -7.508 1 85.38 351 ALA A O 1
ATOM 2736 N N . GLU A 1 352 ? -5.969 9.273 -8.102 1 76.06 352 GLU A N 1
ATOM 2737 C CA . GLU A 1 352 ? -4.969 8.945 -9.117 1 76.06 352 GLU A CA 1
ATOM 2738 C C . GLU A 1 352 ? -4.914 10.023 -10.203 1 76.06 352 GLU A C 1
ATOM 2740 O O . GLU A 1 352 ? -3.846 10.32 -10.742 1 76.06 352 GLU A O 1
ATOM 2745 N N . LYS A 1 353 ? -5.957 10.664 -10.461 1 71.69 353 LYS A N 1
ATOM 2746 C CA . LYS A 1 353 ? -6.012 11.719 -11.477 1 71.69 353 LYS A CA 1
ATOM 2747 C C . LYS A 1 353 ? -5.156 12.914 -11.07 1 71.69 353 LYS A C 1
ATOM 2749 O O . LYS A 1 353 ? -4.578 13.586 -11.922 1 71.69 353 LYS A O 1
ATOM 2754 N N . GLY A 1 354 ? -5.031 13.109 -9.797 1 70.69 354 GLY A N 1
ATOM 2755 C CA . GLY A 1 354 ? -4.309 14.266 -9.297 1 70.69 354 GLY A CA 1
ATOM 2756 C C . GLY A 1 354 ? -2.869 13.953 -8.93 1 70.69 354 GLY A C 1
ATOM 2757 O O . GLY A 1 354 ? -2 14.828 -9.008 1 70.69 354 GLY A O 1
ATOM 2758 N N . VAL A 1 355 ? -2.586 12.75 -8.5 1 68.12 355 VAL A N 1
ATOM 2759 C CA . VAL A 1 355 ? -1.267 12.375 -8 1 68.12 355 VAL A CA 1
ATOM 2760 C C . VAL A 1 355 ? -0.231 12.523 -9.109 1 68.12 355 VAL A C 1
ATOM 2762 O O . VAL A 1 355 ? 0.904 12.938 -8.859 1 68.12 355 VAL A O 1
ATOM 2765 N N . THR A 1 356 ? -0.659 12.32 -10.305 1 65.19 356 THR A N 1
ATOM 2766 C CA . THR A 1 356 ? 0.255 12.422 -11.438 1 65.19 356 THR A CA 1
ATOM 2767 C C . THR A 1 356 ? 0.646 13.875 -11.695 1 65.19 356 THR A C 1
ATOM 2769 O O . THR A 1 356 ? 1.609 14.141 -12.414 1 65.19 356 THR A O 1
ATOM 2772 N N . GLN A 1 357 ? -0.055 14.766 -10.961 1 67.31 357 GLN A N 1
ATOM 2773 C CA . GLN A 1 357 ? 0.179 16.188 -11.195 1 67.31 357 GLN A CA 1
ATOM 2774 C C . GLN A 1 357 ? 1.107 16.781 -10.133 1 67.31 357 GLN A C 1
ATOM 2776 O O . GLN A 1 357 ? 1.508 17.938 -10.227 1 67.31 357 GLN A O 1
ATOM 2781 N N . LEU A 1 358 ? 1.484 15.961 -9.125 1 66.81 358 LEU A N 1
ATOM 2782 C CA . LEU A 1 358 ? 2.443 16.375 -8.109 1 66.81 358 LEU A CA 1
ATOM 2783 C C . LEU A 1 358 ? 3.863 16.375 -8.664 1 66.81 358 LEU A C 1
ATOM 2785 O O . LEU A 1 358 ? 4.121 15.781 -9.719 1 66.81 358 LEU A O 1
ATOM 2789 N N . SER A 1 359 ? 4.676 17.172 -8.008 1 65.44 359 SER A N 1
ATOM 2790 C CA . SER A 1 359 ? 6.082 17.094 -8.406 1 65.44 359 SER A CA 1
ATOM 2791 C C . SER A 1 359 ? 6.59 15.664 -8.367 1 65.44 359 SER A C 1
ATOM 2793 O O . SER A 1 359 ? 6.172 14.867 -7.52 1 65.44 359 SER A O 1
ATOM 2795 N N . SER A 1 360 ? 7.398 15.328 -9.344 1 58.94 360 SER A N 1
ATOM 2796 C CA . SER A 1 360 ? 7.867 13.961 -9.531 1 58.94 360 SER A CA 1
ATOM 2797 C C . SER A 1 360 ? 8.484 13.406 -8.25 1 58.94 360 SER A C 1
ATOM 2799 O O . SER A 1 360 ? 8.25 12.25 -7.895 1 58.94 360 SER A O 1
ATOM 2801 N N . ALA A 1 361 ? 9.211 14.289 -7.551 1 60.94 361 ALA A N 1
ATOM 2802 C CA . ALA A 1 361 ? 9.883 13.859 -6.332 1 60.94 361 ALA A CA 1
ATOM 2803 C C . ALA A 1 361 ? 8.883 13.555 -5.227 1 60.94 361 ALA A C 1
ATOM 2805 O O . ALA A 1 361 ? 9.188 12.812 -4.289 1 60.94 361 ALA A O 1
ATOM 2806 N N . SER A 1 362 ? 7.68 14.078 -5.465 1 59.94 362 SER A N 1
ATOM 2807 C CA . SER A 1 362 ? 6.707 13.984 -4.383 1 59.94 362 SER A CA 1
ATOM 2808 C C . SER A 1 362 ? 5.609 12.969 -4.711 1 59.94 362 SER A C 1
ATOM 2810 O O . SER A 1 362 ? 4.75 12.688 -3.875 1 59.94 362 SER A O 1
ATOM 2812 N N . ARG A 1 363 ? 5.668 12.398 -5.871 1 58.16 363 ARG A N 1
ATOM 2813 C CA . ARG A 1 363 ? 4.605 11.492 -6.301 1 58.16 363 ARG A CA 1
ATOM 2814 C C . ARG A 1 363 ? 4.695 10.156 -5.574 1 58.16 363 ARG A C 1
ATOM 2816 O O . ARG A 1 363 ? 3.678 9.594 -5.164 1 58.16 363 ARG A O 1
ATOM 2823 N N . TRP A 1 364 ? 5.906 9.773 -5.348 1 52 364 TRP A N 1
ATOM 2824 C CA . TRP A 1 364 ? 6.105 8.406 -4.871 1 52 364 TRP A CA 1
ATOM 2825 C C . TRP A 1 364 ? 5.672 8.273 -3.414 1 52 364 TRP A C 1
ATOM 2827 O O . TRP A 1 364 ? 4.93 7.355 -3.064 1 52 364 TRP A O 1
ATOM 2837 N N . PRO A 1 365 ? 6.062 9.234 -2.557 1 48.91 365 PRO A N 1
ATOM 2838 C CA . PRO A 1 365 ? 5.594 9.078 -1.177 1 48.91 365 PRO A CA 1
ATOM 2839 C C . PRO A 1 365 ? 4.07 9 -1.076 1 48.91 365 PRO A C 1
ATOM 2841 O O . PRO A 1 365 ? 3.541 8.281 -0.221 1 48.91 365 PRO A O 1
ATOM 2844 N N . VAL A 1 366 ? 3.504 9.586 -2.016 1 51.16 366 VAL A N 1
ATOM 2845 C CA . VAL A 1 366 ? 2.045 9.633 -2 1 51.16 366 VAL A CA 1
ATOM 2846 C C . VAL A 1 366 ? 1.48 8.312 -2.52 1 51.16 366 VAL A C 1
ATOM 2848 O O . VAL A 1 366 ? 0.525 7.773 -1.955 1 51.16 366 VAL A O 1
ATOM 2851 N N . ARG A 1 367 ? 2.166 7.855 -3.529 1 55.53 367 ARG A N 1
ATOM 2852 C CA . ARG A 1 367 ? 1.702 6.609 -4.133 1 55.53 367 ARG A CA 1
ATOM 2853 C C . ARG A 1 367 ? 1.929 5.43 -3.195 1 55.53 367 ARG A C 1
ATOM 2855 O O . ARG A 1 367 ? 1.124 4.496 -3.16 1 55.53 367 ARG A O 1
ATOM 2862 N N . THR A 1 368 ? 3.066 5.535 -2.557 1 48.91 368 THR A N 1
ATOM 2863 C CA . THR A 1 368 ? 3.398 4.438 -1.654 1 48.91 368 THR A CA 1
ATOM 2864 C C . THR A 1 368 ? 2.527 4.484 -0.403 1 48.91 368 THR A C 1
ATOM 2866 O O . THR A 1 368 ? 2.303 3.457 0.242 1 48.91 368 THR A O 1
ATOM 2869 N N . ARG A 1 369 ? 2.148 5.762 -0.001 1 45.81 369 ARG A N 1
ATOM 2870 C CA . ARG A 1 369 ? 1.206 5.867 1.107 1 45.81 369 ARG A CA 1
ATOM 2871 C C . ARG A 1 369 ? -0.143 5.258 0.739 1 45.81 369 ARG A C 1
ATOM 2873 O O . ARG A 1 369 ? -0.854 4.738 1.603 1 45.81 369 ARG A O 1
ATOM 2880 N N . ILE A 1 370 ? -0.444 5.492 -0.483 1 39.06 370 ILE A N 1
ATOM 2881 C CA . ILE A 1 370 ? -1.667 4.781 -0.846 1 39.06 370 ILE A CA 1
ATOM 2882 C C . ILE A 1 370 ? -1.62 3.357 -0.301 1 39.06 370 ILE A C 1
ATOM 2884 O O . ILE A 1 370 ? -2.643 2.814 0.125 1 39.06 370 ILE A O 1
ATOM 2888 N N . VAL A 1 371 ? -0.372 2.871 -0.2 1 35.47 371 VAL A N 1
ATOM 2889 C CA . VAL A 1 371 ? -0.206 1.469 0.168 1 35.47 371 VAL A CA 1
ATOM 2890 C C . VAL A 1 371 ? -0.149 1.336 1.688 1 35.47 371 VAL A C 1
ATOM 2892 O O . VAL A 1 371 ? -0.541 0.306 2.242 1 35.47 371 VAL A O 1
ATOM 2895 N N . TYR A 1 372 ? 0.442 2.33 2.416 1 34.75 372 TYR A N 1
ATOM 2896 C CA . TYR A 1 372 ? 0.93 2.135 3.775 1 34.75 372 TYR A CA 1
ATOM 2897 C C . TYR A 1 372 ? -0.222 2.123 4.773 1 34.75 372 TYR A C 1
ATOM 2899 O O . TYR A 1 372 ? -0.005 2.008 5.98 1 34.75 372 TYR A O 1
ATOM 2907 N N . THR A 1 373 ? -1.26 2.68 4.52 1 33.97 373 THR A N 1
ATOM 2908 C CA . THR A 1 373 ? -1.998 2.785 5.773 1 33.97 373 THR A CA 1
ATOM 2909 C C . THR A 1 373 ? -1.949 1.47 6.543 1 33.97 373 THR A C 1
ATOM 2911 O O . THR A 1 373 ? -2.539 1.351 7.617 1 33.97 373 THR A O 1
ATOM 2914 N N . TYR A 1 374 ? -1.831 0.411 5.934 1 30.98 374 TYR A N 1
ATOM 2915 C CA . TYR A 1 374 ? -2.225 -0.812 6.625 1 30.98 374 TYR A CA 1
ATOM 2916 C C . TYR A 1 374 ? -1.161 -1.238 7.629 1 30.98 374 TYR A C 1
ATOM 2918 O O . TYR A 1 374 ? -1.288 -2.283 8.273 1 30.98 374 TYR A O 1
ATOM 2926 N N . THR A 1 375 ? 0.022 -0.718 7.652 1 31.06 375 THR A N 1
ATOM 2927 C CA . THR A 1 375 ? 1.005 -1.506 8.391 1 31.06 375 THR A CA 1
ATOM 2928 C C . THR A 1 375 ? 0.82 -1.332 9.891 1 31.06 375 THR A C 1
ATOM 2930 O O . THR A 1 375 ? 1.583 -1.888 10.688 1 31.06 375 THR A O 1
ATOM 2933 N N . ASP A 1 376 ? 0.109 -0.424 10.383 1 30.58 376 ASP A N 1
ATOM 2934 C CA . ASP A 1 376 ? 0.223 -0.191 11.82 1 30.58 376 ASP A CA 1
ATOM 2935 C C . ASP A 1 376 ? -0.432 -1.32 12.609 1 30.58 376 ASP A C 1
ATOM 2937 O O . ASP A 1 376 ? -0.485 -1.271 13.844 1 30.58 376 ASP A O 1
ATOM 2941 N N . SER A 1 377 ? -1.416 -1.982 12.18 1 26.2 377 SER A N 1
ATOM 2942 C CA . SER A 1 377 ? -2.105 -2.703 13.242 1 26.2 377 SER A CA 1
ATOM 2943 C C . SER A 1 377 ? -1.247 -3.842 13.789 1 26.2 377 SER A C 1
ATOM 2945 O O . SER A 1 377 ? -1.728 -4.676 14.562 1 26.2 377 SER A O 1
ATOM 2947 N N . LYS A 1 378 ? -0.135 -4.16 13.445 1 24.48 378 LYS A N 1
ATOM 2948 C CA . LYS A 1 378 ? 0.391 -5.25 14.258 1 24.48 378 LYS A CA 1
ATOM 2949 C C . LYS A 1 378 ? 0.868 -4.746 15.617 1 24.48 378 LYS A C 1
ATOM 2951 O O . LYS A 1 378 ? 1.534 -3.713 15.703 1 24.48 378 LYS A O 1
ATOM 2956 N N . MET B 1 1 ? -6.508 3.959 -49.375 1 19.64 1 MET B N 1
ATOM 2957 C CA . MET B 1 1 ? -5.551 5.062 -49.375 1 19.64 1 MET B CA 1
ATOM 2958 C C . MET B 1 1 ? -5.426 5.672 -47.969 1 19.64 1 MET B C 1
ATOM 2960 O O . MET B 1 1 ? -6.332 6.363 -47.5 1 19.64 1 MET B O 1
ATOM 2964 N N . SER B 1 2 ? -5.004 4.816 -47.031 1 20.14 2 SER B N 1
ATOM 2965 C CA . SER B 1 2 ? -5.105 4.84 -45.594 1 20.14 2 SER B CA 1
ATOM 2966 C C . SER B 1 2 ? -4.426 6.074 -45 1 20.14 2 SER B C 1
ATOM 2968 O O . SER B 1 2 ? -3.293 6.398 -45.375 1 20.14 2 SER B O 1
ATOM 2970 N N . ALA B 1 3 ? -5.258 7.148 -44.844 1 21.33 3 ALA B N 1
ATOM 2971 C CA . ALA B 1 3 ? -4.918 8.516 -44.469 1 21.33 3 ALA B CA 1
ATOM 2972 C C . ALA B 1 3 ? -3.945 8.523 -43.281 1 21.33 3 ALA B C 1
ATOM 2974 O O . ALA B 1 3 ? -4.223 7.938 -42.219 1 21.33 3 ALA B O 1
ATOM 2975 N N . VAL B 1 4 ? -2.619 8.406 -43.594 1 21.83 4 VAL B N 1
ATOM 2976 C CA . VAL B 1 4 ? -1.441 8.5 -42.75 1 21.83 4 VAL B CA 1
ATOM 2977 C C . VAL B 1 4 ? -1.445 9.828 -42 1 21.83 4 VAL B C 1
ATOM 2979 O O . VAL B 1 4 ? -1.469 10.898 -42.625 1 21.83 4 VAL B O 1
ATOM 2982 N N . ALA B 1 5 ? -2.342 9.961 -41.031 1 23.56 5 ALA B N 1
ATOM 2983 C CA . ALA B 1 5 ? -2.359 11.219 -40.312 1 23.56 5 ALA B CA 1
ATOM 2984 C C . ALA B 1 5 ? -0.965 11.586 -39.812 1 23.56 5 ALA B C 1
ATOM 2986 O O . ALA B 1 5 ? -0.295 10.766 -39.156 1 23.56 5 ALA B O 1
ATOM 2987 N N . LEU B 1 6 ? -0.149 12.344 -40.562 1 23.17 6 LEU B N 1
ATOM 2988 C CA . LEU B 1 6 ? 1.158 12.945 -40.344 1 23.17 6 LEU B CA 1
ATOM 2989 C C . LEU B 1 6 ? 1.126 13.859 -39.125 1 23.17 6 LEU B C 1
ATOM 2991 O O . LEU B 1 6 ? 0.321 14.789 -39.062 1 23.17 6 LEU B O 1
ATOM 2995 N N . LEU B 1 7 ? 1.288 13.227 -38 1 23.95 7 LEU B N 1
ATOM 2996 C CA . LEU B 1 7 ? 1.396 14.141 -36.875 1 23.95 7 LEU B CA 1
ATOM 2997 C C . LEU B 1 7 ? 2.672 14.969 -36.969 1 23.95 7 LEU B C 1
ATOM 2999 O O . LEU B 1 7 ? 3.768 14.422 -37.094 1 23.95 7 LEU B O 1
ATOM 3003 N N . ARG B 1 8 ? 2.725 16.141 -37.531 1 24.73 8 ARG B N 1
ATOM 3004 C CA . ARG B 1 8 ? 3.803 17.125 -37.594 1 24.73 8 ARG B CA 1
ATOM 3005 C C . ARG B 1 8 ? 4.066 17.734 -36.219 1 24.73 8 ARG B C 1
ATOM 3007 O O . ARG B 1 8 ? 3.146 18.25 -35.594 1 24.73 8 ARG B O 1
ATOM 3014 N N . VAL B 1 9 ? 4.918 17.078 -35.531 1 24.53 9 VAL B N 1
ATOM 3015 C CA . VAL B 1 9 ? 5.309 17.703 -34.281 1 24.53 9 VAL B CA 1
ATOM 3016 C C . VAL B 1 9 ? 6.246 18.875 -34.531 1 24.53 9 VAL B C 1
ATOM 3018 O O . VAL B 1 9 ? 7.285 18.719 -35.188 1 24.53 9 VAL B O 1
ATOM 3021 N N . LEU B 1 10 ? 5.707 20.047 -34.656 1 25.41 10 LEU B N 1
ATOM 3022 C CA . LEU B 1 10 ? 6.527 21.25 -34.812 1 25.41 10 LEU B CA 1
ATOM 3023 C C . LEU B 1 10 ? 7.246 21.578 -33.5 1 25.41 10 LEU B C 1
ATOM 3025 O O . LEU B 1 10 ? 6.602 21.766 -32.469 1 25.41 10 LEU B O 1
ATOM 3029 N N . VAL B 1 11 ? 8.43 21.031 -33.375 1 25.25 11 VAL B N 1
ATOM 3030 C CA . VAL B 1 11 ? 9.297 21.422 -32.281 1 25.25 11 VAL B CA 1
ATOM 3031 C C . VAL B 1 11 ? 9.82 22.828 -32.5 1 25.25 11 VAL B C 1
ATOM 3033 O O . VAL B 1 11 ? 10.461 23.109 -33.531 1 25.25 11 VAL B O 1
ATOM 3036 N N . THR B 1 12 ? 9.023 23.797 -32.188 1 25.94 12 THR B N 1
ATOM 3037 C CA . THR B 1 12 ? 9.57 25.141 -32.344 1 25.94 12 THR B CA 1
ATOM 3038 C C . THR B 1 12 ? 10.695 25.375 -31.328 1 25.94 12 THR B C 1
ATOM 3040 O O . THR B 1 12 ? 10.531 25.109 -30.125 1 25.94 12 THR B O 1
ATOM 3043 N N . THR B 1 13 ? 11.961 25.109 -31.797 1 25.94 13 THR B N 1
ATOM 3044 C CA . THR B 1 13 ? 13.195 25.438 -31.094 1 25.94 13 THR B CA 1
ATOM 3045 C C . THR B 1 13 ? 13.188 26.891 -30.641 1 25.94 13 THR B C 1
ATOM 3047 O O . THR B 1 13 ? 12.945 27.797 -31.453 1 25.94 13 THR B O 1
ATOM 3050 N N . PRO B 1 14 ? 12.805 27.156 -29.406 1 26.52 14 PRO B N 1
ATOM 3051 C CA . PRO B 1 14 ? 13.086 28.578 -29.141 1 26.52 14 PRO B CA 1
ATOM 3052 C C . PRO B 1 14 ? 14.516 28.969 -29.516 1 26.52 14 PRO B C 1
ATOM 3054 O O . PRO B 1 14 ? 15.375 28.109 -29.672 1 26.52 14 PRO B O 1
ATOM 3057 N N . ALA B 1 15 ? 14.789 30.297 -29.672 1 26.67 15 ALA B N 1
ATOM 3058 C CA . ALA B 1 15 ? 16.062 30.953 -29.984 1 26.67 15 ALA B CA 1
ATOM 3059 C C . ALA B 1 15 ? 17.203 30.312 -29.219 1 26.67 15 ALA B C 1
ATOM 3061 O O . ALA B 1 15 ? 16.984 29.672 -28.172 1 26.67 15 ALA B O 1
ATOM 3062 N N . ALA B 1 16 ? 18.516 30.547 -29.672 1 26.94 16 ALA B N 1
ATOM 3063 C CA . ALA B 1 16 ? 19.906 30.156 -29.562 1 26.94 16 ALA B CA 1
ATOM 3064 C C . ALA B 1 16 ? 20.375 30.156 -28.109 1 26.94 16 ALA B C 1
ATOM 3066 O O . ALA B 1 16 ? 21.562 29.969 -27.828 1 26.94 16 ALA B O 1
ATOM 3067 N N . THR B 1 17 ? 19.688 30.578 -27.062 1 27.97 17 THR B N 1
ATOM 3068 C CA . THR B 1 17 ? 20.703 30.734 -26.031 1 27.97 17 THR B CA 1
ATOM 3069 C C . THR B 1 17 ? 21.281 29.391 -25.625 1 27.97 17 THR B C 1
ATOM 3071 O O . THR B 1 17 ? 20.594 28.359 -25.734 1 27.97 17 THR B O 1
ATOM 3074 N N . THR B 1 18 ? 22.703 29.203 -25.359 1 26.64 18 THR B N 1
ATOM 3075 C CA . THR B 1 18 ? 23.703 28.156 -25.188 1 26.64 18 THR B CA 1
ATOM 3076 C C . THR B 1 18 ? 23.172 27.047 -24.281 1 26.64 18 THR B C 1
ATOM 3078 O O . THR B 1 18 ? 23.875 26.047 -24.047 1 26.64 18 THR B O 1
ATOM 3081 N N . ALA B 1 19 ? 22.312 27.375 -23.297 1 26.83 19 ALA B N 1
ATOM 3082 C CA . ALA B 1 19 ? 22.219 26.391 -22.219 1 26.83 19 ALA B CA 1
ATOM 3083 C C . ALA B 1 19 ? 21.609 25.094 -22.734 1 26.83 19 ALA B C 1
ATOM 3085 O O . ALA B 1 19 ? 20.766 25.109 -23.625 1 26.83 19 ALA B O 1
ATOM 3086 N N . ASP B 1 20 ? 22.297 23.875 -22.562 1 25.59 20 ASP B N 1
ATOM 3087 C CA . ASP B 1 20 ? 22.094 22.469 -22.891 1 25.59 20 ASP B CA 1
ATOM 3088 C C . ASP B 1 20 ? 20.641 22.047 -22.625 1 25.59 20 ASP B C 1
ATOM 3090 O O . ASP B 1 20 ? 20.234 21.922 -21.469 1 25.59 20 ASP B O 1
ATOM 3094 N N . THR B 1 21 ? 19.656 22.734 -23.203 1 27.61 21 THR B N 1
ATOM 3095 C CA . THR B 1 21 ? 18.219 22.5 -23.016 1 27.61 21 THR B CA 1
ATOM 3096 C C . THR B 1 21 ? 17.844 21.094 -23.469 1 27.61 21 THR B C 1
ATOM 3098 O O . THR B 1 21 ? 17.844 20.797 -24.656 1 27.61 21 THR B O 1
ATOM 3101 N N . THR B 1 22 ? 18.391 20.016 -22.797 1 26.25 22 THR B N 1
ATOM 3102 C CA . THR B 1 22 ? 18.016 18.625 -23.094 1 26.25 22 THR B CA 1
ATOM 3103 C C . THR B 1 22 ? 16.5 18.484 -23.141 1 26.25 22 THR B C 1
ATOM 3105 O O . THR B 1 22 ? 15.82 18.703 -22.125 1 26.25 22 THR B O 1
ATOM 3108 N N . LYS B 1 23 ? 15.906 18.984 -24.156 1 28.25 23 LYS B N 1
ATOM 3109 C CA . LYS B 1 23 ? 14.469 18.875 -24.406 1 28.25 23 LYS B CA 1
ATOM 3110 C C . LYS B 1 23 ? 14.047 17.422 -24.594 1 28.25 23 LYS B C 1
ATOM 3112 O O . LYS B 1 23 ? 14.656 16.688 -25.375 1 28.25 23 LYS B O 1
ATOM 3117 N N . SER B 1 24 ? 13.609 16.703 -23.531 1 25.81 24 SER B N 1
ATOM 3118 C CA . SER B 1 24 ? 13.125 15.328 -23.641 1 25.81 24 SER B CA 1
ATOM 3119 C C . SER B 1 24 ? 11.797 15.266 -24.391 1 25.81 24 SER B C 1
ATOM 3121 O O . SER B 1 24 ? 10.93 16.109 -24.188 1 25.81 24 SER B O 1
ATOM 3123 N N . ILE B 1 25 ? 11.812 15 -25.656 1 27.48 25 ILE B N 1
ATOM 3124 C CA . ILE B 1 25 ? 10.625 14.75 -26.469 1 27.48 25 ILE B CA 1
ATOM 3125 C C . ILE B 1 25 ? 10.047 13.375 -26.125 1 27.48 25 ILE B C 1
ATOM 3127 O O . ILE B 1 25 ? 10.75 12.367 -26.203 1 27.48 25 ILE B O 1
ATOM 3131 N N . PHE B 1 26 ? 8.984 13.383 -25.312 1 26.19 26 PHE B N 1
ATOM 3132 C CA . PHE B 1 26 ? 8.266 12.148 -25.047 1 26.19 26 PHE B CA 1
ATOM 3133 C C . PHE B 1 26 ? 7.238 11.875 -26.125 1 26.19 26 PHE B C 1
ATOM 3135 O O . PHE B 1 26 ? 6.414 12.734 -26.453 1 26.19 26 PHE B O 1
ATOM 3142 N N . VAL B 1 27 ? 7.539 11.109 -27.125 1 27.08 27 VAL B N 1
ATOM 3143 C CA . VAL B 1 27 ? 6.598 10.68 -28.156 1 27.08 27 VAL B CA 1
ATOM 3144 C C . VAL B 1 27 ? 5.859 9.422 -27.688 1 27.08 27 VAL B C 1
ATOM 3146 O O . VAL B 1 27 ? 6.488 8.414 -27.359 1 27.08 27 VAL B O 1
ATOM 3149 N N . SER B 1 28 ? 4.727 9.594 -27.016 1 25.12 28 SER B N 1
ATOM 3150 C CA . SER B 1 28 ? 3.926 8.422 -26.688 1 25.12 28 SER B CA 1
ATOM 3151 C C . SER B 1 28 ? 3.1 7.969 -27.891 1 25.12 28 SER B C 1
ATOM 3153 O O . SER B 1 28 ? 2.424 8.781 -28.531 1 25.12 28 SER B O 1
ATOM 3155 N N . ASN B 1 29 ? 3.65 7.055 -28.688 1 26.55 29 ASN B N 1
ATOM 3156 C CA . ASN B 1 29 ? 2.912 6.43 -29.781 1 26.55 29 ASN B CA 1
ATOM 3157 C C . ASN B 1 29 ? 1.782 5.547 -29.25 1 26.55 29 ASN B C 1
ATOM 3159 O O . ASN B 1 29 ? 2.023 4.605 -28.484 1 26.55 29 ASN B O 1
ATOM 3163 N N . THR B 1 30 ? 0.676 6.133 -29.125 1 26.34 30 THR B N 1
ATOM 3164 C CA . THR B 1 30 ? -0.491 5.34 -28.75 1 26.34 30 THR B CA 1
ATOM 3165 C C . THR B 1 30 ? -0.822 4.32 -29.844 1 26.34 30 THR B C 1
ATOM 3167 O O . THR B 1 30 ? -1.738 3.512 -29.672 1 26.34 30 THR B O 1
ATOM 3170 N N . ALA B 1 31 ? -0.606 4.676 -31.203 1 26.47 31 ALA B N 1
ATOM 3171 C CA . ALA B 1 31 ? -1.156 3.779 -32.219 1 26.47 31 ALA B CA 1
ATOM 3172 C C . ALA B 1 31 ? -0.343 2.492 -32.312 1 26.47 31 ALA B C 1
ATOM 3174 O O . ALA B 1 31 ? 0.828 2.461 -31.922 1 26.47 31 ALA B O 1
ATOM 3175 N N . ALA B 1 32 ? -1.091 1.341 -32.531 1 28.47 32 ALA B N 1
ATOM 3176 C CA . ALA B 1 32 ? -0.553 -0.002 -32.75 1 28.47 32 ALA B CA 1
ATOM 3177 C C . ALA B 1 32 ? 0.668 0.029 -33.656 1 28.47 32 ALA B C 1
ATOM 3179 O O . ALA B 1 32 ? 1.496 -0.885 -33.625 1 28.47 32 ALA B O 1
ATOM 3180 N N . ALA B 1 33 ? 0.601 0.803 -34.812 1 26.62 33 ALA B N 1
ATOM 3181 C CA . ALA B 1 33 ? 1.603 0.636 -35.844 1 26.62 33 ALA B CA 1
ATOM 3182 C C . ALA B 1 33 ? 2.844 1.475 -35.562 1 26.62 33 ALA B C 1
ATOM 3184 O O . ALA B 1 33 ? 2.75 2.551 -34.969 1 26.62 33 ALA B O 1
ATOM 3185 N N . PRO B 1 34 ? 4.059 0.846 -35.594 1 26.77 34 PRO B N 1
ATOM 3186 C CA . PRO B 1 34 ? 5.379 1.463 -35.469 1 26.77 34 PRO B CA 1
ATOM 3187 C C . PRO B 1 34 ? 5.527 2.742 -36.281 1 26.77 34 PRO B C 1
ATOM 3189 O O . PRO B 1 34 ? 5.293 2.734 -37.5 1 26.77 34 PRO B O 1
ATOM 3192 N N . LEU B 1 35 ? 4.879 3.832 -35.844 1 28.03 35 LEU B N 1
ATOM 3193 C CA . LEU B 1 35 ? 5.133 4.984 -36.719 1 28.03 35 LEU B CA 1
ATOM 3194 C C . LEU B 1 35 ? 6.625 5.285 -36.781 1 28.03 35 LEU B C 1
ATOM 3196 O O . LEU B 1 35 ? 7.324 5.25 -35.781 1 28.03 35 LEU B O 1
ATOM 3200 N N . PRO B 1 36 ? 7.316 5.211 -37.969 1 26.84 36 PRO B N 1
ATOM 3201 C CA . PRO B 1 36 ? 8.727 5.52 -38.219 1 26.84 36 PRO B CA 1
ATOM 3202 C C . PRO B 1 36 ? 9.117 6.918 -37.75 1 26.84 36 PRO B C 1
ATOM 3204 O O . PRO B 1 36 ? 8.375 7.875 -37.969 1 26.84 36 PRO B O 1
ATOM 3207 N N . LEU B 1 37 ? 9.484 7.066 -36.531 1 27.95 37 LEU B N 1
ATOM 3208 C CA . LEU B 1 37 ? 9.992 8.352 -36.062 1 27.95 37 LEU B CA 1
ATOM 3209 C C . LEU B 1 37 ? 11.234 8.758 -36.875 1 27.95 37 LEU B C 1
ATOM 3211 O O . LEU B 1 37 ? 12.211 8.008 -36.938 1 27.95 37 LEU B O 1
ATOM 3215 N N . LEU B 1 38 ? 11.047 9.469 -37.875 1 26.64 38 LEU B N 1
ATOM 3216 C CA . LEU B 1 38 ? 12.156 10.031 -38.625 1 26.64 38 LEU B CA 1
ATOM 3217 C C . LEU B 1 38 ? 12.805 11.188 -37.875 1 26.64 38 LEU B C 1
ATOM 3219 O O . LEU B 1 38 ? 12.141 12.172 -37.562 1 26.64 38 LEU B O 1
ATOM 3223 N N . ILE B 1 39 ? 13.68 10.852 -37.062 1 27.34 39 ILE B N 1
ATOM 3224 C CA . ILE B 1 39 ? 14.445 11.914 -36.406 1 27.34 39 ILE B CA 1
ATOM 3225 C C . ILE B 1 39 ? 15.516 12.438 -37.375 1 27.34 39 ILE B C 1
ATOM 3227 O O . ILE B 1 39 ? 16.344 11.672 -37.844 1 27.34 39 ILE B O 1
ATOM 3231 N N . ARG B 1 40 ? 15.203 13.391 -38.125 1 26.62 40 ARG B N 1
ATOM 3232 C CA . ARG B 1 40 ? 16.219 14.039 -38.969 1 26.62 40 ARG B CA 1
ATOM 3233 C C . ARG B 1 40 ? 17.109 14.945 -38.125 1 26.62 40 ARG B C 1
ATOM 3235 O O . ARG B 1 40 ? 16.641 15.828 -37.406 1 26.62 40 ARG B O 1
ATOM 3242 N N . ASN B 1 41 ? 18.109 14.297 -37.469 1 26.31 41 ASN B N 1
ATOM 3243 C CA . ASN B 1 41 ? 19.141 15.109 -36.844 1 26.31 41 ASN B CA 1
ATOM 3244 C C . ASN B 1 41 ? 19.984 15.859 -37.875 1 26.31 41 ASN B C 1
ATOM 3246 O O . ASN B 1 41 ? 20.406 15.273 -38.875 1 26.31 41 ASN B O 1
ATOM 3250 N N . SER B 1 42 ? 19.734 17.078 -38.062 1 27.39 42 SER B N 1
ATOM 3251 C CA . SER B 1 42 ? 20.688 17.781 -38.938 1 27.39 42 SER B CA 1
ATOM 3252 C C . SER B 1 42 ? 22.125 17.5 -38.5 1 27.39 42 SER B C 1
ATOM 3254 O O . SER B 1 42 ? 23 17.297 -39.344 1 27.39 42 SER B O 1
ATOM 3256 N N . SER B 1 43 ? 22.641 18.25 -37.438 1 26.28 43 SER B N 1
ATOM 3257 C CA . SER B 1 43 ? 24.078 18.281 -37.188 1 26.28 43 SER B CA 1
ATOM 3258 C C . SER B 1 43 ? 24.516 17.047 -36.406 1 26.28 43 SER B C 1
ATOM 3260 O O . SER B 1 43 ? 23.703 16.422 -35.719 1 26.28 43 SER B O 1
ATOM 3262 N N . SER B 1 44 ? 25.734 16.391 -36.719 1 27.3 44 SER B N 1
ATOM 3263 C CA . SER B 1 44 ? 26.484 15.211 -36.281 1 27.3 44 SER B CA 1
ATOM 3264 C C . SER B 1 44 ? 26.453 15.062 -34.781 1 27.3 44 SER B C 1
ATOM 3266 O O . SER B 1 44 ? 27.234 14.297 -34.219 1 27.3 44 SER B O 1
ATOM 3268 N N . SER B 1 45 ? 25.844 15.977 -34.062 1 26.41 45 SER B N 1
ATOM 3269 C CA . SER B 1 45 ? 26.188 15.891 -32.656 1 26.41 45 SER B CA 1
ATOM 3270 C C . SER B 1 45 ? 25.641 14.609 -32.031 1 26.41 45 SER B C 1
ATOM 3272 O O . SER B 1 45 ? 24.641 14.062 -32.5 1 26.41 45 SER B O 1
ATOM 3274 N N . ASN B 1 46 ? 26.562 13.844 -31.375 1 26.7 46 ASN B N 1
ATOM 3275 C CA . ASN B 1 46 ? 26.438 12.594 -30.625 1 26.7 46 ASN B CA 1
ATOM 3276 C C . ASN B 1 46 ? 25.188 12.602 -29.75 1 26.7 46 ASN B C 1
ATOM 3278 O O . ASN B 1 46 ? 25.047 13.477 -28.891 1 26.7 46 ASN B O 1
ATOM 3282 N N . CYS B 1 47 ? 24.062 12.648 -30.359 1 25.72 47 CYS B N 1
ATOM 3283 C CA . CYS B 1 47 ? 22.828 12.688 -29.578 1 25.72 47 CYS B CA 1
ATOM 3284 C C . CYS B 1 47 ? 22.641 11.398 -28.781 1 25.72 47 CYS B C 1
ATOM 3286 O O . CYS B 1 47 ? 22.797 10.305 -29.328 1 25.72 47 CYS B O 1
ATOM 3288 N N . ARG B 1 48 ? 23.156 11.391 -27.562 1 26.95 48 ARG B N 1
ATOM 3289 C CA . ARG B 1 48 ? 22.891 10.297 -26.641 1 26.95 48 ARG B CA 1
ATOM 3290 C C . ARG B 1 48 ? 21.391 10.07 -26.453 1 26.95 48 ARG B C 1
ATOM 3292 O O . ARG B 1 48 ? 20.656 10.992 -26.094 1 26.95 48 ARG B O 1
ATOM 3299 N N . LEU B 1 49 ? 20.781 9.375 -27.312 1 27.39 49 LEU B N 1
ATOM 3300 C CA . LEU B 1 49 ? 19.391 8.977 -27.125 1 27.39 49 LEU B CA 1
ATOM 3301 C C . LEU B 1 49 ? 19.25 8 -25.953 1 27.39 49 LEU B C 1
ATOM 3303 O O . LEU B 1 49 ? 19.953 6.98 -25.906 1 27.39 49 LEU B O 1
ATOM 3307 N N . LEU B 1 50 ? 19.234 8.492 -24.797 1 26.69 50 LEU B N 1
ATOM 3308 C CA . LEU B 1 50 ? 18.984 7.59 -23.672 1 26.69 50 LEU B CA 1
ATOM 3309 C C . LEU B 1 50 ? 17.578 7 -23.766 1 26.69 50 LEU B C 1
ATOM 3311 O O . LEU B 1 50 ? 16.594 7.738 -23.828 1 26.69 50 LEU B O 1
ATOM 3315 N N . ILE B 1 51 ? 17.391 5.949 -24.453 1 25.55 51 ILE B N 1
ATOM 3316 C CA . ILE B 1 51 ? 16.141 5.184 -24.391 1 25.55 51 ILE B CA 1
ATOM 3317 C C . ILE B 1 51 ? 16 4.535 -23.016 1 25.55 51 ILE B C 1
ATOM 3319 O O . ILE B 1 51 ? 16.953 3.932 -22.5 1 25.55 51 ILE B O 1
ATOM 3323 N N . LYS B 1 52 ? 15.25 4.969 -22.156 1 25.05 52 LYS B N 1
ATOM 3324 C CA . LYS B 1 52 ? 14.945 4.352 -20.875 1 25.05 52 LYS B CA 1
ATOM 3325 C C . LYS B 1 52 ? 14.68 2.855 -21.031 1 25.05 52 LYS B C 1
ATOM 3327 O O . LYS B 1 52 ? 13.766 2.457 -21.75 1 25.05 52 LYS B O 1
ATOM 3332 N N . GLY B 1 53 ? 15.641 1.841 -20.484 1 27.69 53 GLY B N 1
ATOM 3333 C CA . GLY B 1 53 ? 16.078 0.483 -20.219 1 27.69 53 GLY B CA 1
ATOM 3334 C C . GLY B 1 53 ? 17.281 0.067 -21.047 1 27.69 53 GLY B C 1
ATOM 3335 O O . GLY B 1 53 ? 18.016 -0.841 -20.656 1 27.69 53 GLY B O 1
ATOM 3336 N N . LYS B 1 54 ? 17.234 -0.055 -22.406 1 27.39 54 LYS B N 1
ATOM 3337 C CA . LYS B 1 54 ? 18.359 -0.632 -23.125 1 27.39 54 LYS B CA 1
ATOM 3338 C C . LYS B 1 54 ? 19.328 0.453 -23.594 1 27.39 54 LYS B C 1
ATOM 3340 O O . LYS B 1 54 ? 18.906 1.522 -24.047 1 27.39 54 LYS B O 1
ATOM 3345 N N . ARG B 1 55 ? 20.562 0.453 -22.938 1 28.66 55 ARG B N 1
ATOM 3346 C CA . ARG B 1 55 ? 21.719 1.22 -23.406 1 28.66 55 ARG B CA 1
ATOM 3347 C C . ARG B 1 55 ? 21.922 1.049 -24.906 1 28.66 55 ARG B C 1
ATOM 3349 O O . ARG B 1 55 ? 22.109 -0.07 -25.391 1 28.66 55 ARG B O 1
ATOM 3356 N N . ILE B 1 56 ? 21.219 1.771 -25.75 1 28.52 56 ILE B N 1
ATOM 3357 C CA . ILE B 1 56 ? 21.578 1.666 -27.156 1 28.52 56 ILE B CA 1
ATOM 3358 C C . ILE B 1 56 ? 23 2.188 -27.375 1 28.52 56 ILE B C 1
ATOM 3360 O O . ILE B 1 56 ? 23.375 3.215 -26.812 1 28.52 56 ILE B O 1
ATOM 3364 N N . SER B 1 57 ? 23.906 1.214 -27.734 1 26.95 57 SER B N 1
ATOM 3365 C CA . SER B 1 57 ? 25.234 1.542 -28.219 1 26.95 57 SER B CA 1
ATOM 3366 C C . SER B 1 57 ? 25.203 2.729 -29.172 1 26.95 57 SER B C 1
ATOM 3368 O O . SER B 1 57 ? 24.141 3.094 -29.672 1 26.95 57 SER B O 1
ATOM 3370 N N . ARG B 1 58 ? 26.422 3.035 -29.75 1 27.91 58 ARG B N 1
ATOM 3371 C CA . ARG B 1 58 ? 26.812 4.094 -30.672 1 27.91 58 ARG B CA 1
ATOM 3372 C C . ARG B 1 58 ? 26.062 3.965 -32 1 27.91 58 ARG B C 1
ATOM 3374 O O . ARG B 1 58 ? 26.016 2.883 -32.594 1 27.91 58 ARG B O 1
ATOM 3381 N N . CYS B 1 59 ? 24.906 4.473 -32.062 1 26.19 59 CYS B N 1
ATOM 3382 C CA . CYS B 1 59 ? 24.203 4.402 -33.344 1 26.19 59 CYS B CA 1
ATOM 3383 C C . CYS B 1 59 ? 24.859 5.305 -34.375 1 26.19 59 CYS B C 1
ATOM 3385 O O . CYS B 1 59 ? 25.172 6.461 -34.094 1 26.19 59 CYS B O 1
ATOM 3387 N N . THR B 1 60 ? 25.75 4.645 -35.125 1 26.91 60 THR B N 1
ATOM 3388 C CA . THR B 1 60 ? 26.266 5.32 -36.312 1 26.91 60 THR B CA 1
ATOM 3389 C C . THR B 1 60 ? 25.125 5.629 -37.281 1 26.91 60 THR B C 1
ATOM 3391 O O . THR B 1 60 ? 24.344 4.738 -37.656 1 26.91 60 THR B O 1
ATOM 3394 N N . ILE B 1 61 ? 24.734 6.797 -37.312 1 28.23 61 ILE B N 1
ATOM 3395 C CA . ILE B 1 61 ? 23.766 7.328 -38.25 1 28.23 61 ILE B CA 1
ATOM 3396 C C . ILE B 1 61 ? 24.375 7.375 -39.656 1 28.23 61 ILE B C 1
ATOM 3398 O O . ILE B 1 61 ? 25.344 8.094 -39.906 1 28.23 61 ILE B O 1
ATOM 3402 N N . ASN B 1 62 ? 24.484 6.137 -40.219 1 26.08 62 ASN B N 1
ATOM 3403 C CA . ASN B 1 62 ? 24.922 6.191 -41.594 1 26.08 62 ASN B CA 1
ATOM 3404 C C . ASN B 1 62 ? 23.859 6.812 -42.5 1 26.08 62 ASN B C 1
ATOM 3406 O O . ASN B 1 62 ? 22.672 6.527 -42.344 1 26.08 62 ASN B O 1
ATOM 3410 N N . ASN B 1 63 ? 24.25 7.934 -43.031 1 27.39 63 ASN B N 1
ATOM 3411 C CA . ASN B 1 63 ? 23.578 8.758 -44 1 27.39 63 ASN B CA 1
ATOM 3412 C C . ASN B 1 63 ? 23.234 7.961 -45.281 1 27.39 63 ASN B C 1
ATOM 3414 O O . ASN B 1 63 ? 24.062 7.832 -46.188 1 27.39 63 ASN B O 1
ATOM 3418 N N . ALA B 1 64 ? 22.766 6.668 -45.219 1 25.55 64 ALA B N 1
ATOM 3419 C CA . ALA B 1 64 ? 22.5 6.242 -46.594 1 25.55 64 ALA B CA 1
ATOM 3420 C C . ALA B 1 64 ? 21.531 7.188 -47.281 1 25.55 64 ALA B C 1
ATOM 3422 O O . ALA B 1 64 ? 20.844 7.98 -46.625 1 25.55 64 ALA B O 1
ATOM 3423 N N . ALA B 1 65 ? 21.188 6.977 -48.625 1 25.61 65 ALA B N 1
ATOM 3424 C CA . ALA B 1 65 ? 20.344 7.727 -49.562 1 25.61 65 ALA B CA 1
ATOM 3425 C C . ALA B 1 65 ? 19.031 8.109 -48.906 1 25.61 65 ALA B C 1
ATOM 3427 O O . ALA B 1 65 ? 18.641 9.281 -48.906 1 25.61 65 ALA B O 1
ATOM 3428 N N . ALA B 1 66 ? 17.969 7.379 -49.312 1 26.52 66 ALA B N 1
ATOM 3429 C CA . ALA B 1 66 ? 16.625 7.852 -48.969 1 26.52 66 ALA B CA 1
ATOM 3430 C C . ALA B 1 66 ? 16.422 7.824 -47.438 1 26.52 66 ALA B C 1
ATOM 3432 O O . ALA B 1 66 ? 17.125 7.109 -46.719 1 26.52 66 ALA B O 1
ATOM 3433 N N . GLY B 1 67 ? 15.742 8.766 -46.844 1 25.84 67 GLY B N 1
ATOM 3434 C CA . GLY B 1 67 ? 15.562 9.375 -45.531 1 25.84 67 GLY B CA 1
ATOM 3435 C C . GLY B 1 67 ? 15.328 8.367 -44.438 1 25.84 67 GLY B C 1
ATOM 3436 O O . GLY B 1 67 ? 14.922 8.727 -43.344 1 25.84 67 GLY B O 1
ATOM 3437 N N . GLU B 1 68 ? 15.062 7.078 -44.781 1 25.98 68 GLU B N 1
ATOM 3438 C CA . GLU B 1 68 ? 14.562 6.176 -43.75 1 25.98 68 GLU B CA 1
ATOM 3439 C C . GLU B 1 68 ? 15.695 5.707 -42.844 1 25.98 68 GLU B C 1
ATOM 3441 O O . GLU B 1 68 ? 16.734 5.254 -43.312 1 25.98 68 GLU B O 1
ATOM 3446 N N . VAL B 1 69 ? 16.094 6.48 -41.906 1 25.48 69 VAL B N 1
ATOM 3447 C CA . VAL B 1 69 ? 17.172 6.07 -41.031 1 25.48 69 VAL B CA 1
ATOM 3448 C C . VAL B 1 69 ? 16.797 4.754 -40.344 1 25.48 69 VAL B C 1
ATOM 3450 O O . VAL B 1 69 ? 15.781 4.664 -39.656 1 25.48 69 VAL B O 1
ATOM 3453 N N . LEU B 1 70 ? 17.109 3.607 -41 1 24.55 70 LEU B N 1
ATOM 3454 C CA . LEU B 1 70 ? 16.953 2.301 -40.375 1 24.55 70 LEU B CA 1
ATOM 3455 C C . LEU B 1 70 ? 18 2.105 -39.281 1 24.55 70 LEU B C 1
ATOM 3457 O O . LEU B 1 70 ? 19.203 2.27 -39.531 1 24.55 70 LEU B O 1
ATOM 3461 N N . VAL B 1 71 ? 17.766 2.502 -38.125 1 25.27 71 VAL B N 1
ATOM 3462 C CA . VAL B 1 71 ? 18.719 2.26 -37.031 1 25.27 71 VAL B CA 1
ATOM 3463 C C . VAL B 1 71 ? 18.922 0.758 -36.844 1 25.27 71 VAL B C 1
ATOM 3465 O O . VAL B 1 71 ? 17.969 0.017 -36.594 1 25.27 71 VAL B O 1
ATOM 3468 N N . GLY B 1 72 ? 19.75 0.159 -37.625 1 23.59 72 GLY B N 1
ATOM 3469 C CA . GLY B 1 72 ? 20.125 -1.24 -37.5 1 23.59 72 GLY B CA 1
ATOM 3470 C C . GLY B 1 72 ? 20.875 -1.566 -36.219 1 23.59 72 GLY B C 1
ATOM 3471 O O . GLY B 1 72 ? 21.859 -0.911 -35.906 1 23.59 72 GLY B O 1
ATOM 3472 N N . ILE B 1 73 ? 20.156 -2.012 -35.188 1 24.31 73 ILE B N 1
ATOM 3473 C CA . ILE B 1 73 ? 20.844 -2.566 -34.031 1 24.31 73 ILE B CA 1
ATOM 3474 C C . ILE B 1 73 ? 21.672 -3.775 -34.438 1 24.31 73 ILE B C 1
ATOM 3476 O O . ILE B 1 73 ? 21.141 -4.742 -35 1 24.31 73 ILE B O 1
ATOM 3480 N N . GLU B 1 74 ? 22.812 -3.592 -34.719 1 23.72 74 GLU B N 1
ATOM 3481 C CA . GLU B 1 74 ? 23.703 -4.691 -35.094 1 23.72 74 GLU B CA 1
ATOM 3482 C C . GLU B 1 74 ? 23.844 -5.688 -33.938 1 23.72 74 GLU B C 1
ATOM 3484 O O . GLU B 1 74 ? 24.109 -5.301 -32.812 1 23.72 74 GLU B O 1
ATOM 3489 N N . SER B 1 75 ? 23.078 -6.828 -33.938 1 23.33 75 SER B N 1
ATOM 3490 C CA . SER B 1 75 ? 23.297 -8.016 -33.125 1 23.33 75 SER B CA 1
ATOM 3491 C C . SER B 1 75 ? 24.75 -8.492 -33.219 1 23.33 75 SER B C 1
ATOM 3493 O O . SER B 1 75 ? 25.297 -8.602 -34.312 1 23.33 75 SER B O 1
ATOM 3495 N N . PRO B 1 76 ? 25.594 -8.18 -32.188 1 24.47 76 PRO B N 1
ATOM 3496 C CA . PRO B 1 76 ? 26.938 -8.742 -32.375 1 24.47 76 PRO B CA 1
ATOM 3497 C C . PRO B 1 76 ? 26.906 -10.172 -32.906 1 24.47 76 PRO B C 1
ATOM 3499 O O . PRO B 1 76 ? 25.891 -10.859 -32.781 1 24.47 76 PRO B O 1
ATOM 3502 N N . SER B 1 77 ? 27.859 -10.531 -33.719 1 23.98 77 SER B N 1
ATOM 3503 C CA . SER B 1 77 ? 28.219 -11.797 -34.344 1 23.98 77 SER B CA 1
ATOM 3504 C C . SER B 1 77 ? 28.172 -12.945 -33.344 1 23.98 77 SER B C 1
ATOM 3506 O O . SER B 1 77 ? 28.344 -12.734 -32.156 1 23.98 77 SER B O 1
ATOM 3508 N N . SER B 1 78 ? 27.844 -14.297 -33.781 1 26.7 78 SER B N 1
ATOM 3509 C CA . SER B 1 78 ? 27.578 -15.68 -33.406 1 26.7 78 SER B CA 1
ATOM 3510 C C . SER B 1 78 ? 28.781 -16.281 -32.656 1 26.7 78 SER B C 1
ATOM 3512 O O . SER B 1 78 ? 28.984 -17.5 -32.719 1 26.7 78 SER B O 1
ATOM 3514 N N . SER B 1 79 ? 29.859 -15.742 -32.219 1 28.58 79 SER B N 1
ATOM 3515 C CA . SER B 1 79 ? 30.812 -16.75 -31.766 1 28.58 79 SER B CA 1
ATOM 3516 C C . SER B 1 79 ? 30.172 -17.672 -30.719 1 28.58 79 SER B C 1
ATOM 3518 O O . SER B 1 79 ? 29.203 -17.297 -30.062 1 28.58 79 SER B O 1
ATOM 3520 N N . SER B 1 80 ? 30.453 -19.078 -30.625 1 29.59 80 SER B N 1
ATOM 3521 C CA . SER B 1 80 ? 29.922 -20.328 -30.062 1 29.59 80 SER B CA 1
ATOM 3522 C C . SER B 1 80 ? 29.625 -20.203 -28.578 1 29.59 80 SER B C 1
ATOM 3524 O O . SER B 1 80 ? 29.312 -21.188 -27.906 1 29.59 80 SER B O 1
ATOM 3526 N N . LEU B 1 81 ? 30.297 -19.266 -27.781 1 31.12 81 LEU B N 1
ATOM 3527 C CA . LEU B 1 81 ? 30.031 -19.406 -26.359 1 31.12 81 LEU B CA 1
ATOM 3528 C C . LEU B 1 81 ? 28.578 -19.109 -26.047 1 31.12 81 LEU B C 1
ATOM 3530 O O . LEU B 1 81 ? 28.016 -18.125 -26.531 1 31.12 81 LEU B O 1
ATOM 3534 N N . GLN B 1 82 ? 27.688 -20.078 -25.828 1 32.53 82 GLN B N 1
ATOM 3535 C CA . GLN B 1 82 ? 26.281 -20 -25.438 1 32.53 82 GLN B CA 1
ATOM 3536 C C . GLN B 1 82 ? 26.031 -18.781 -24.531 1 32.53 82 GLN B C 1
ATOM 3538 O O . GLN B 1 82 ? 26.594 -18.688 -23.438 1 32.53 82 GLN B O 1
ATOM 3543 N N . PRO B 1 83 ? 25.953 -17.547 -24.891 1 39.38 83 PRO B N 1
ATOM 3544 C CA . PRO B 1 83 ? 25.734 -16.344 -24.078 1 39.38 83 PRO B CA 1
ATOM 3545 C C . PRO B 1 83 ? 24.688 -16.562 -22.984 1 39.38 83 PRO B C 1
ATOM 3547 O O . PRO B 1 83 ? 23.594 -17.047 -23.266 1 39.38 83 PRO B O 1
ATOM 3550 N N . THR B 1 84 ? 25.047 -17.109 -21.812 1 48.19 84 THR B N 1
ATOM 3551 C CA . THR B 1 84 ? 24.156 -17.172 -20.656 1 48.19 84 THR B CA 1
ATOM 3552 C C . THR B 1 84 ? 23.25 -15.945 -20.609 1 48.19 84 THR B C 1
ATOM 3554 O O . THR B 1 84 ? 23.734 -14.805 -20.656 1 48.19 84 THR B O 1
ATOM 3557 N N . SER B 1 85 ? 22.172 -15.969 -21.062 1 63.56 85 SER B N 1
ATOM 3558 C CA . SER B 1 85 ? 21.141 -14.93 -21.078 1 63.56 85 SER B CA 1
ATOM 3559 C C . SER B 1 85 ? 21.125 -14.148 -19.766 1 63.56 85 SER B C 1
ATOM 3561 O O . SER B 1 85 ? 21.344 -14.719 -18.703 1 63.56 85 SER B O 1
ATOM 3563 N N . SER B 1 86 ? 21.281 -12.82 -19.906 1 77.06 86 SER B N 1
ATOM 3564 C CA . SER B 1 86 ? 21.141 -11.953 -18.734 1 77.06 86 SER B CA 1
ATOM 3565 C C . SER B 1 86 ? 19.906 -12.312 -17.922 1 77.06 86 SER B C 1
ATOM 3567 O O . SER B 1 86 ? 18.984 -12.945 -18.438 1 77.06 86 SER B O 1
ATOM 3569 N N . PRO B 1 87 ? 20.062 -12.289 -16.656 1 82.5 87 PRO B N 1
ATOM 3570 C CA . PRO B 1 87 ? 18.875 -12.516 -15.82 1 82.5 87 PRO B CA 1
ATOM 3571 C C . PRO B 1 87 ? 17.625 -11.859 -16.391 1 82.5 87 PRO B C 1
ATOM 3573 O O . PRO B 1 87 ? 16.547 -12.469 -16.391 1 82.5 87 PRO B O 1
ATOM 3576 N N . GLU B 1 88 ? 17.812 -10.68 -16.969 1 81.06 88 GLU B N 1
ATOM 3577 C CA . GLU B 1 88 ? 16.672 -9.984 -17.547 1 81.06 88 GLU B CA 1
ATOM 3578 C C . GLU B 1 88 ? 16.109 -10.742 -18.734 1 81.06 88 GLU B C 1
ATOM 3580 O O . GLU B 1 88 ? 14.883 -10.828 -18.906 1 81.06 88 GLU B O 1
ATOM 3585 N N . GLN B 1 89 ? 17.016 -11.258 -19.5 1 80.12 89 GLN B N 1
ATOM 3586 C CA . GLN B 1 89 ? 16.578 -12.008 -20.672 1 80.12 89 GLN B CA 1
ATOM 3587 C C . GLN B 1 89 ? 15.875 -13.297 -20.266 1 80.12 89 GLN B C 1
ATOM 3589 O O . GLN B 1 89 ? 14.883 -13.695 -20.875 1 80.12 89 GLN B O 1
ATOM 3594 N N . LYS B 1 90 ? 16.453 -13.969 -19.281 1 83.06 90 LYS B N 1
ATOM 3595 C CA . LYS B 1 90 ? 15.82 -15.18 -18.766 1 83.06 90 LYS B CA 1
ATOM 3596 C C . LYS B 1 90 ? 14.391 -14.914 -18.312 1 83.06 90 LYS B C 1
ATOM 3598 O O . LYS B 1 90 ? 13.477 -15.672 -18.656 1 83.06 90 LYS B O 1
ATOM 3603 N N . VAL B 1 91 ? 14.242 -13.828 -17.578 1 87.06 91 VAL B N 1
ATOM 3604 C CA . VAL B 1 91 ? 12.938 -13.453 -17.047 1 87.06 91 VAL B CA 1
ATOM 3605 C C . VAL B 1 91 ? 12.008 -13.07 -18.188 1 87.06 91 VAL B C 1
ATOM 3607 O O . VAL B 1 91 ? 10.828 -13.445 -18.203 1 87.06 91 VAL B O 1
ATOM 3610 N N . TYR B 1 92 ? 12.57 -12.406 -19.141 1 84.19 92 TYR B N 1
ATOM 3611 C CA . TYR B 1 92 ? 11.773 -11.969 -20.281 1 84.19 92 TYR B CA 1
ATOM 3612 C C . TYR B 1 92 ? 11.25 -13.164 -21.078 1 84.19 92 TYR B C 1
ATOM 3614 O O . TYR B 1 92 ? 10.109 -13.148 -21.547 1 84.19 92 TYR B O 1
ATOM 3622 N N . ASN B 1 93 ? 12.07 -14.164 -21.188 1 82.44 93 ASN B N 1
ATOM 3623 C CA . ASN B 1 93 ? 11.648 -15.367 -21.891 1 82.44 93 ASN B CA 1
ATOM 3624 C C . ASN B 1 93 ? 10.445 -16.016 -21.203 1 82.44 93 ASN B C 1
ATOM 3626 O O . ASN B 1 93 ? 9.562 -16.562 -21.875 1 82.44 93 ASN B O 1
ATOM 3630 N N . VAL B 1 94 ? 10.453 -15.977 -19.953 1 83.69 94 VAL B N 1
ATOM 3631 C CA . VAL B 1 94 ? 9.32 -16.516 -19.203 1 83.69 94 VAL B CA 1
ATOM 3632 C C . VAL B 1 94 ? 8.062 -15.703 -19.516 1 83.69 94 VAL B C 1
ATOM 3634 O O . VAL B 1 94 ? 6.988 -16.266 -19.75 1 83.69 94 VAL B O 1
ATOM 3637 N N . VAL B 1 95 ? 8.195 -14.367 -19.547 1 85 95 VAL B N 1
ATOM 3638 C CA . VAL B 1 95 ? 7.082 -13.477 -19.844 1 85 95 VAL B CA 1
ATOM 3639 C C . VAL B 1 95 ? 6.531 -13.797 -21.234 1 85 95 VAL B C 1
ATOM 3641 O O . VAL B 1 95 ? 5.32 -13.93 -21.422 1 85 95 VAL B O 1
ATOM 3644 N N . LEU B 1 96 ? 7.449 -14 -22.188 1 80.88 96 LEU B N 1
ATOM 3645 C CA . LEU B 1 96 ? 7.043 -14.273 -23.562 1 80.88 96 LEU B CA 1
ATOM 3646 C C . LEU B 1 96 ? 6.289 -15.602 -23.641 1 80.88 96 LEU B C 1
ATOM 3648 O O . LEU B 1 96 ? 5.27 -15.688 -24.344 1 80.88 96 LEU B O 1
ATOM 3652 N N . LYS B 1 97 ? 6.816 -16.531 -23.016 1 84.62 97 LYS B N 1
ATOM 3653 C CA . LYS B 1 97 ? 6.176 -17.844 -23.031 1 84.62 97 LYS B CA 1
ATOM 3654 C C . LYS B 1 97 ? 4.762 -17.766 -22.453 1 84.62 97 LYS B C 1
ATOM 3656 O O . LYS B 1 97 ? 3.826 -18.328 -23.016 1 84.62 97 LYS B O 1
ATOM 3661 N N . GLN B 1 98 ? 4.613 -17.094 -21.422 1 86.88 98 GLN B N 1
ATOM 3662 C CA . GLN B 1 98 ? 3.311 -16.984 -20.781 1 86.88 98 GLN B CA 1
ATOM 3663 C C . GLN B 1 98 ? 2.338 -16.172 -21.641 1 86.88 98 GLN B C 1
ATOM 3665 O O . GLN B 1 98 ? 1.17 -16.547 -21.781 1 86.88 98 GLN B O 1
ATOM 3670 N N . ALA B 1 99 ? 2.852 -15.109 -22.141 1 83.19 99 ALA B N 1
ATOM 3671 C CA . ALA B 1 99 ? 2.006 -14.289 -23 1 83.19 99 ALA B CA 1
ATOM 3672 C C . ALA B 1 99 ? 1.484 -15.102 -24.188 1 83.19 99 ALA B C 1
ATOM 3674 O O . ALA B 1 99 ? 0.324 -14.961 -24.578 1 83.19 99 ALA B O 1
ATOM 3675 N N . ALA B 1 100 ? 2.312 -15.961 -24.688 1 81.81 100 ALA B N 1
ATOM 3676 C CA . ALA B 1 100 ? 1.928 -16.812 -25.812 1 81.81 100 ALA B CA 1
ATOM 3677 C C . ALA B 1 100 ? 0.842 -17.797 -25.406 1 81.81 100 ALA B C 1
ATOM 3679 O O . ALA B 1 100 ? -0.066 -18.094 -26.188 1 81.81 100 ALA B O 1
ATOM 3680 N N . LEU B 1 101 ? 0.949 -18.281 -24.234 1 82.69 101 LEU B N 1
ATOM 3681 C CA . LEU B 1 101 ? -0.025 -19.234 -23.734 1 82.69 101 LEU B CA 1
ATOM 3682 C C . LEU B 1 101 ? -1.404 -18.594 -23.609 1 82.69 101 LEU B C 1
ATOM 3684 O O . LEU B 1 101 ? -2.414 -19.219 -23.953 1 82.69 101 LEU B O 1
ATOM 3688 N N . VAL B 1 102 ? -1.446 -17.406 -23.125 1 80.06 102 VAL B N 1
ATOM 3689 C CA . VAL B 1 102 ? -2.705 -16.688 -22.938 1 80.06 102 VAL B CA 1
ATOM 3690 C C . VAL B 1 102 ? -3.324 -16.359 -24.297 1 80.06 102 VAL B C 1
ATOM 3692 O O . VAL B 1 102 ? -4.535 -16.484 -24.484 1 80.06 102 VAL B O 1
ATOM 3695 N N . GLN B 1 103 ? -2.547 -16 -25.234 1 75.38 103 GLN B N 1
ATOM 3696 C CA . GLN B 1 103 ? -3.035 -15.68 -26.578 1 75.38 103 GLN B CA 1
ATOM 3697 C C . GLN B 1 103 ? -3.604 -16.906 -27.266 1 75.38 103 GLN B C 1
ATOM 3699 O O . GLN B 1 103 ? -4.613 -16.828 -27.969 1 75.38 103 GLN B O 1
ATOM 3704 N N . LYS B 1 104 ? -3.018 -17.984 -27.047 1 71.31 104 LYS B N 1
ATOM 3705 C CA . LYS B 1 104 ? -3.48 -19.234 -27.641 1 71.31 104 LYS B CA 1
ATOM 3706 C C . LYS B 1 104 ? -4.828 -19.656 -27.062 1 71.31 104 LYS B C 1
ATOM 3708 O O . LYS B 1 104 ? -5.715 -20.109 -27.797 1 71.31 104 LYS B O 1
ATOM 3713 N N . LYS B 1 105 ? -4.988 -19.516 -25.844 1 71.44 105 LYS B N 1
ATOM 3714 C CA . LYS B 1 105 ? -6.238 -19.891 -25.203 1 71.44 105 LYS B CA 1
ATOM 3715 C C . LYS B 1 105 ? -7.375 -18.953 -25.609 1 71.44 105 LYS B C 1
ATOM 3717 O O . LYS B 1 105 ? -8.516 -19.391 -25.766 1 71.44 105 LYS B O 1
ATOM 3722 N N . GLN B 1 106 ? -7.113 -17.688 -25.656 1 62.5 106 GLN B N 1
ATOM 3723 C CA . GLN B 1 106 ? -8.133 -16.734 -26.094 1 62.5 106 GLN B CA 1
ATOM 3724 C C . GLN B 1 106 ? -8.609 -17.062 -27.5 1 62.5 106 GLN B C 1
ATOM 3726 O O . GLN B 1 106 ? -9.781 -16.859 -27.828 1 62.5 106 GLN B O 1
ATOM 3731 N N . SER B 1 107 ? -7.676 -17.609 -28.234 1 54.31 107 SER B N 1
ATOM 3732 C CA . SER B 1 107 ? -8.023 -17.969 -29.609 1 54.31 107 SER B CA 1
ATOM 3733 C C . SER B 1 107 ? -8.82 -19.281 -29.656 1 54.31 107 SER B C 1
ATOM 3735 O O . SER B 1 107 ? -9.672 -19.453 -30.531 1 54.31 107 SER B O 1
ATOM 3737 N N . THR B 1 108 ? -8.492 -20.188 -28.766 1 51.44 108 THR B N 1
ATOM 3738 C CA . THR B 1 108 ? -9.133 -21.5 -28.812 1 51.44 108 THR B CA 1
ATOM 3739 C C . THR B 1 108 ? -10.477 -21.469 -28.094 1 51.44 108 THR B C 1
ATOM 3741 O O . THR B 1 108 ? -11.297 -22.375 -28.25 1 51.44 108 THR B O 1
ATOM 3744 N N . THR B 1 109 ? -10.602 -20.672 -27.094 1 50.41 109 THR B N 1
ATOM 3745 C CA . THR B 1 109 ? -11.836 -20.734 -26.312 1 50.41 109 THR B CA 1
ATOM 3746 C C . THR B 1 109 ? -13.047 -20.453 -27.203 1 50.41 109 THR B C 1
ATOM 3748 O O . THR B 1 109 ? -14.188 -20.516 -26.734 1 50.41 109 THR B O 1
ATOM 3751 N N . THR B 1 110 ? -12.945 -19.938 -28.438 1 39.91 110 THR B N 1
ATOM 3752 C CA . THR B 1 110 ? -14.203 -19.922 -29.172 1 39.91 110 THR B CA 1
ATOM 3753 C C . THR B 1 110 ? -14.789 -21.328 -29.281 1 39.91 110 THR B C 1
ATOM 3755 O O . THR B 1 110 ? -16 -21.484 -29.406 1 39.91 110 THR B O 1
ATOM 3758 N N . THR B 1 111 ? -14.023 -22.359 -29.828 1 37.22 111 THR B N 1
ATOM 3759 C CA . THR B 1 111 ? -14.688 -23.531 -30.375 1 37.22 111 THR B CA 1
ATOM 3760 C C . THR B 1 111 ? -14.969 -24.562 -29.281 1 37.22 111 THR B C 1
ATOM 3762 O O . THR B 1 111 ? -16 -25.234 -29.312 1 37.22 111 THR B O 1
ATOM 3765 N N . SER B 1 112 ? -13.914 -25.266 -28.672 1 38.69 112 SER B N 1
ATOM 3766 C CA . SER B 1 112 ? -14.141 -26.609 -28.156 1 38.69 112 SER B CA 1
ATOM 3767 C C . SER B 1 112 ? -14.789 -26.578 -26.781 1 38.69 112 SER B C 1
ATOM 3769 O O . SER B 1 112 ? -14.234 -26.016 -25.844 1 38.69 112 SER B O 1
ATOM 3771 N N . THR B 1 113 ? -16.094 -26.5 -26.672 1 39.19 113 THR B N 1
ATOM 3772 C CA . THR B 1 113 ? -16.984 -26.844 -25.562 1 39.19 113 THR B CA 1
ATOM 3773 C C . THR B 1 113 ? -16.547 -28.156 -24.906 1 39.19 113 THR B C 1
ATOM 3775 O O . THR B 1 113 ? -16.984 -29.234 -25.312 1 39.19 113 THR B O 1
ATOM 3778 N N . GLU B 1 114 ? -15.289 -28.5 -24.875 1 40.94 114 GLU B N 1
ATOM 3779 C CA . GLU B 1 114 ? -15.07 -29.812 -24.266 1 40.94 114 GLU B CA 1
ATOM 3780 C C . GLU B 1 114 ? -15.867 -29.953 -22.969 1 40.94 114 GLU B C 1
ATOM 3782 O O . GLU B 1 114 ? -16.016 -29 -22.203 1 40.94 114 GLU B O 1
ATOM 3787 N N . ASP B 1 115 ? -16.719 -30.984 -22.891 1 39.75 115 ASP B N 1
ATOM 3788 C CA . ASP B 1 115 ? -17.609 -31.562 -21.891 1 39.75 115 ASP B CA 1
ATOM 3789 C C . ASP B 1 115 ? -16.938 -31.641 -20.531 1 39.75 115 ASP B C 1
ATOM 3791 O O . ASP B 1 115 ? -15.969 -32.375 -20.344 1 39.75 115 ASP B O 1
ATOM 3795 N N . LEU B 1 116 ? -16.703 -30.594 -19.859 1 39.97 116 LEU B N 1
ATOM 3796 C CA . LEU B 1 116 ? -16.344 -30.688 -18.453 1 39.97 116 LEU B CA 1
ATOM 3797 C C . LEU B 1 116 ? -17.094 -31.844 -17.781 1 39.97 116 LEU B C 1
ATOM 3799 O O . LEU B 1 116 ? -18.312 -31.891 -17.797 1 39.97 116 LEU B O 1
ATOM 3803 N N . ASP B 1 117 ? -16.516 -32.969 -17.797 1 43.31 117 ASP B N 1
ATOM 3804 C CA . ASP B 1 117 ? -17.078 -34.031 -16.969 1 43.31 117 ASP B CA 1
ATOM 3805 C C . ASP B 1 117 ? -17.641 -33.5 -15.664 1 43.31 117 ASP B C 1
ATOM 3807 O O . ASP B 1 117 ? -17.031 -32.625 -15.031 1 43.31 117 ASP B O 1
ATOM 3811 N N . MET B 1 118 ? -18.953 -33.5 -15.523 1 43.16 118 MET B N 1
ATOM 3812 C CA . MET B 1 118 ? -19.703 -33.125 -14.32 1 43.16 118 MET B CA 1
ATOM 3813 C C . MET B 1 118 ? -19 -33.656 -13.07 1 43.16 118 MET B C 1
ATOM 3815 O O . MET B 1 118 ? -18.781 -34.875 -12.938 1 43.16 118 MET B O 1
ATOM 3819 N N . PRO B 1 119 ? -18.188 -32.844 -12.438 1 49.25 119 PRO B N 1
ATOM 3820 C CA . PRO B 1 119 ? -17.609 -33.375 -11.211 1 49.25 119 PRO B CA 1
ATOM 3821 C C . PRO B 1 119 ? -18.641 -34.125 -10.352 1 49.25 119 PRO B C 1
ATOM 3823 O O . PRO B 1 119 ? -19.828 -33.812 -10.422 1 49.25 119 PRO B O 1
ATOM 3826 N N . ILE B 1 120 ? -18.391 -35.281 -9.922 1 52.31 120 ILE B N 1
ATOM 3827 C CA . ILE B 1 120 ? -19.141 -36 -8.891 1 52.31 120 ILE B CA 1
ATOM 3828 C C . ILE B 1 120 ? -19.5 -35.031 -7.754 1 52.31 120 ILE B C 1
ATOM 3830 O O . ILE B 1 120 ? -18.641 -34.25 -7.293 1 52.31 120 ILE B O 1
ATOM 3834 N N . PRO B 1 121 ? -20.797 -34.844 -7.473 1 53.03 121 PRO B N 1
ATOM 3835 C CA . PRO B 1 121 ? -21.281 -33.938 -6.438 1 53.03 121 PRO B CA 1
ATOM 3836 C C . PRO B 1 121 ? -20.359 -33.844 -5.227 1 53.03 121 PRO B C 1
ATOM 3838 O O . PRO B 1 121 ? -20.109 -32.75 -4.699 1 53.03 121 PRO B O 1
ATOM 3841 N N . GLY B 1 122 ? -19.906 -34.969 -4.723 1 56.19 122 GLY B N 1
ATOM 3842 C CA . GLY B 1 122 ? -19.016 -34.969 -3.578 1 56.19 122 GLY B CA 1
ATOM 3843 C C . GLY B 1 122 ? -17.719 -34.219 -3.822 1 56.19 122 GLY B C 1
ATOM 3844 O O . GLY B 1 122 ? -17.219 -33.531 -2.924 1 56.19 122 GLY B O 1
ATOM 3845 N N . THR B 1 123 ? -17.328 -34.219 -5.043 1 70.44 123 THR B N 1
ATOM 3846 C CA . THR B 1 123 ? -16.078 -33.594 -5.422 1 70.44 123 THR B CA 1
ATOM 3847 C C . THR B 1 123 ? -16.25 -32.062 -5.48 1 70.44 123 THR B C 1
ATOM 3849 O O . THR B 1 123 ? -15.367 -31.328 -5.051 1 70.44 123 THR B O 1
ATOM 3852 N N . LEU B 1 124 ? -17.438 -31.672 -5.797 1 76.56 124 LEU B N 1
ATOM 3853 C CA . LEU B 1 124 ? -17.703 -30.234 -5.898 1 76.56 124 LEU B CA 1
ATOM 3854 C C . LEU B 1 124 ? -17.766 -29.594 -4.516 1 76.56 124 LEU B C 1
ATOM 3856 O O . LEU B 1 124 ? -17.266 -28.484 -4.316 1 76.56 124 LEU B O 1
ATOM 3860 N N . THR B 1 125 ? -18.375 -30.375 -3.625 1 82.5 125 THR B N 1
ATOM 3861 C CA . THR B 1 125 ? -18.484 -29.859 -2.264 1 82.5 125 THR B CA 1
ATOM 3862 C C . THR B 1 125 ? -17.094 -29.719 -1.636 1 82.5 125 THR B C 1
ATOM 3864 O O . THR B 1 125 ? -16.797 -28.734 -0.965 1 82.5 125 THR B O 1
ATOM 3867 N N . LEU B 1 126 ? -16.297 -30.734 -1.907 1 87.5 126 LEU B N 1
ATOM 3868 C CA . LEU B 1 126 ? -14.953 -30.719 -1.357 1 87.5 126 LEU B CA 1
ATOM 3869 C C . LEU B 1 126 ? -14.133 -29.594 -1.971 1 87.5 126 LEU B C 1
ATOM 3871 O O . LEU B 1 126 ? -13.352 -28.938 -1.274 1 87.5 126 LEU B O 1
ATOM 3875 N N . LEU B 1 127 ? -14.352 -29.359 -3.209 1 93 127 LEU B N 1
ATOM 3876 C CA . LEU B 1 127 ? -13.633 -28.297 -3.896 1 93 127 LEU B CA 1
ATOM 3877 C C . LEU B 1 127 ? -14.07 -26.922 -3.391 1 93 127 LEU B C 1
ATOM 3879 O O . LEU B 1 127 ? -13.25 -26.031 -3.211 1 93 127 LEU B O 1
ATOM 3883 N N . ASN B 1 128 ? -15.312 -26.828 -3.119 1 93 128 ASN B N 1
ATOM 3884 C CA . ASN B 1 128 ? -15.82 -25.578 -2.557 1 93 128 ASN B CA 1
ATOM 3885 C C . ASN B 1 128 ? -15.234 -25.312 -1.172 1 93 128 ASN B C 1
ATOM 3887 O O . ASN B 1 128 ? -14.898 -24.172 -0.845 1 93 128 ASN B O 1
ATOM 3891 N N . GLU B 1 129 ? -15.125 -26.375 -0.458 1 94.19 129 GLU B N 1
ATOM 3892 C CA . GLU B 1 129 ? -14.516 -26.25 0.861 1 94.19 129 GLU B CA 1
ATOM 3893 C C . GLU B 1 129 ? -13.047 -25.844 0.751 1 94.19 129 GLU B C 1
ATOM 3895 O O . GLU B 1 129 ? -12.547 -25.062 1.566 1 94.19 129 GLU B O 1
ATOM 3900 N N . ALA B 1 130 ? -12.391 -26.391 -0.196 1 96.44 130 ALA B N 1
ATOM 3901 C CA . ALA B 1 130 ? -10.984 -26.062 -0.438 1 96.44 130 ALA B CA 1
ATOM 3902 C C . ALA B 1 130 ? -10.812 -24.578 -0.755 1 96.44 130 ALA B C 1
ATOM 3904 O O . ALA B 1 130 ? -9.961 -23.906 -0.172 1 96.44 130 ALA B O 1
ATOM 3905 N N . TYR B 1 131 ? -11.641 -24.062 -1.591 1 97 131 TYR B N 1
ATOM 3906 C CA . TYR B 1 131 ? -11.578 -22.641 -1.945 1 97 131 TYR B CA 1
ATOM 3907 C C . TYR B 1 131 ? -11.953 -21.766 -0.758 1 97 131 TYR B C 1
ATOM 3909 O O . TYR B 1 131 ? -11.398 -20.688 -0.579 1 97 131 TYR B O 1
ATOM 3917 N N . ASP B 1 132 ? -12.852 -22.25 0.039 1 94.75 132 ASP B N 1
ATOM 3918 C CA . ASP B 1 132 ? -13.242 -21.5 1.228 1 94.75 132 ASP B CA 1
ATOM 3919 C C . ASP B 1 132 ? -12.078 -21.375 2.209 1 94.75 132 ASP B C 1
ATOM 3921 O O . ASP B 1 132 ? -11.891 -20.328 2.84 1 94.75 132 ASP B O 1
ATOM 3925 N N . ARG B 1 133 ? -11.391 -22.406 2.311 1 96.38 133 ARG B N 1
ATOM 3926 C CA . ARG B 1 133 ? -10.203 -22.359 3.164 1 96.38 133 ARG B CA 1
ATOM 3927 C C . ARG B 1 133 ? -9.18 -21.375 2.613 1 96.38 133 ARG B C 1
ATOM 3929 O O . ARG B 1 133 ? -8.562 -20.625 3.373 1 96.38 133 ARG B O 1
ATOM 3936 N N . CYS B 1 134 ? -8.969 -21.375 1.325 1 97.19 134 CYS B N 1
ATOM 3937 C CA . CYS B 1 134 ? -8.07 -20.406 0.709 1 97.19 134 CYS B CA 1
ATOM 3938 C C . CYS B 1 134 ? -8.539 -18.984 0.975 1 97.19 134 CYS B C 1
ATOM 3940 O O . CYS B 1 134 ? -7.727 -18.094 1.272 1 97.19 134 CYS B O 1
ATOM 3942 N N . ARG B 1 135 ? -9.812 -18.781 0.859 1 94.81 135 ARG B N 1
ATOM 3943 C CA . ARG B 1 135 ? -10.406 -17.484 1.154 1 94.81 135 ARG B CA 1
ATOM 3944 C C . ARG B 1 135 ? -10.07 -17.031 2.572 1 94.81 135 ARG B C 1
ATOM 3946 O O . ARG B 1 135 ? -9.641 -15.898 2.781 1 94.81 135 ARG B O 1
ATOM 3953 N N . GLU B 1 136 ? -10.227 -17.906 3.512 1 93.38 136 GLU B N 1
ATOM 3954 C CA . GLU B 1 136 ? -9.992 -17.594 4.918 1 93.38 136 GLU B CA 1
ATOM 3955 C C . GLU B 1 136 ? -8.531 -17.203 5.164 1 93.38 136 GLU B C 1
ATOM 3957 O O . GLU B 1 136 ? -8.258 -16.234 5.879 1 93.38 136 GLU B O 1
ATOM 3962 N N . VAL B 1 137 ? -7.699 -17.906 4.582 1 92.5 137 VAL B N 1
ATOM 3963 C CA . VAL B 1 137 ? -6.277 -17.625 4.727 1 92.5 137 VAL B CA 1
ATOM 3964 C C . VAL B 1 137 ? -5.961 -16.25 4.129 1 92.5 137 VAL B C 1
ATOM 3966 O O . VAL B 1 137 ? -5.273 -15.445 4.754 1 92.5 137 VAL B O 1
ATOM 3969 N N . CYS B 1 138 ? -6.484 -16 2.959 1 90.25 138 CYS B N 1
ATOM 3970 C CA . CYS B 1 138 ? -6.25 -14.719 2.309 1 90.25 138 CYS B CA 1
ATOM 3971 C C . CYS B 1 138 ? -6.832 -13.578 3.129 1 90.25 138 CYS B C 1
ATOM 3973 O O . CYS B 1 138 ? -6.176 -12.555 3.33 1 90.25 138 CYS B O 1
ATOM 3975 N N . ALA B 1 139 ? -8.023 -13.758 3.662 1 87.94 139 ALA B N 1
ATOM 3976 C CA . ALA B 1 139 ? -8.719 -12.734 4.441 1 87.94 139 ALA B CA 1
ATOM 3977 C C . ALA B 1 139 ? -7.98 -12.445 5.746 1 87.94 139 ALA B C 1
ATOM 3979 O O . ALA B 1 139 ? -8.016 -11.32 6.254 1 87.94 139 ALA B O 1
ATOM 3980 N N . GLU B 1 140 ? -7.277 -13.43 6.223 1 87.31 140 GLU B N 1
ATOM 3981 C CA . GLU B 1 140 ? -6.578 -13.289 7.496 1 87.31 140 GLU B CA 1
ATOM 3982 C C . GLU B 1 140 ? -5.211 -12.641 7.309 1 87.31 140 GLU B C 1
ATOM 3984 O O . GLU B 1 140 ? -4.828 -11.75 8.078 1 87.31 140 GLU B O 1
ATOM 3989 N N . TYR B 1 141 ? -4.535 -12.992 6.277 1 84.62 141 TYR B N 1
ATOM 3990 C CA . TYR B 1 141 ? -3.127 -12.633 6.188 1 84.62 141 TYR B CA 1
ATOM 3991 C C . TYR B 1 141 ? -2.914 -11.508 5.184 1 84.62 141 TYR B C 1
ATOM 3993 O O . TYR B 1 141 ? -1.859 -10.867 5.172 1 84.62 141 TYR B O 1
ATOM 4001 N N . ALA B 1 142 ? -3.867 -11.281 4.32 1 85.62 142 ALA B N 1
ATOM 4002 C CA . ALA B 1 142 ? -3.777 -10.242 3.299 1 85.62 142 ALA B CA 1
ATOM 4003 C C . ALA B 1 142 ? -5.082 -9.453 3.203 1 85.62 142 ALA B C 1
ATOM 4005 O O . ALA B 1 142 ? -5.742 -9.461 2.164 1 85.62 142 ALA B O 1
ATOM 4006 N N . LYS B 1 143 ? -5.391 -8.664 4.125 1 84.44 143 LYS B N 1
ATOM 4007 C CA . LYS B 1 143 ? -6.715 -8.078 4.305 1 84.44 143 LYS B CA 1
ATOM 4008 C C . LYS B 1 143 ? -7.055 -7.133 3.154 1 84.44 143 LYS B C 1
ATOM 4010 O O . LYS B 1 143 ? -8.125 -7.246 2.545 1 84.44 143 LYS B O 1
ATOM 4015 N N . THR B 1 144 ? -6.148 -6.152 2.893 1 81.31 144 THR B N 1
ATOM 4016 C CA . THR B 1 144 ? -6.422 -5.176 1.843 1 81.31 144 THR B CA 1
ATOM 4017 C C . THR B 1 144 ? -6.504 -5.855 0.48 1 81.31 144 THR B C 1
ATOM 4019 O O . THR B 1 144 ? -7.395 -5.559 -0.317 1 81.31 144 THR B O 1
ATOM 4022 N N . PHE B 1 145 ? -5.578 -6.805 0.246 1 82.88 145 PHE B N 1
ATOM 4023 C CA . PHE B 1 145 ? -5.602 -7.574 -0.992 1 82.88 145 PHE B CA 1
ATOM 4024 C C . PHE B 1 145 ? -6.906 -8.352 -1.122 1 82.88 145 PHE B C 1
ATOM 4026 O O . PHE B 1 145 ? -7.512 -8.383 -2.195 1 82.88 145 PHE B O 1
ATOM 4033 N N . TYR B 1 146 ? -7.32 -8.984 -0.043 1 88 146 TYR B N 1
ATOM 4034 C CA . TYR B 1 146 ? -8.555 -9.766 -0.017 1 88 146 TYR B CA 1
ATOM 4035 C C . TYR B 1 146 ? -9.75 -8.906 -0.406 1 88 146 TYR B C 1
ATOM 4037 O O . TYR B 1 146 ? -10.586 -9.32 -1.216 1 88 146 TYR B O 1
ATOM 4045 N N . LEU B 1 147 ? -9.844 -7.699 0.133 1 84.94 147 LEU B N 1
ATOM 4046 C CA . LEU B 1 147 ? -10.945 -6.801 -0.187 1 84.94 147 LEU B CA 1
ATOM 4047 C C . LEU B 1 147 ? -10.992 -6.504 -1.682 1 84.94 147 LEU B C 1
ATOM 4049 O O . LEU B 1 147 ? -12.07 -6.477 -2.283 1 84.94 147 LEU B O 1
ATOM 4053 N N . GLY B 1 148 ? -9.797 -6.34 -2.221 1 82.81 148 GLY B N 1
ATOM 4054 C CA . GLY B 1 148 ? -9.742 -6.098 -3.654 1 82.81 148 GLY B CA 1
ATOM 4055 C C . GLY B 1 148 ? -10.25 -7.266 -4.477 1 82.81 148 GLY B C 1
ATOM 4056 O O . GLY B 1 148 ? -10.883 -7.07 -5.52 1 82.81 148 GLY B O 1
ATOM 4057 N N . THR B 1 149 ? -10.023 -8.43 -4.016 1 87.69 149 THR B N 1
ATOM 4058 C CA . THR B 1 149 ? -10.422 -9.609 -4.773 1 87.69 149 THR B CA 1
ATOM 4059 C C . THR B 1 149 ? -11.945 -9.742 -4.805 1 87.69 149 THR B C 1
ATOM 4061 O O . THR B 1 149 ? -12.492 -10.414 -5.676 1 87.69 149 THR B O 1
ATOM 4064 N N . LEU B 1 150 ? -12.617 -9.148 -3.906 1 87.19 150 LEU B N 1
ATOM 4065 C CA . LEU B 1 150 ? -14.07 -9.266 -3.834 1 87.19 150 LEU B CA 1
ATOM 4066 C C . LEU B 1 150 ? -14.734 -8.547 -5.004 1 87.19 150 LEU B C 1
ATOM 4068 O O . LEU B 1 150 ? -15.922 -8.75 -5.27 1 87.19 150 LEU B O 1
ATOM 4072 N N . LEU B 1 151 ? -14.031 -7.738 -5.703 1 81.88 151 LEU B N 1
ATOM 4073 C CA . LEU B 1 151 ? -14.562 -7.051 -6.875 1 81.88 151 LEU B CA 1
ATOM 4074 C C . LEU B 1 151 ? -14.453 -7.926 -8.117 1 81.88 151 LEU B C 1
ATOM 4076 O O . LEU B 1 151 ? -15.047 -7.621 -9.156 1 81.88 151 LEU B O 1
ATOM 4080 N N . MET B 1 152 ? -13.727 -9.031 -7.984 1 84.12 152 MET B N 1
ATOM 4081 C CA . MET B 1 152 ? -13.57 -9.969 -9.102 1 84.12 152 MET B CA 1
ATOM 4082 C C . MET B 1 152 ? -14.781 -10.891 -9.195 1 84.12 152 MET B C 1
ATOM 4084 O O . MET B 1 152 ? -15.594 -10.961 -8.273 1 84.12 152 MET B O 1
ATOM 4088 N N . THR B 1 153 ? -14.883 -11.531 -10.359 1 87.19 153 THR B N 1
ATOM 4089 C CA . THR B 1 153 ? -15.867 -12.602 -10.453 1 87.19 153 THR B CA 1
ATOM 4090 C C . THR B 1 153 ? -15.539 -13.727 -9.477 1 87.19 153 THR B C 1
ATOM 4092 O O . THR B 1 153 ? -14.398 -13.859 -9.031 1 87.19 153 THR B O 1
ATOM 4095 N N . GLN B 1 154 ? -16.469 -14.531 -9.172 1 89.12 154 GLN B N 1
ATOM 4096 C CA . GLN B 1 154 ? -16.297 -15.617 -8.219 1 89.12 154 GLN B CA 1
ATOM 4097 C C . GLN B 1 154 ? -15.195 -16.578 -8.688 1 89.12 154 GLN B C 1
ATOM 4099 O O . GLN B 1 154 ? -14.352 -17 -7.895 1 89.12 154 GLN B O 1
ATOM 4104 N N . GLU B 1 155 ? -15.242 -16.875 -9.953 1 91.44 155 GLU B N 1
ATOM 4105 C CA . GLU B 1 155 ? -14.258 -17.812 -10.508 1 91.44 155 GLU B CA 1
ATOM 4106 C C . GLU B 1 155 ? -12.844 -17.266 -10.391 1 91.44 155 GLU B C 1
ATOM 4108 O O . GLU B 1 155 ? -11.938 -17.969 -9.938 1 91.44 155 GLU B O 1
ATOM 4113 N N . ARG B 1 156 ? -12.695 -16.016 -10.648 1 90.94 156 ARG B N 1
ATOM 4114 C CA . ARG B 1 156 ? -11.375 -15.398 -10.648 1 90.94 156 ARG B CA 1
ATOM 4115 C C . ARG B 1 156 ? -10.875 -15.195 -9.219 1 90.94 156 ARG B C 1
ATOM 4117 O O . ARG B 1 156 ? -9.703 -15.438 -8.93 1 90.94 156 ARG B O 1
ATOM 4124 N N . ARG B 1 157 ? -11.758 -14.75 -8.367 1 92.31 157 ARG B N 1
ATOM 4125 C CA . ARG B 1 157 ? -11.312 -14.508 -7 1 92.31 157 ARG B CA 1
ATOM 4126 C C . ARG B 1 157 ? -10.875 -15.812 -6.328 1 92.31 157 ARG B C 1
ATOM 4128 O O . ARG B 1 157 ? -9.883 -15.836 -5.598 1 92.31 157 ARG B O 1
ATOM 4135 N N . LYS B 1 158 ? -11.609 -16.891 -6.551 1 95.19 158 LYS B N 1
ATOM 4136 C CA . LYS B 1 158 ? -11.234 -18.203 -6.004 1 95.19 158 LYS B CA 1
ATOM 4137 C C . LYS B 1 158 ? -9.852 -18.625 -6.492 1 95.19 158 LYS B C 1
ATOM 4139 O O . LYS B 1 158 ? -9.023 -19.094 -5.707 1 95.19 158 LYS B O 1
ATOM 4144 N N . ALA B 1 159 ? -9.664 -18.391 -7.766 1 95.56 159 ALA B N 1
ATOM 4145 C CA . ALA B 1 159 ? -8.383 -18.75 -8.367 1 95.56 159 ALA B CA 1
ATOM 4146 C C . ALA B 1 159 ? -7.238 -17.938 -7.762 1 95.56 159 ALA B C 1
ATOM 4148 O O . ALA B 1 159 ? -6.172 -18.469 -7.465 1 95.56 159 ALA B O 1
ATOM 4149 N N . ILE B 1 160 ? -7.477 -16.703 -7.543 1 93.69 160 ILE B N 1
ATOM 4150 C CA . ILE B 1 160 ? -6.469 -15.805 -6.977 1 93.69 160 ILE B CA 1
ATOM 4151 C C . ILE B 1 160 ? -6.168 -16.219 -5.535 1 93.69 160 ILE B C 1
ATOM 4153 O O . ILE B 1 160 ? -5.008 -16.234 -5.117 1 93.69 160 ILE B O 1
ATOM 4157 N N . TRP B 1 161 ? -7.172 -16.578 -4.793 1 94.25 161 TRP B N 1
ATOM 4158 C CA . TRP B 1 161 ? -6.957 -17.047 -3.428 1 94.25 161 TRP B CA 1
ATOM 4159 C C . TRP B 1 161 ? -6.09 -18.297 -3.408 1 94.25 161 TRP B C 1
ATOM 4161 O O . TRP B 1 161 ? -5.203 -18.438 -2.562 1 94.25 161 TRP B O 1
ATOM 4171 N N . ALA B 1 162 ? -6.363 -19.156 -4.301 1 97.44 162 ALA B N 1
ATOM 4172 C CA . ALA B 1 162 ? -5.59 -20.391 -4.379 1 97.44 162 ALA B CA 1
ATOM 4173 C C . ALA B 1 162 ? -4.117 -20.109 -4.664 1 97.44 162 ALA B C 1
ATOM 4175 O O . ALA B 1 162 ? -3.232 -20.688 -4.031 1 97.44 162 ALA B O 1
ATOM 4176 N N . ILE B 1 163 ? -3.883 -19.219 -5.582 1 95.88 163 ILE B N 1
ATOM 4177 C CA . ILE B 1 163 ? -2.518 -18.844 -5.926 1 95.88 163 ILE B CA 1
ATOM 4178 C C . ILE B 1 163 ? -1.844 -18.188 -4.727 1 95.88 163 ILE B C 1
ATOM 4180 O O . ILE B 1 163 ? -0.707 -18.516 -4.383 1 95.88 163 ILE B O 1
ATOM 4184 N N . TYR B 1 164 ? -2.557 -17.344 -4.105 1 93.44 164 TYR B N 1
ATOM 4185 C CA . TYR B 1 164 ? -2.008 -16.656 -2.941 1 93.44 164 TYR B CA 1
ATOM 4186 C C . TYR B 1 164 ? -1.599 -17.641 -1.863 1 93.44 164 TYR B C 1
ATOM 4188 O O . TYR B 1 164 ? -0.515 -17.531 -1.285 1 93.44 164 TYR B O 1
ATOM 4196 N N . VAL B 1 165 ? -2.443 -18.531 -1.569 1 96.12 165 VAL B N 1
ATOM 4197 C CA . VAL B 1 165 ? -2.188 -19.484 -0.495 1 96.12 165 VAL B CA 1
ATOM 4198 C C . VAL B 1 165 ? -0.973 -20.344 -0.843 1 96.12 165 VAL B C 1
ATOM 4200 O O . VAL B 1 165 ? -0.151 -20.656 0.024 1 96.12 165 VAL B O 1
ATOM 4203 N N . TRP B 1 166 ? -0.867 -20.75 -2.072 1 97.19 166 TRP B N 1
ATOM 4204 C CA . TRP B 1 166 ? 0.317 -21.516 -2.463 1 97.19 166 TRP B CA 1
ATOM 4205 C C . TRP B 1 166 ? 1.584 -20.688 -2.252 1 97.19 166 TRP B C 1
ATOM 4207 O O . TRP B 1 166 ? 2.58 -21.188 -1.73 1 97.19 166 TRP B O 1
ATOM 4217 N N . CYS B 1 167 ? 1.533 -19.469 -2.674 1 94.81 167 CYS B N 1
ATOM 4218 C CA . CYS B 1 167 ? 2.684 -18.594 -2.498 1 94.81 167 CYS B CA 1
ATOM 4219 C C . CYS B 1 167 ? 3.043 -18.453 -1.023 1 94.81 167 CYS B C 1
ATOM 4221 O O . CYS B 1 167 ? 4.219 -18.531 -0.657 1 94.81 167 CYS B O 1
ATOM 4223 N N . ARG B 1 168 ? 2.061 -18.25 -0.247 1 92.69 168 ARG B N 1
ATOM 4224 C CA . ARG B 1 168 ? 2.279 -18.094 1.187 1 92.69 168 ARG B CA 1
ATOM 4225 C C . ARG B 1 168 ? 2.896 -19.344 1.79 1 92.69 168 ARG B C 1
ATOM 4227 O O . ARG B 1 168 ? 3.855 -19.266 2.559 1 92.69 168 ARG B O 1
ATOM 4234 N N . ARG B 1 169 ? 2.348 -20.453 1.477 1 93.31 169 ARG B N 1
ATOM 4235 C CA . ARG B 1 169 ? 2.883 -21.719 1.979 1 93.31 169 ARG B CA 1
ATOM 4236 C C . ARG B 1 169 ? 4.336 -21.906 1.552 1 93.31 169 ARG B C 1
ATOM 4238 O O . ARG B 1 169 ? 5.156 -22.391 2.326 1 93.31 169 ARG B O 1
ATOM 4245 N N . THR B 1 170 ? 4.609 -21.5 0.361 1 94.31 170 THR B N 1
ATOM 4246 C CA . THR B 1 170 ? 5.961 -21.641 -0.171 1 94.31 170 THR B CA 1
ATOM 4247 C C . THR B 1 170 ? 6.926 -20.703 0.565 1 94.31 170 THR B C 1
ATOM 4249 O O . THR B 1 170 ? 8.016 -21.125 0.955 1 94.31 170 THR B O 1
ATOM 4252 N N . ASP B 1 171 ? 6.48 -19.5 0.817 1 89.5 171 ASP B N 1
ATOM 4253 C CA . ASP B 1 171 ? 7.289 -18.531 1.54 1 89.5 171 ASP B CA 1
ATOM 4254 C C . ASP B 1 171 ? 7.559 -18.984 2.971 1 89.5 171 ASP B C 1
ATOM 4256 O O . ASP B 1 171 ? 8.656 -18.812 3.494 1 89.5 171 ASP B O 1
ATOM 4260 N N . GLU B 1 172 ? 6.594 -19.562 3.582 1 87.25 172 GLU B N 1
ATOM 4261 C CA . GLU B 1 172 ? 6.684 -19.969 4.98 1 87.25 172 GLU B CA 1
ATOM 4262 C C . GLU B 1 172 ? 7.656 -21.141 5.156 1 87.25 172 GLU B C 1
ATOM 4264 O O . GLU B 1 172 ? 8.109 -21.406 6.27 1 87.25 172 GLU B O 1
ATOM 4269 N N . LEU B 1 173 ? 7.922 -21.797 4.09 1 85.31 173 LEU B N 1
ATOM 4270 C CA . LEU B 1 173 ? 8.906 -22.875 4.168 1 85.31 173 LEU B CA 1
ATOM 4271 C C . LEU B 1 173 ? 10.25 -22.344 4.648 1 85.31 173 LEU B C 1
ATOM 4273 O O . LEU B 1 173 ? 10.969 -23.031 5.387 1 85.31 173 LEU B O 1
ATOM 4277 N N . VAL B 1 174 ? 10.555 -21.062 4.344 1 80.5 174 VAL B N 1
ATOM 4278 C CA . VAL B 1 174 ? 11.898 -20.562 4.637 1 80.5 174 VAL B CA 1
ATOM 4279 C C . VAL B 1 174 ? 11.812 -19.438 5.668 1 80.5 174 VAL B C 1
ATOM 4281 O O . VAL B 1 174 ? 12.805 -19.109 6.328 1 80.5 174 VAL B O 1
ATOM 4284 N N . ASP B 1 175 ? 10.664 -18.797 5.832 1 76.38 175 ASP B N 1
ATOM 4285 C CA . ASP B 1 175 ? 10.547 -17.656 6.73 1 76.38 175 ASP B CA 1
ATOM 4286 C C . ASP B 1 175 ? 9.734 -18.016 7.973 1 76.38 175 ASP B C 1
ATOM 4288 O O . ASP B 1 175 ? 9.711 -17.25 8.945 1 76.38 175 ASP B O 1
ATOM 4292 N N . GLY B 1 176 ? 9.141 -19.047 7.945 1 70.31 176 GLY B N 1
ATOM 4293 C CA . GLY B 1 176 ? 8.258 -19.391 9.039 1 70.31 176 GLY B CA 1
ATOM 4294 C C . GLY B 1 176 ? 8.992 -20 10.227 1 70.31 176 GLY B C 1
ATOM 4295 O O . GLY B 1 176 ? 10.219 -20.047 10.25 1 70.31 176 GLY B O 1
ATOM 4296 N N . PRO B 1 177 ? 8.203 -20.25 11.203 1 68.94 177 PRO B N 1
ATOM 4297 C CA . PRO B 1 177 ? 8.758 -20.797 12.445 1 68.94 177 PRO B CA 1
ATOM 4298 C C . PRO B 1 177 ? 9.594 -22.047 12.211 1 68.94 177 PRO B C 1
ATOM 4300 O O . PRO B 1 177 ? 10.508 -22.344 13 1 68.94 177 PRO B O 1
ATOM 4303 N N . ASN B 1 178 ? 9.344 -22.766 11.156 1 67.5 178 ASN B N 1
ATOM 4304 C CA . ASN B 1 178 ? 10.07 -24 10.883 1 67.5 178 ASN B CA 1
ATOM 4305 C C . ASN B 1 178 ? 11.195 -23.781 9.875 1 67.5 178 ASN B C 1
ATOM 4307 O O . ASN B 1 178 ? 11.742 -24.734 9.328 1 67.5 178 ASN B O 1
ATOM 4311 N N . ALA B 1 179 ? 11.484 -22.594 9.617 1 70.94 179 ALA B N 1
ATOM 4312 C CA . ALA B 1 179 ? 12.461 -22.234 8.602 1 70.94 179 ALA B CA 1
ATOM 4313 C C . ALA B 1 179 ? 13.82 -22.844 8.891 1 70.94 179 ALA B C 1
ATOM 4315 O O . ALA B 1 179 ? 14.539 -23.25 7.977 1 70.94 179 ALA B O 1
ATOM 4316 N N . SER B 1 180 ? 14.023 -22.969 10.125 1 72.69 180 SER B N 1
ATOM 4317 C CA . SER B 1 180 ? 15.328 -23.484 10.508 1 72.69 180 SER B CA 1
ATOM 4318 C C . SER B 1 180 ? 15.484 -24.953 10.125 1 72.69 180 SER B C 1
ATOM 4320 O O . SER B 1 180 ? 16.609 -25.469 10.039 1 72.69 180 SER B O 1
ATOM 4322 N N . HIS B 1 181 ? 14.352 -25.547 9.781 1 73.38 181 HIS B N 1
ATOM 4323 C CA . HIS B 1 181 ? 14.414 -26.969 9.523 1 73.38 181 HIS B CA 1
ATOM 4324 C C . HIS B 1 181 ? 14.266 -27.266 8.031 1 73.38 181 HIS B C 1
ATOM 4326 O O . HIS B 1 181 ? 14.336 -28.422 7.613 1 73.38 181 HIS B O 1
ATOM 4332 N N . ILE B 1 182 ? 14.203 -26.234 7.363 1 79.25 182 ILE B N 1
ATOM 4333 C CA . ILE B 1 182 ? 13.953 -26.5 5.949 1 79.25 182 ILE B CA 1
ATOM 4334 C C . ILE B 1 182 ? 15.266 -26.875 5.258 1 79.25 182 ILE B C 1
ATOM 4336 O O . ILE B 1 182 ? 16.312 -26.266 5.52 1 79.25 182 ILE B O 1
ATOM 4340 N N . THR B 1 183 ? 15.211 -28.016 4.508 1 81.81 183 THR B N 1
ATOM 4341 C CA . THR B 1 183 ? 16.359 -28.547 3.791 1 81.81 183 THR B CA 1
ATOM 4342 C C . THR B 1 183 ? 16.156 -28.469 2.281 1 81.81 183 THR B C 1
ATOM 4344 O O . THR B 1 183 ? 15.023 -28.297 1.819 1 81.81 183 THR B O 1
ATOM 4347 N N . PRO B 1 184 ? 17.266 -28.469 1.564 1 87 184 PRO B N 1
ATOM 4348 C CA . PRO B 1 184 ? 17.141 -28.547 0.108 1 87 184 PRO B CA 1
ATOM 4349 C C . PRO B 1 184 ? 16.234 -29.703 -0.34 1 87 184 PRO B C 1
ATOM 4351 O O . PRO B 1 184 ? 15.484 -29.562 -1.31 1 87 184 PRO B O 1
ATOM 4354 N N . MET B 1 185 ? 16.234 -30.703 0.412 1 89.56 185 MET B N 1
ATOM 4355 C CA . MET B 1 185 ? 15.414 -31.859 0.07 1 89.56 185 MET B CA 1
ATOM 4356 C C . MET B 1 185 ? 13.938 -31.547 0.231 1 89.56 185 MET B C 1
ATOM 4358 O O . MET B 1 185 ? 13.109 -32 -0.551 1 89.56 185 MET B O 1
ATOM 4362 N N . ALA B 1 186 ? 13.688 -30.812 1.269 1 91.25 186 ALA B N 1
ATOM 4363 C CA . ALA B 1 186 ? 12.297 -30.406 1.473 1 91.25 186 ALA B CA 1
ATOM 4364 C C . ALA B 1 186 ? 11.797 -29.562 0.3 1 91.25 186 ALA B C 1
ATOM 4366 O O . ALA B 1 186 ? 10.633 -29.688 -0.103 1 91.25 186 ALA B O 1
ATOM 4367 N N . LEU B 1 187 ? 12.641 -28.797 -0.287 1 94.88 187 LEU B N 1
ATOM 4368 C CA . LEU B 1 187 ? 12.266 -27.969 -1.43 1 94.88 187 LEU B CA 1
ATOM 4369 C C . LEU B 1 187 ? 12.141 -28.812 -2.693 1 94.88 187 LEU B C 1
ATOM 4371 O O . LEU B 1 187 ? 11.305 -28.531 -3.555 1 94.88 187 LEU B O 1
ATOM 4375 N N . ASP B 1 188 ? 12.938 -29.875 -2.795 1 95.38 188 ASP B N 1
ATOM 4376 C CA . ASP B 1 188 ? 12.781 -30.828 -3.891 1 95.38 188 ASP B CA 1
ATOM 4377 C C . ASP B 1 188 ? 11.414 -31.516 -3.834 1 95.38 188 ASP B C 1
ATOM 4379 O O . ASP B 1 188 ? 10.75 -31.672 -4.859 1 95.38 188 ASP B O 1
ATOM 4383 N N . ARG B 1 189 ? 11.07 -31.906 -2.648 1 95.25 189 ARG B N 1
ATOM 4384 C CA . ARG B 1 189 ? 9.766 -32.531 -2.469 1 95.25 189 ARG B CA 1
ATOM 4385 C C . ARG B 1 189 ? 8.641 -31.562 -2.795 1 95.25 189 ARG B C 1
ATOM 4387 O O . ARG B 1 189 ? 7.625 -31.938 -3.381 1 95.25 189 ARG B O 1
ATOM 4394 N N . TRP B 1 190 ? 8.852 -30.344 -2.342 1 96.62 190 TRP B N 1
ATOM 4395 C CA . TRP B 1 190 ? 7.859 -29.312 -2.625 1 96.62 190 TRP B CA 1
ATOM 4396 C C . TRP B 1 190 ? 7.691 -29.109 -4.129 1 96.62 190 TRP B C 1
ATOM 4398 O O . TRP B 1 190 ? 6.574 -28.938 -4.617 1 96.62 190 TRP B O 1
ATOM 4408 N N . GLU B 1 191 ? 8.758 -29.125 -4.891 1 97.69 191 GLU B N 1
ATOM 4409 C CA . GLU B 1 191 ? 8.711 -28.984 -6.344 1 97.69 191 GLU B CA 1
ATOM 4410 C C . GLU B 1 191 ? 8.031 -30.188 -6.988 1 97.69 191 GLU B C 1
ATOM 4412 O O . GLU B 1 191 ? 7.25 -30.031 -7.934 1 97.69 191 GLU B O 1
ATOM 4417 N N . SER B 1 192 ? 8.32 -31.391 -6.492 1 97.75 192 SER B N 1
ATOM 4418 C CA . SER B 1 192 ? 7.66 -32.594 -6.988 1 97.75 192 SER B CA 1
ATOM 4419 C C . SER B 1 192 ? 6.152 -32.531 -6.75 1 97.75 192 SER B C 1
ATOM 4421 O O . SER B 1 192 ? 5.367 -32.906 -7.621 1 97.75 192 SER B O 1
ATOM 4423 N N . ARG B 1 193 ? 5.844 -32.094 -5.574 1 97.69 193 ARG B N 1
ATOM 4424 C CA . ARG B 1 193 ? 4.438 -31.906 -5.238 1 97.69 193 ARG B CA 1
ATOM 4425 C C . ARG B 1 193 ? 3.768 -30.938 -6.199 1 97.69 193 ARG B C 1
ATOM 4427 O O . ARG B 1 193 ? 2.631 -31.156 -6.621 1 97.69 193 ARG B O 1
ATOM 4434 N N . LEU B 1 194 ? 4.461 -29.875 -6.523 1 98.38 194 LEU B N 1
ATOM 4435 C CA . LEU B 1 194 ? 3.955 -28.906 -7.484 1 98.38 194 LEU B CA 1
ATOM 4436 C C . LEU B 1 194 ? 3.697 -29.562 -8.836 1 98.38 194 LEU B C 1
ATOM 4438 O O . LEU B 1 194 ? 2.652 -29.344 -9.453 1 98.38 194 LEU B O 1
ATOM 4442 N N . GLU B 1 195 ? 4.602 -30.359 -9.352 1 97.81 195 GLU B N 1
ATOM 4443 C CA . GLU B 1 195 ? 4.441 -31.047 -10.633 1 97.81 195 GLU B CA 1
ATOM 4444 C C . GLU B 1 195 ? 3.221 -31.969 -10.617 1 97.81 195 GLU B C 1
ATOM 4446 O O . GLU B 1 195 ? 2.453 -32 -11.578 1 97.81 195 GLU B O 1
ATOM 4451 N N . ASP B 1 196 ? 3.076 -32.656 -9.508 1 97.38 196 ASP B N 1
ATOM 4452 C CA . ASP B 1 196 ? 1.929 -33.531 -9.367 1 97.38 196 ASP B CA 1
ATOM 4453 C C . ASP B 1 196 ? 0.619 -32.75 -9.398 1 97.38 196 ASP B C 1
ATOM 4455 O O . ASP B 1 196 ? -0.335 -33.156 -10.07 1 97.38 196 ASP B O 1
ATOM 4459 N N . LEU B 1 197 ? 0.605 -31.688 -8.648 1 96.5 197 LEU B N 1
ATOM 4460 C CA . LEU B 1 197 ? -0.638 -30.922 -8.578 1 96.5 197 LEU B CA 1
ATOM 4461 C C . LEU B 1 197 ? -0.982 -30.312 -9.938 1 96.5 197 LEU B C 1
ATOM 4463 O O . LEU B 1 197 ? -2.156 -30.219 -10.297 1 96.5 197 LEU B O 1
ATOM 4467 N N . PHE B 1 198 ? 0.01 -29.938 -10.719 1 96.81 198 PHE B N 1
ATOM 4468 C CA . PHE B 1 198 ? -0.228 -29.391 -12.055 1 96.81 198 PHE B CA 1
ATOM 4469 C C . PHE B 1 198 ? -0.725 -30.469 -13 1 96.81 198 PHE B C 1
ATOM 4471 O O . PHE B 1 198 ? -1.3 -30.172 -14.047 1 96.81 198 PHE B O 1
ATOM 4478 N N . GLN B 1 199 ? -0.547 -31.766 -12.656 1 95.31 199 GLN B N 1
ATOM 4479 C CA . GLN B 1 199 ? -1.038 -32.906 -13.438 1 95.31 199 GLN B CA 1
ATOM 4480 C C . GLN B 1 199 ? -2.367 -33.406 -12.891 1 95.31 199 GLN B C 1
ATOM 4482 O O . GLN B 1 199 ? -2.83 -34.5 -13.273 1 95.31 199 GLN B O 1
ATOM 4487 N N . GLY B 1 200 ? -2.902 -32.719 -11.906 1 94.06 200 GLY B N 1
ATOM 4488 C CA . GLY B 1 200 ? -4.223 -33.062 -11.398 1 94.06 200 GLY B CA 1
ATOM 4489 C C . GLY B 1 200 ? -4.18 -34.031 -10.234 1 94.06 200 GLY B C 1
ATOM 4490 O O . GLY B 1 200 ? -5.137 -34.75 -10 1 94.06 200 GLY B O 1
ATOM 4491 N N . ARG B 1 201 ? -3.02 -34.094 -9.539 1 96 201 ARG B N 1
ATOM 4492 C CA . ARG B 1 201 ? -2.869 -35 -8.398 1 96 201 ARG B CA 1
ATOM 4493 C C . ARG B 1 201 ? -2.521 -34.219 -7.137 1 96 201 ARG B C 1
ATOM 4495 O O . ARG B 1 201 ? -1.397 -34.312 -6.637 1 96 201 ARG B O 1
ATOM 4502 N N . PRO B 1 202 ? -3.477 -33.531 -6.59 1 96.25 202 PRO B N 1
ATOM 4503 C CA . PRO B 1 202 ? -3.238 -32.75 -5.363 1 96.25 202 PRO B CA 1
ATOM 4504 C C . PRO B 1 202 ? -3.059 -33.656 -4.137 1 96.25 202 PRO B C 1
ATOM 4506 O O . PRO B 1 202 ? -3.607 -34.75 -4.086 1 96.25 202 PRO B O 1
ATOM 4509 N N . TYR B 1 203 ? -2.332 -33.156 -3.125 1 95.88 203 TYR B N 1
ATOM 4510 C CA . TYR B 1 203 ? -2.035 -33.906 -1.92 1 95.88 203 TYR B CA 1
ATOM 4511 C C . TYR B 1 203 ? -3.008 -33.562 -0.799 1 95.88 203 TYR B C 1
ATOM 4513 O O . TYR B 1 203 ? -3.205 -34.344 0.126 1 95.88 203 TYR B O 1
ATOM 4521 N N . ASP B 1 204 ? -3.512 -32.375 -0.762 1 95.5 204 ASP B N 1
ATOM 4522 C CA . ASP B 1 204 ? -4.461 -31.906 0.25 1 95.5 204 ASP B CA 1
ATOM 4523 C C . ASP B 1 204 ? -5.453 -30.906 -0.338 1 95.5 204 ASP B C 1
ATOM 4525 O O . ASP B 1 204 ? -5.484 -30.703 -1.552 1 95.5 204 ASP B O 1
ATOM 4529 N N . MET B 1 205 ? -6.223 -30.375 0.488 1 95.12 205 MET B N 1
ATOM 4530 C CA . MET B 1 205 ? -7.316 -29.547 0 1 95.12 205 MET B CA 1
ATOM 4531 C C . MET B 1 205 ? -6.781 -28.25 -0.595 1 95.12 205 MET B C 1
ATOM 4533 O O . MET B 1 205 ? -7.336 -27.734 -1.568 1 95.12 205 MET B O 1
ATOM 4537 N N . LEU B 1 206 ? -5.762 -27.734 -0.029 1 96.69 206 LEU B N 1
ATOM 4538 C CA . LEU B 1 206 ? -5.203 -26.5 -0.576 1 96.69 206 LEU B CA 1
ATOM 4539 C C . LEU B 1 206 ? -4.578 -26.75 -1.946 1 96.69 206 LEU B C 1
ATOM 4541 O O . LEU B 1 206 ? -4.727 -25.938 -2.857 1 96.69 206 LEU B O 1
ATOM 4545 N N . ASP B 1 207 ? -4.008 -27.922 -2.148 1 97.25 207 ASP B N 1
ATOM 4546 C CA . ASP B 1 207 ? -3.516 -28.344 -3.459 1 97.25 207 ASP B CA 1
ATOM 4547 C C . ASP B 1 207 ? -4.66 -28.484 -4.457 1 97.25 207 ASP B C 1
ATOM 4549 O O . ASP B 1 207 ? -4.504 -28.156 -5.637 1 97.25 207 ASP B O 1
ATOM 4553 N N . ALA B 1 208 ? -5.719 -29 -3.975 1 97.19 208 ALA B N 1
ATOM 4554 C CA . ALA B 1 208 ? -6.863 -29.234 -4.852 1 97.19 208 ALA B CA 1
ATOM 4555 C C . ALA B 1 208 ? -7.375 -27.938 -5.453 1 97.19 208 ALA B C 1
ATOM 4557 O O . ALA B 1 208 ? -7.738 -27.875 -6.633 1 97.19 208 ALA B O 1
ATOM 4558 N N . ALA B 1 209 ? -7.375 -26.891 -4.605 1 97.62 209 ALA B N 1
ATOM 4559 C CA . ALA B 1 209 ? -7.812 -25.594 -5.094 1 97.62 209 ALA B CA 1
ATOM 4560 C C . ALA B 1 209 ? -6.902 -25.094 -6.211 1 97.62 209 ALA B C 1
ATOM 4562 O O . ALA B 1 209 ? -7.379 -24.641 -7.254 1 97.62 209 ALA B O 1
ATOM 4563 N N . LEU B 1 210 ? -5.617 -25.219 -6.023 1 98.06 210 LEU B N 1
ATOM 4564 C CA . LEU B 1 210 ? -4.688 -24.766 -7.051 1 98.06 210 LEU B CA 1
ATOM 4565 C C . LEU B 1 210 ? -4.742 -25.672 -8.273 1 98.06 210 LEU B C 1
ATOM 4567 O O . LEU B 1 210 ? -4.656 -25.203 -9.406 1 98.06 210 LEU B O 1
ATOM 4571 N N . SER B 1 211 ? -4.875 -26.953 -8.055 1 97.31 211 SER B N 1
ATOM 4572 C CA . SER B 1 211 ? -5.004 -27.891 -9.156 1 97.31 211 SER B CA 1
ATOM 4573 C C . SER B 1 211 ? -6.199 -27.562 -10.039 1 97.31 211 SER B C 1
ATOM 4575 O O . SER B 1 211 ? -6.094 -27.562 -11.266 1 97.31 211 SER B O 1
ATOM 4577 N N . ASP B 1 212 ? -7.281 -27.281 -9.406 1 96.81 212 ASP B N 1
ATOM 4578 C CA . ASP B 1 212 ? -8.477 -26.875 -10.148 1 96.81 212 ASP B CA 1
ATOM 4579 C C . ASP B 1 212 ? -8.227 -25.578 -10.906 1 96.81 212 ASP B C 1
ATOM 4581 O O . ASP B 1 212 ? -8.656 -25.422 -12.055 1 96.81 212 ASP B O 1
ATOM 4585 N N . THR B 1 213 ? -7.57 -24.625 -10.266 1 96.56 213 THR B N 1
ATOM 4586 C CA . THR B 1 213 ? -7.238 -23.344 -10.859 1 96.56 213 THR B CA 1
ATOM 4587 C C . THR B 1 213 ? -6.402 -23.531 -12.125 1 96.56 213 THR B C 1
ATOM 4589 O O . THR B 1 213 ? -6.703 -22.938 -13.164 1 96.56 213 THR B O 1
ATOM 4592 N N . VAL B 1 214 ? -5.391 -24.344 -12.055 1 95.31 214 VAL B N 1
ATOM 4593 C CA . VAL B 1 214 ? -4.477 -24.531 -13.172 1 95.31 214 VAL B CA 1
ATOM 4594 C C . VAL B 1 214 ? -5.188 -25.25 -14.312 1 95.31 214 VAL B C 1
ATOM 4596 O O . VAL B 1 214 ? -4.793 -25.141 -15.477 1 95.31 214 VAL B O 1
ATOM 4599 N N . GLY B 1 215 ? -6.238 -26.016 -14.016 1 93.56 215 GLY B N 1
ATOM 4600 C CA . GLY B 1 215 ? -7.047 -26.656 -15.047 1 93.56 215 GLY B CA 1
ATOM 4601 C C . GLY B 1 215 ? -7.977 -25.688 -15.758 1 93.56 215 GLY B C 1
ATOM 4602 O O . GLY B 1 215 ? -8.352 -25.906 -16.906 1 93.56 215 GLY B O 1
ATOM 4603 N N . LYS B 1 216 ? -8.281 -24.609 -15.117 1 93.25 216 LYS B N 1
ATOM 4604 C CA . LYS B 1 216 ? -9.305 -23.688 -15.633 1 93.25 216 LYS B CA 1
ATOM 4605 C C . LYS B 1 216 ? -8.664 -22.469 -16.297 1 93.25 216 LYS B C 1
ATOM 4607 O O . LYS B 1 216 ? -9.281 -21.828 -17.156 1 93.25 216 LYS B O 1
ATOM 4612 N N . PHE B 1 217 ? -7.539 -22.094 -15.859 1 93 217 PHE B N 1
ATOM 4613 C CA . PHE B 1 217 ? -6.855 -20.906 -16.375 1 93 217 PHE B CA 1
ATOM 4614 C C . PHE B 1 217 ? -5.531 -21.281 -17.016 1 93 217 PHE B C 1
ATOM 4616 O O . PHE B 1 217 ? -4.926 -22.297 -16.672 1 93 217 PHE B O 1
ATOM 4623 N N . PRO B 1 218 ? -5.039 -20.453 -18 1 91.94 218 PRO B N 1
ATOM 4624 C CA . PRO B 1 218 ? -3.775 -20.75 -18.672 1 91.94 218 PRO B CA 1
ATOM 4625 C C . PRO B 1 218 ? -2.557 -20.359 -17.844 1 91.94 218 PRO B C 1
ATOM 4627 O O . PRO B 1 218 ? -1.74 -19.547 -18.281 1 91.94 218 PRO B O 1
ATOM 4630 N N . VAL B 1 219 ? -2.434 -20.984 -16.766 1 91.62 219 VAL B N 1
ATOM 4631 C CA . VAL B 1 219 ? -1.34 -20.766 -15.82 1 91.62 219 VAL B CA 1
ATOM 4632 C C . VAL B 1 219 ? -0.169 -21.688 -16.156 1 91.62 219 VAL B C 1
ATOM 4634 O O . VAL B 1 219 ? -0.354 -22.891 -16.344 1 91.62 219 VAL B O 1
ATOM 4637 N N . ASP B 1 220 ? 1 -21.078 -16.297 1 94.06 220 ASP B N 1
ATOM 4638 C CA . ASP B 1 220 ? 2.211 -21.844 -16.562 1 94.06 220 ASP B CA 1
ATOM 4639 C C . ASP B 1 220 ? 2.914 -22.25 -15.266 1 94.06 220 ASP B C 1
ATOM 4641 O O . ASP B 1 220 ? 2.922 -21.469 -14.305 1 94.06 220 ASP B O 1
ATOM 4645 N N . ILE B 1 221 ? 3.559 -23.391 -15.211 1 96.94 221 ILE B N 1
ATOM 4646 C CA . ILE B 1 221 ? 4.184 -23.922 -14.008 1 96.94 221 ILE B CA 1
ATOM 4647 C C . ILE B 1 221 ? 5.508 -23.203 -13.75 1 96.94 221 ILE B C 1
ATOM 4649 O O . ILE B 1 221 ? 6.008 -23.188 -12.625 1 96.94 221 ILE B O 1
ATOM 4653 N N . GLN B 1 222 ? 6.062 -22.578 -14.734 1 96.06 222 GLN B N 1
ATOM 4654 C CA . GLN B 1 222 ? 7.43 -22.094 -14.656 1 96.06 222 GLN B CA 1
ATOM 4655 C C . GLN B 1 222 ? 7.562 -21.016 -13.578 1 96.06 222 GLN B C 1
ATOM 4657 O O . GLN B 1 222 ? 8.5 -21.047 -12.773 1 96.06 222 GLN B O 1
ATOM 4662 N N . PRO B 1 223 ? 6.652 -20.047 -13.484 1 96.69 223 PRO B N 1
ATOM 4663 C CA . PRO B 1 223 ? 6.801 -19.062 -12.406 1 96.69 223 PRO B CA 1
ATOM 4664 C C . PRO B 1 223 ? 6.758 -19.703 -11.016 1 96.69 223 PRO B C 1
ATOM 4666 O O . PRO B 1 223 ? 7.426 -19.234 -10.094 1 96.69 223 PRO B O 1
ATOM 4669 N N . PHE B 1 224 ? 6.016 -20.781 -10.867 1 97.94 224 PHE B N 1
ATOM 4670 C CA . PHE B 1 224 ? 5.969 -21.484 -9.594 1 97.94 224 PHE B CA 1
ATOM 4671 C C . PHE B 1 224 ? 7.312 -22.141 -9.289 1 97.94 224 PHE B C 1
ATOM 4673 O O . PHE B 1 224 ? 7.824 -22.031 -8.172 1 97.94 224 PHE B O 1
ATOM 4680 N N . LYS B 1 225 ? 7.82 -22.781 -10.258 1 97.81 225 LYS B N 1
ATOM 4681 C CA . LYS B 1 225 ? 9.133 -23.391 -10.094 1 97.81 225 LYS B CA 1
ATOM 4682 C C . LYS B 1 225 ? 10.203 -22.344 -9.789 1 97.81 225 LYS B C 1
ATOM 4684 O O . LYS B 1 225 ? 11.078 -22.578 -8.961 1 97.81 225 LYS B O 1
ATOM 4689 N N . ASP B 1 226 ? 10.07 -21.219 -10.469 1 97.44 226 ASP B N 1
ATOM 4690 C CA . ASP B 1 226 ? 11.023 -20.141 -10.25 1 97.44 226 ASP B CA 1
ATOM 4691 C C . ASP B 1 226 ? 10.93 -19.609 -8.82 1 97.44 226 ASP B C 1
ATOM 4693 O O . ASP B 1 226 ? 11.938 -19.234 -8.219 1 97.44 226 ASP B O 1
ATOM 4697 N N . MET B 1 227 ? 9.781 -19.516 -8.281 1 96.88 227 MET B N 1
ATOM 4698 C CA . MET B 1 227 ? 9.641 -19.078 -6.898 1 96.88 227 MET B CA 1
ATOM 4699 C C . MET B 1 227 ? 10.32 -20.062 -5.945 1 96.88 227 MET B C 1
ATOM 4701 O O . MET B 1 227 ? 10.945 -19.641 -4.965 1 96.88 227 MET B O 1
ATOM 4705 N N . ILE B 1 228 ? 10.195 -21.328 -6.207 1 97.12 228 ILE B N 1
ATOM 4706 C CA . ILE B 1 228 ? 10.875 -22.328 -5.387 1 97.12 228 ILE B CA 1
ATOM 4707 C C . ILE B 1 228 ? 12.383 -22.109 -5.453 1 97.12 228 ILE B C 1
ATOM 4709 O O . ILE B 1 228 ? 13.078 -22.234 -4.445 1 97.12 228 ILE B O 1
ATOM 4713 N N . GLU B 1 229 ? 12.836 -21.766 -6.672 1 96.31 229 GLU B N 1
ATOM 4714 C CA . GLU B 1 229 ? 14.258 -21.438 -6.809 1 96.31 229 GLU B CA 1
ATOM 4715 C C . GLU B 1 229 ? 14.641 -20.25 -5.922 1 96.31 229 GLU B C 1
ATOM 4717 O O . GLU B 1 229 ? 15.734 -20.234 -5.359 1 96.31 229 GLU B O 1
ATOM 4722 N N . GLY B 1 230 ? 13.75 -19.281 -5.797 1 95.38 230 GLY B N 1
ATOM 4723 C CA . GLY B 1 230 ? 13.984 -18.172 -4.871 1 95.38 230 GLY B CA 1
ATOM 4724 C C . GLY B 1 230 ? 14.148 -18.625 -3.434 1 95.38 230 GLY B C 1
ATOM 4725 O O . GLY B 1 230 ? 15.016 -18.125 -2.713 1 95.38 230 GLY B O 1
ATOM 4726 N N . MET B 1 231 ? 13.367 -19.609 -3.025 1 94.19 231 MET B N 1
ATOM 4727 C CA . MET B 1 231 ? 13.508 -20.172 -1.684 1 94.19 231 MET B CA 1
ATOM 4728 C C . MET B 1 231 ? 14.852 -20.859 -1.517 1 94.19 231 MET B C 1
ATOM 4730 O O . MET B 1 231 ? 15.484 -20.75 -0.464 1 94.19 231 MET B O 1
ATOM 4734 N N . ARG B 1 232 ? 15.266 -21.547 -2.531 1 94.38 232 ARG B N 1
ATOM 4735 C CA . ARG B 1 232 ? 16.562 -22.219 -2.49 1 94.38 232 ARG B CA 1
ATOM 4736 C C . ARG B 1 232 ? 17.688 -21.203 -2.295 1 94.38 232 ARG B C 1
ATOM 4738 O O . ARG B 1 232 ? 18.641 -21.469 -1.548 1 94.38 232 ARG B O 1
ATOM 4745 N N . LEU B 1 233 ? 17.547 -20.078 -2.951 1 93.25 233 LEU B N 1
ATOM 4746 C CA . LEU B 1 233 ? 18.547 -19.031 -2.812 1 93.25 233 LEU B CA 1
ATOM 4747 C C . LEU B 1 233 ? 18.594 -18.5 -1.383 1 93.25 233 LEU B C 1
ATOM 4749 O O . LEU B 1 233 ? 19.656 -18.234 -0.84 1 93.25 233 LEU B O 1
ATOM 4753 N N . ASP B 1 234 ? 17.469 -18.359 -0.787 1 90.44 234 ASP B N 1
ATOM 4754 C CA . ASP B 1 234 ? 17.375 -17.828 0.567 1 90.44 234 ASP B CA 1
ATOM 4755 C C . ASP B 1 234 ? 18.078 -18.734 1.573 1 90.44 234 ASP B C 1
ATOM 4757 O O . ASP B 1 234 ? 18.469 -18.297 2.65 1 90.44 234 ASP B O 1
ATOM 4761 N N . LEU B 1 235 ? 18.219 -19.969 1.228 1 88.69 235 LEU B N 1
ATOM 4762 C CA . LEU B 1 235 ? 18.875 -20.906 2.127 1 88.69 235 LEU B CA 1
ATOM 4763 C C . LEU B 1 235 ? 20.391 -20.781 2.045 1 88.69 235 LEU B C 1
ATOM 4765 O O . LEU B 1 235 ? 21.109 -21.109 2.996 1 88.69 235 LEU B O 1
ATOM 4769 N N . LYS B 1 236 ? 20.891 -20.234 0.936 1 89.69 236 LYS B N 1
ATOM 4770 C CA . LYS B 1 236 ? 22.328 -20.359 0.717 1 89.69 236 LYS B CA 1
ATOM 4771 C C . LYS B 1 236 ? 22.969 -18.984 0.513 1 89.69 236 LYS B C 1
ATOM 4773 O O . LYS B 1 236 ? 24.141 -18.797 0.801 1 89.69 236 LYS B O 1
ATOM 4778 N N . LYS B 1 237 ? 22.219 -18.062 0.015 1 93.75 237 LYS B N 1
ATOM 4779 C CA . LYS B 1 237 ? 22.812 -16.828 -0.455 1 93.75 237 LYS B CA 1
ATOM 4780 C C . LYS B 1 237 ? 22.422 -15.648 0.439 1 93.75 237 LYS B C 1
ATOM 4782 O O . LYS B 1 237 ? 21.234 -15.484 0.769 1 93.75 237 LYS B O 1
ATOM 4787 N N . SER B 1 238 ? 23.438 -14.867 0.816 1 95.25 238 SER B N 1
ATOM 4788 C CA . SER B 1 238 ? 23.156 -13.734 1.692 1 95.25 238 SER B CA 1
ATOM 4789 C C . SER B 1 238 ? 23.734 -12.438 1.125 1 95.25 238 SER B C 1
ATOM 4791 O O . SER B 1 238 ? 23.562 -11.367 1.704 1 95.25 238 SER B O 1
ATOM 4793 N N . ARG B 1 239 ? 24.453 -12.547 0.062 1 97.62 239 ARG B N 1
ATOM 4794 C CA . ARG B 1 239 ? 25.031 -11.398 -0.63 1 97.62 239 ARG B CA 1
ATOM 4795 C C . ARG B 1 239 ? 24.75 -11.461 -2.127 1 97.62 239 ARG B C 1
ATOM 4797 O O . ARG B 1 239 ? 24.656 -12.547 -2.705 1 97.62 239 ARG B O 1
ATOM 4804 N N . TYR B 1 240 ? 24.688 -10.352 -2.723 1 98 240 TYR B N 1
ATOM 4805 C CA . TYR B 1 240 ? 24.438 -10.227 -4.156 1 98 240 TYR B CA 1
ATOM 4806 C C . TYR B 1 240 ? 25.484 -9.336 -4.812 1 98 240 TYR B C 1
ATOM 4808 O O . TYR B 1 240 ? 25.625 -8.164 -4.453 1 98 240 TYR B O 1
ATOM 4816 N N . LYS B 1 241 ? 26.125 -9.859 -5.781 1 97.56 241 LYS B N 1
ATOM 4817 C CA . LYS B 1 241 ? 27.312 -9.219 -6.352 1 97.56 241 LYS B CA 1
ATOM 4818 C C . LYS B 1 241 ? 26.938 -7.922 -7.062 1 97.56 241 LYS B C 1
ATOM 4820 O O . LYS B 1 241 ? 27.703 -6.945 -7.016 1 97.56 241 LYS B O 1
ATOM 4825 N N . ASN B 1 242 ? 25.859 -7.934 -7.746 1 96.88 242 ASN B N 1
ATOM 4826 C CA . ASN B 1 242 ? 25.406 -6.797 -8.547 1 96.88 242 ASN B CA 1
ATOM 4827 C C . ASN B 1 242 ? 23.891 -6.777 -8.664 1 96.88 242 ASN B C 1
ATOM 4829 O O . ASN B 1 242 ? 23.203 -7.656 -8.125 1 96.88 242 ASN B O 1
ATOM 4833 N N . PHE B 1 243 ? 23.375 -5.766 -9.328 1 96.81 243 PHE B N 1
ATOM 4834 C CA . PHE B 1 243 ? 21.922 -5.621 -9.406 1 96.81 243 PHE B CA 1
ATOM 4835 C C . PHE B 1 243 ? 21.312 -6.734 -10.25 1 96.81 243 PHE B C 1
ATOM 4837 O O . PHE B 1 243 ? 20.172 -7.148 -10 1 96.81 243 PHE B O 1
ATOM 4844 N N . ASP B 1 244 ? 22.047 -7.262 -11.18 1 95.62 244 ASP B N 1
ATOM 4845 C CA . ASP B 1 244 ? 21.531 -8.359 -11.984 1 95.62 244 ASP B CA 1
ATOM 4846 C C . ASP B 1 244 ? 21.156 -9.562 -11.109 1 95.62 244 ASP B C 1
ATOM 4848 O O . ASP B 1 244 ? 20.109 -10.172 -11.289 1 95.62 244 ASP B O 1
ATOM 4852 N N . GLU B 1 245 ? 22.078 -9.852 -10.219 1 96.5 245 GLU B N 1
ATOM 4853 C CA . GLU B 1 245 ? 21.797 -10.938 -9.281 1 96.5 245 GLU B CA 1
ATOM 4854 C C . GLU B 1 245 ? 20.594 -10.609 -8.398 1 96.5 245 GLU B C 1
ATOM 4856 O O . GLU B 1 245 ? 19.734 -11.461 -8.148 1 96.5 245 GLU B O 1
ATOM 4861 N N . LEU B 1 246 ? 20.562 -9.359 -7.973 1 97.94 246 LEU B N 1
ATOM 4862 C CA . LEU B 1 246 ? 19.469 -8.945 -7.102 1 97.94 246 LEU B CA 1
ATOM 4863 C C . LEU B 1 246 ? 18.156 -8.922 -7.863 1 97.94 246 LEU B C 1
ATOM 4865 O O . LEU B 1 246 ? 17.109 -9.328 -7.328 1 97.94 246 LEU B O 1
ATOM 4869 N N . TYR B 1 247 ? 18.25 -8.438 -9.078 1 96.88 247 TYR B N 1
ATOM 4870 C CA . TYR B 1 247 ? 17.078 -8.422 -9.945 1 96.88 247 TYR B CA 1
ATOM 4871 C C . TYR B 1 247 ? 16.5 -9.828 -10.094 1 96.88 247 TYR B C 1
ATOM 4873 O O . TYR B 1 247 ? 15.281 -10.016 -9.992 1 96.88 247 TYR B O 1
ATOM 4881 N N . LEU B 1 248 ? 17.344 -10.75 -10.336 1 96.56 248 LEU B N 1
ATOM 4882 C CA . LEU B 1 248 ? 16.891 -12.125 -10.5 1 96.56 248 LEU B CA 1
ATOM 4883 C C . LEU B 1 248 ? 16.266 -12.648 -9.211 1 96.56 248 LEU B C 1
ATOM 4885 O O . LEU B 1 248 ? 15.25 -13.359 -9.258 1 96.56 248 LEU B O 1
ATOM 4889 N N . TYR B 1 249 ? 16.891 -12.312 -8.148 1 96.94 249 TYR B N 1
ATOM 4890 C CA . TYR B 1 249 ? 16.312 -12.688 -6.863 1 96.94 249 TYR B CA 1
ATOM 4891 C C . TYR B 1 249 ? 14.922 -12.086 -6.699 1 96.94 249 TYR B C 1
ATOM 4893 O O . TYR B 1 249 ? 13.984 -12.773 -6.297 1 96.94 249 TYR B O 1
ATOM 4901 N N . CYS B 1 250 ? 14.773 -10.797 -6.973 1 96 250 CYS B N 1
ATOM 4902 C CA . CYS B 1 250 ? 13.484 -10.117 -6.867 1 96 250 CYS B CA 1
ATOM 4903 C C . CYS B 1 250 ? 12.453 -10.75 -7.793 1 96 250 CYS B C 1
ATOM 4905 O O . CYS B 1 250 ? 11.281 -10.852 -7.441 1 96 250 CYS B O 1
ATOM 4907 N N . TYR B 1 251 ? 12.898 -11.156 -8.977 1 95.56 251 TYR B N 1
ATOM 4908 C CA . TYR B 1 251 ? 12.016 -11.891 -9.875 1 95.56 251 TYR B CA 1
ATOM 4909 C C . TYR B 1 251 ? 11.508 -13.172 -9.219 1 95.56 251 TYR B C 1
ATOM 4911 O O . TYR B 1 251 ? 10.297 -13.422 -9.18 1 95.56 251 TYR B O 1
ATOM 4919 N N . TYR B 1 252 ? 12.391 -13.914 -8.625 1 96.56 252 TYR B N 1
ATOM 4920 C CA . TYR B 1 252 ? 12.047 -15.227 -8.078 1 96.56 252 TYR B CA 1
ATOM 4921 C C . TYR B 1 252 ? 11.047 -15.086 -6.934 1 96.56 252 TYR B C 1
ATOM 4923 O O . TYR B 1 252 ? 10.078 -15.852 -6.852 1 96.56 252 TYR B O 1
ATOM 4931 N N . VAL B 1 253 ? 11.242 -14.07 -6.141 1 93.75 253 VAL B N 1
ATOM 4932 C CA . VAL B 1 253 ? 10.508 -14.102 -4.879 1 93.75 253 VAL B CA 1
ATOM 4933 C C . VAL B 1 253 ? 9.289 -13.188 -4.969 1 93.75 253 VAL B C 1
ATOM 4935 O O . VAL B 1 253 ? 8.383 -13.266 -4.129 1 93.75 253 VAL B O 1
ATOM 4938 N N . ALA B 1 254 ? 9.258 -12.336 -5.992 1 93.69 254 ALA B N 1
ATOM 4939 C CA . ALA B 1 254 ? 8.125 -11.414 -6.047 1 93.69 254 ALA B CA 1
ATOM 4940 C C . ALA B 1 254 ? 7.609 -11.266 -7.477 1 93.69 254 ALA B C 1
ATOM 4942 O O . ALA B 1 254 ? 6.402 -11.328 -7.719 1 93.69 254 ALA B O 1
ATOM 4943 N N . GLY B 1 255 ? 8.461 -11.148 -8.477 1 92.31 255 GLY B N 1
ATOM 4944 C CA . GLY B 1 255 ? 8.039 -11.023 -9.859 1 92.31 255 GLY B CA 1
ATOM 4945 C C . GLY B 1 255 ? 7.188 -12.188 -10.336 1 92.31 255 GLY B C 1
ATOM 4946 O O . GLY B 1 255 ? 6.254 -12 -11.117 1 92.31 255 GLY B O 1
ATOM 4947 N N . THR B 1 256 ? 7.473 -13.32 -9.891 1 95.25 256 THR B N 1
ATOM 4948 C CA . THR B 1 256 ? 6.766 -14.539 -10.289 1 95.25 256 THR B CA 1
ATOM 4949 C C . THR B 1 256 ? 5.297 -14.461 -9.891 1 95.25 256 THR B C 1
ATOM 4951 O O . THR B 1 256 ? 4.426 -14.938 -10.617 1 95.25 256 THR B O 1
ATOM 4954 N N . VAL B 1 257 ? 5.012 -13.844 -8.766 1 92.12 257 VAL B N 1
ATOM 4955 C CA . VAL B 1 257 ? 3.633 -13.742 -8.297 1 92.12 257 VAL B CA 1
ATOM 4956 C C . VAL B 1 257 ? 2.795 -12.969 -9.312 1 92.12 257 VAL B C 1
ATOM 4958 O O . VAL B 1 257 ? 1.659 -13.352 -9.609 1 92.12 257 VAL B O 1
ATOM 4961 N N . GLY B 1 258 ? 3.393 -11.922 -9.766 1 87.94 258 GLY B N 1
ATOM 4962 C CA . GLY B 1 258 ? 2.717 -11.195 -10.828 1 87.94 258 GLY B CA 1
ATOM 4963 C C . GLY B 1 258 ? 2.416 -12.055 -12.039 1 87.94 258 GLY B C 1
ATOM 4964 O O . GLY B 1 258 ? 1.302 -12.023 -12.57 1 87.94 258 GLY B O 1
ATOM 4965 N N . LEU B 1 259 ? 3.33 -12.82 -12.43 1 91.38 259 LEU B N 1
ATOM 4966 C CA . LEU B 1 259 ? 3.189 -13.656 -13.617 1 91.38 259 LEU B CA 1
ATOM 4967 C C . LEU B 1 259 ? 2.166 -14.766 -13.383 1 91.38 259 LEU B C 1
ATOM 4969 O O . LEU B 1 259 ? 1.445 -15.156 -14.312 1 91.38 259 LEU B O 1
ATOM 4973 N N . MET B 1 260 ? 2.062 -15.25 -12.211 1 93.75 260 MET B N 1
ATOM 4974 C CA . MET B 1 260 ? 1.088 -16.281 -11.852 1 93.75 260 MET B CA 1
ATOM 4975 C C . MET B 1 260 ? -0.331 -15.719 -11.891 1 93.75 260 MET B C 1
ATOM 4977 O O . MET B 1 260 ? -1.281 -16.438 -12.18 1 93.75 260 MET B O 1
ATOM 4981 N N . SER B 1 261 ? -0.448 -14.461 -11.617 1 90.5 261 SER B N 1
ATOM 4982 C CA . SER B 1 261 ? -1.762 -13.883 -11.359 1 90.5 261 SER B CA 1
ATOM 4983 C C . SER B 1 261 ? -2.379 -13.336 -12.648 1 90.5 261 SER B C 1
ATOM 4985 O O . SER B 1 261 ? -3.602 -13.305 -12.789 1 90.5 261 SER B O 1
ATOM 4987 N N . VAL B 1 262 ? -1.61 -12.953 -13.625 1 87.38 262 VAL B N 1
ATOM 4988 C CA . VAL B 1 262 ? -2.07 -12.242 -14.812 1 87.38 262 VAL B CA 1
ATOM 4989 C C . VAL B 1 262 ? -3.078 -13.109 -15.57 1 87.38 262 VAL B C 1
ATOM 4991 O O . VAL B 1 262 ? -4.137 -12.625 -15.977 1 87.38 262 VAL B O 1
ATOM 4994 N N . PRO B 1 263 ? -2.85 -14.406 -15.758 1 89.12 263 PRO B N 1
ATOM 4995 C CA . PRO B 1 263 ? -3.803 -15.219 -16.516 1 89.12 263 PRO B CA 1
ATOM 4996 C C . PRO B 1 263 ? -5.188 -15.258 -15.875 1 89.12 263 PRO B C 1
ATOM 4998 O O . PRO B 1 263 ? -6.188 -15.453 -16.562 1 89.12 263 PRO B O 1
ATOM 5001 N N . VAL B 1 264 ? -5.215 -15.086 -14.594 1 89.5 264 VAL B N 1
ATOM 5002 C CA . VAL B 1 264 ? -6.477 -15.133 -13.867 1 89.5 264 VAL B CA 1
ATOM 5003 C C . VAL B 1 264 ? -7.148 -13.758 -13.914 1 89.5 264 VAL B C 1
ATOM 5005 O O . VAL B 1 264 ? -8.359 -13.664 -14.117 1 89.5 264 VAL B O 1
ATOM 5008 N N . MET B 1 265 ? -6.367 -12.75 -13.664 1 84.5 265 MET B N 1
ATOM 5009 C CA . MET B 1 265 ? -6.902 -11.391 -13.641 1 84.5 265 MET B CA 1
ATOM 5010 C C . MET B 1 265 ? -7.449 -11.008 -15.016 1 84.5 265 MET B C 1
ATOM 5012 O O . MET B 1 265 ? -8.438 -10.273 -15.109 1 84.5 265 MET B O 1
ATOM 5016 N N . GLY B 1 266 ? -6.852 -11.453 -16.031 1 79 266 GLY B N 1
ATOM 5017 C CA . GLY B 1 266 ? -7.336 -11.203 -17.375 1 79 266 GLY B CA 1
ATOM 5018 C C . GLY B 1 266 ? -6.973 -9.828 -17.891 1 79 266 GLY B C 1
ATOM 5019 O O . GLY B 1 266 ? -6.676 -8.922 -17.109 1 79 266 GLY B O 1
ATOM 5020 N N . ILE B 1 267 ? -6.957 -9.711 -19.156 1 73.38 267 ILE B N 1
ATOM 5021 C CA . ILE B 1 267 ? -6.727 -8.445 -19.844 1 73.38 267 ILE B CA 1
ATOM 5022 C C . ILE B 1 267 ? -8.055 -7.879 -20.344 1 73.38 267 ILE B C 1
ATOM 5024 O O . ILE B 1 267 ? -8.875 -8.609 -20.891 1 73.38 267 ILE B O 1
ATOM 5028 N N . ALA B 1 268 ? -8.266 -6.609 -19.984 1 74.38 268 ALA B N 1
ATOM 5029 C CA . ALA B 1 268 ? -9.516 -5.988 -20.422 1 74.38 268 ALA B CA 1
ATOM 5030 C C . ALA B 1 268 ? -9.695 -6.129 -21.938 1 74.38 268 ALA B C 1
ATOM 5032 O O . ALA B 1 268 ? -8.758 -5.898 -22.703 1 74.38 268 ALA B O 1
ATOM 5033 N N . PRO B 1 269 ? -10.875 -6.574 -22.234 1 69.5 269 PRO B N 1
ATOM 5034 C CA . PRO B 1 269 ? -11.117 -6.773 -23.672 1 69.5 269 PRO B CA 1
ATOM 5035 C C . PRO B 1 269 ? -10.891 -5.504 -24.484 1 69.5 269 PRO B C 1
ATOM 5037 O O . PRO B 1 269 ? -10.484 -5.582 -25.641 1 69.5 269 PRO B O 1
ATOM 5040 N N . GLU B 1 270 ? -11.117 -4.363 -23.828 1 69.38 270 GLU B N 1
ATOM 5041 C CA . GLU B 1 270 ? -11.008 -3.096 -24.547 1 69.38 270 GLU B CA 1
ATOM 5042 C C . GLU B 1 270 ? -9.586 -2.549 -24.484 1 69.38 270 GLU B C 1
ATOM 5044 O O . GLU B 1 270 ? -9.281 -1.516 -25.094 1 69.38 270 GLU B O 1
ATOM 5049 N N . SER B 1 271 ? -8.836 -3.393 -23.844 1 75.12 271 SER B N 1
ATOM 5050 C CA . SER B 1 271 ? -7.469 -2.91 -23.688 1 75.12 271 SER B CA 1
ATOM 5051 C C . SER B 1 271 ? -6.703 -2.975 -25 1 75.12 271 SER B C 1
ATOM 5053 O O . SER B 1 271 ? -6.852 -3.932 -25.766 1 75.12 271 SER B O 1
ATOM 5055 N N . GLN B 1 272 ? -5.852 -1.864 -25.156 1 72.38 272 GLN B N 1
ATOM 5056 C CA . GLN B 1 272 ? -5.004 -1.838 -26.344 1 72.38 272 GLN B CA 1
ATOM 5057 C C . GLN B 1 272 ? -3.598 -2.338 -26.031 1 72.38 272 GLN B C 1
ATOM 5059 O O . GLN B 1 272 ? -2.744 -2.41 -26.906 1 72.38 272 GLN B O 1
ATOM 5064 N N . ALA B 1 273 ? -3.451 -2.754 -24.859 1 78.19 273 ALA B N 1
ATOM 5065 C CA . ALA B 1 273 ? -2.127 -3.227 -24.453 1 78.19 273 ALA B CA 1
ATOM 5066 C C . ALA B 1 273 ? -1.889 -4.656 -24.938 1 78.19 273 ALA B C 1
ATOM 5068 O O . ALA B 1 273 ? -2.83 -5.445 -25.047 1 78.19 273 ALA B O 1
ATOM 5069 N N . THR B 1 274 ? -0.601 -4.914 -25.297 1 81.88 274 THR B N 1
ATOM 5070 C CA . THR B 1 274 ? -0.261 -6.289 -25.641 1 81.88 274 THR B CA 1
ATOM 5071 C C . THR B 1 274 ? -0.214 -7.164 -24.391 1 81.88 274 THR B C 1
ATOM 5073 O O . THR B 1 274 ? 0.023 -6.664 -23.297 1 81.88 274 THR B O 1
ATOM 5076 N N . THR B 1 275 ? -0.449 -8.414 -24.594 1 83.5 275 THR B N 1
ATOM 5077 C CA . THR B 1 275 ? -0.341 -9.359 -23.5 1 83.5 275 THR B CA 1
ATOM 5078 C C . THR B 1 275 ? 1.042 -9.289 -22.859 1 83.5 275 THR B C 1
ATOM 5080 O O . THR B 1 275 ? 1.165 -9.297 -21.625 1 83.5 275 THR B O 1
ATOM 5083 N N . GLU B 1 276 ? 2.008 -9.133 -23.703 1 85.38 276 GLU B N 1
ATOM 5084 C CA . GLU B 1 276 ? 3.385 -9.031 -23.219 1 85.38 276 GLU B CA 1
ATOM 5085 C C . GLU B 1 276 ? 3.564 -7.82 -22.312 1 85.38 276 GLU B C 1
ATOM 5087 O O . GLU B 1 276 ? 4.203 -7.914 -21.266 1 85.38 276 GLU B O 1
ATOM 5092 N N . SER B 1 277 ? 2.982 -6.73 -22.719 1 84.25 277 SER B N 1
ATOM 5093 C CA . SER B 1 277 ? 3.127 -5.512 -21.938 1 84.25 277 SER B CA 1
ATOM 5094 C C . SER B 1 277 ? 2.436 -5.641 -20.578 1 84.25 277 SER B C 1
ATOM 5096 O O . SER B 1 277 ? 2.918 -5.109 -19.578 1 84.25 277 SER B O 1
ATOM 5098 N N . VAL B 1 278 ? 1.38 -6.332 -20.547 1 84.62 278 VAL B N 1
ATOM 5099 C CA . VAL B 1 278 ? 0.65 -6.527 -19.297 1 84.62 278 VAL B CA 1
ATOM 5100 C C . VAL B 1 278 ? 1.462 -7.422 -18.359 1 84.62 278 VAL B C 1
ATOM 5102 O O . VAL B 1 278 ? 1.576 -7.137 -17.172 1 84.62 278 VAL B O 1
ATOM 5105 N N . TYR B 1 279 ? 2.074 -8.43 -18.906 1 87.75 279 TYR B N 1
ATOM 5106 C CA . TYR B 1 279 ? 2.922 -9.312 -18.109 1 87.75 279 TYR B CA 1
ATOM 5107 C C . TYR B 1 279 ? 4.148 -8.562 -17.594 1 87.75 279 TYR B C 1
ATOM 5109 O O . TYR B 1 279 ? 4.543 -8.734 -16.438 1 87.75 279 TYR B O 1
ATOM 5117 N N . ASN B 1 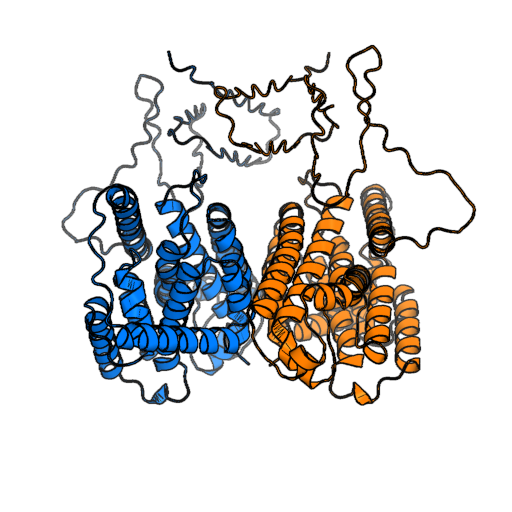280 ? 4.664 -7.746 -18.453 1 88.62 280 ASN B N 1
ATOM 5118 C CA . ASN B 1 280 ? 5.82 -6.957 -18.031 1 88.62 280 ASN B CA 1
ATOM 5119 C C . ASN B 1 280 ? 5.465 -5.984 -16.922 1 88.62 280 ASN B C 1
ATOM 5121 O O . ASN B 1 280 ? 6.266 -5.762 -16 1 88.62 280 ASN B O 1
ATOM 5125 N N . ALA B 1 281 ? 4.355 -5.422 -17.062 1 86.19 281 ALA B N 1
ATOM 5126 C CA . ALA B 1 281 ? 3.896 -4.512 -16.016 1 86.19 281 ALA B CA 1
ATOM 5127 C C . ALA B 1 281 ? 3.709 -5.246 -14.688 1 86.19 281 ALA B C 1
ATOM 5129 O O . ALA B 1 281 ? 4.109 -4.75 -13.633 1 86.19 281 ALA B O 1
ATOM 5130 N N . ALA B 1 282 ? 3.145 -6.398 -14.766 1 87.44 282 ALA B N 1
ATOM 5131 C CA . ALA B 1 282 ? 2.947 -7.211 -13.57 1 87.44 282 ALA B CA 1
ATOM 5132 C C . ALA B 1 282 ? 4.285 -7.621 -12.953 1 87.44 282 ALA B C 1
ATOM 5134 O O . ALA B 1 282 ? 4.457 -7.566 -11.734 1 87.44 282 ALA B O 1
ATOM 5135 N N . LEU B 1 283 ? 5.16 -7.98 -13.812 1 90.56 283 LEU B N 1
ATOM 5136 C CA . LEU B 1 283 ? 6.512 -8.328 -13.391 1 90.56 283 LEU B CA 1
ATOM 5137 C C . LEU B 1 283 ? 7.176 -7.145 -12.688 1 90.56 283 LEU B C 1
ATOM 5139 O O . LEU B 1 283 ? 7.727 -7.297 -11.594 1 90.56 283 LEU B O 1
ATOM 5143 N N . SER B 1 284 ? 7.043 -6.039 -13.289 1 90.25 284 SER B N 1
ATOM 5144 C CA . SER B 1 284 ? 7.656 -4.832 -12.75 1 90.25 284 SER B CA 1
ATOM 5145 C C . SER B 1 284 ? 7.055 -4.473 -11.391 1 90.25 284 SER B C 1
ATOM 5147 O O . SER B 1 284 ? 7.766 -4 -10.5 1 90.25 284 SER B O 1
ATOM 5149 N N . LEU B 1 285 ? 5.855 -4.691 -11.281 1 88.38 285 LEU B N 1
ATOM 5150 C CA . LEU B 1 285 ? 5.203 -4.41 -10.008 1 88.38 285 LEU B CA 1
ATOM 5151 C C . LEU B 1 285 ? 5.77 -5.297 -8.906 1 88.38 285 LEU B C 1
ATOM 5153 O O . LEU B 1 285 ? 6.066 -4.816 -7.809 1 88.38 285 LEU B O 1
ATOM 5157 N N . GLY B 1 286 ? 5.941 -6.566 -9.188 1 89.31 286 GLY B N 1
ATOM 5158 C CA . GLY B 1 286 ? 6.543 -7.473 -8.219 1 89.31 286 GLY B CA 1
ATOM 5159 C C . GLY B 1 286 ? 7.957 -7.082 -7.832 1 89.31 286 GLY B C 1
ATOM 5160 O O . GLY B 1 286 ? 8.305 -7.066 -6.648 1 89.31 286 GLY B O 1
ATOM 5161 N N . ILE B 1 287 ? 8.664 -6.734 -8.805 1 91.88 287 ILE B N 1
ATOM 5162 C CA . ILE B 1 287 ? 10.055 -6.359 -8.57 1 91.88 287 ILE B CA 1
ATOM 5163 C C . ILE B 1 287 ? 10.109 -5.082 -7.734 1 91.88 287 ILE B C 1
ATOM 5165 O O . ILE B 1 287 ? 10.875 -5 -6.77 1 91.88 287 ILE B O 1
ATOM 5169 N N . ALA B 1 288 ? 9.289 -4.152 -8.07 1 90 288 ALA B N 1
ATOM 5170 C CA . ALA B 1 288 ? 9.242 -2.891 -7.336 1 90 288 ALA B CA 1
ATOM 5171 C C . ALA B 1 288 ? 8.883 -3.123 -5.871 1 90 288 ALA B C 1
ATOM 5173 O O . ALA B 1 288 ? 9.5 -2.535 -4.977 1 90 288 ALA B O 1
ATOM 5174 N N . ASN B 1 289 ? 7.973 -3.936 -5.68 1 88.12 289 ASN B N 1
ATOM 5175 C CA . ASN B 1 289 ? 7.551 -4.242 -4.316 1 88.12 289 ASN B CA 1
ATOM 5176 C C . ASN B 1 289 ? 8.664 -4.918 -3.523 1 88.12 289 ASN B C 1
ATOM 5178 O O . ASN B 1 289 ? 8.906 -4.574 -2.365 1 88.12 289 ASN B O 1
ATOM 5182 N N . GLN B 1 290 ? 9.328 -5.816 -4.133 1 91.81 290 GLN B N 1
ATOM 5183 C CA . GLN B 1 290 ? 10.391 -6.523 -3.426 1 91.81 290 GLN B CA 1
ATOM 5184 C C . GLN B 1 290 ? 11.57 -5.598 -3.133 1 91.81 290 GLN B C 1
ATOM 5186 O O . GLN B 1 290 ? 12.148 -5.645 -2.047 1 91.81 290 GLN B O 1
ATOM 5191 N N . LEU B 1 291 ? 11.875 -4.777 -4.113 1 93.62 291 LEU B N 1
ATOM 5192 C CA . LEU B 1 291 ? 12.945 -3.811 -3.881 1 93.62 291 LEU B CA 1
ATOM 5193 C C . LEU B 1 291 ? 12.594 -2.885 -2.721 1 93.62 291 LEU B C 1
ATOM 5195 O O . LEU B 1 291 ? 13.445 -2.578 -1.885 1 93.62 291 LEU B O 1
ATOM 5199 N N . THR B 1 292 ? 11.438 -2.488 -2.668 1 89.88 292 THR B N 1
ATOM 5200 C CA . THR B 1 292 ? 10.992 -1.621 -1.584 1 89.88 292 THR B CA 1
ATOM 5201 C C . THR B 1 292 ? 11.094 -2.336 -0.24 1 89.88 292 THR B C 1
ATOM 5203 O O . THR B 1 292 ? 11.57 -1.76 0.74 1 89.88 292 THR B O 1
ATOM 5206 N N . ASN B 1 293 ? 10.672 -3.566 -0.198 1 89.62 293 ASN B N 1
ATOM 5207 C CA . ASN B 1 293 ? 10.789 -4.355 1.024 1 89.62 293 ASN B CA 1
ATOM 5208 C C . ASN B 1 293 ? 12.242 -4.461 1.485 1 89.62 293 ASN B C 1
ATOM 5210 O O . ASN B 1 293 ? 12.531 -4.328 2.676 1 89.62 293 ASN B O 1
ATOM 5214 N N . ILE B 1 294 ? 13.023 -4.66 0.548 1 93.62 294 ILE B N 1
ATOM 5215 C CA . ILE B 1 294 ? 14.445 -4.789 0.846 1 93.62 294 ILE B CA 1
ATOM 5216 C C . ILE B 1 294 ? 14.969 -3.486 1.452 1 93.62 294 ILE B C 1
ATOM 5218 O O . ILE B 1 294 ? 15.664 -3.502 2.469 1 93.62 294 ILE B O 1
ATOM 5222 N N . LEU B 1 295 ? 14.609 -2.41 0.863 1 93.38 295 LEU B N 1
ATOM 5223 C CA . LEU B 1 295 ? 15.102 -1.112 1.307 1 93.38 295 LEU B CA 1
ATOM 5224 C C . LEU B 1 295 ? 14.531 -0.75 2.672 1 93.38 295 LEU B C 1
ATOM 5226 O O . LEU B 1 295 ? 15.211 -0.114 3.484 1 93.38 295 LEU B O 1
ATOM 5230 N N . ARG B 1 296 ? 13.398 -1.188 2.908 1 89.69 296 ARG B N 1
ATOM 5231 C CA . ARG B 1 296 ? 12.734 -0.924 4.184 1 89.69 296 ARG B CA 1
ATOM 5232 C C . ARG B 1 296 ? 13.383 -1.723 5.309 1 89.69 296 ARG B C 1
ATOM 5234 O O . ARG B 1 296 ? 13.469 -1.252 6.445 1 89.69 296 ARG B O 1
ATOM 5241 N N . ASP B 1 297 ? 13.969 -2.805 4.988 1 91.31 297 ASP B N 1
ATOM 5242 C CA . ASP B 1 297 ? 14.367 -3.764 6.012 1 91.31 297 ASP B CA 1
ATOM 5243 C C . ASP B 1 297 ? 15.883 -3.957 6.023 1 91.31 297 ASP B C 1
ATOM 5245 O O . ASP B 1 297 ? 16.375 -5.008 6.438 1 91.31 297 ASP B O 1
ATOM 5249 N N . VAL B 1 298 ? 16.562 -2.986 5.551 1 93.81 298 VAL B N 1
ATOM 5250 C CA . VAL B 1 298 ? 18.016 -3.129 5.453 1 93.81 298 VAL B CA 1
ATOM 5251 C C . VAL B 1 298 ? 18.594 -3.43 6.836 1 93.81 298 VAL B C 1
ATOM 5253 O O . VAL B 1 298 ? 19.422 -4.336 6.984 1 93.81 298 VAL B O 1
ATOM 5256 N N . GLY B 1 299 ? 18.219 -2.648 7.867 1 92.06 299 GLY B N 1
ATOM 5257 C CA . GLY B 1 299 ? 18.719 -2.859 9.219 1 92.06 299 GLY B CA 1
ATOM 5258 C C . GLY B 1 299 ? 18.344 -4.211 9.789 1 92.06 299 GLY B C 1
ATOM 5259 O O . GLY B 1 299 ? 19.188 -4.906 10.367 1 92.06 299 GLY B O 1
ATOM 5260 N N . GLU B 1 300 ? 17.109 -4.555 9.625 1 91.12 300 GLU B N 1
ATOM 5261 C CA . GLU B 1 300 ? 16.625 -5.84 10.125 1 91.12 300 GLU B CA 1
ATOM 5262 C C . GLU B 1 300 ? 17.344 -7.004 9.453 1 91.12 300 GLU B C 1
ATOM 5264 O O . GLU B 1 300 ? 17.734 -7.969 10.117 1 91.12 300 GLU B O 1
ATOM 5269 N N . ASP B 1 301 ? 17.547 -6.93 8.188 1 93.81 301 ASP B N 1
ATOM 5270 C CA . ASP B 1 301 ? 18.25 -7.977 7.445 1 93.81 301 ASP B CA 1
ATOM 5271 C C . ASP B 1 301 ? 19.719 -8.039 7.844 1 93.81 301 ASP B C 1
ATOM 5273 O O . ASP B 1 301 ? 20.297 -9.125 7.957 1 93.81 301 ASP B O 1
ATOM 5277 N N . ALA B 1 302 ? 20.281 -6.906 8.062 1 95.31 302 ALA B N 1
ATOM 5278 C CA . ALA B 1 302 ? 21.672 -6.863 8.5 1 95.31 302 ALA B CA 1
ATOM 5279 C C . ALA B 1 302 ? 21.859 -7.59 9.828 1 95.31 302 ALA B C 1
ATOM 5281 O O . ALA B 1 302 ? 22.859 -8.289 10.023 1 95.31 302 ALA B O 1
ATOM 5282 N N . ARG B 1 303 ? 20.922 -7.434 10.664 1 93.62 303 ARG B N 1
ATOM 5283 C CA . ARG B 1 303 ? 20.984 -8.094 11.961 1 93.62 303 ARG B CA 1
ATOM 5284 C C . ARG B 1 303 ? 20.938 -9.617 11.805 1 93.62 303 ARG B C 1
ATOM 5286 O O . ARG B 1 303 ? 21.438 -10.344 12.664 1 93.62 303 ARG B O 1
ATOM 5293 N N . ARG B 1 304 ? 20.406 -10.07 10.711 1 91.25 304 ARG B N 1
ATOM 5294 C CA . ARG B 1 304 ? 20.344 -11.5 10.414 1 91.25 304 ARG B CA 1
ATOM 5295 C C . ARG B 1 304 ? 21.516 -11.93 9.547 1 91.25 304 ARG B C 1
ATOM 5297 O O . ARG B 1 304 ? 21.562 -13.062 9.062 1 91.25 304 ARG B O 1
ATOM 5304 N N . GLY B 1 305 ? 22.375 -10.938 9.344 1 93.31 305 GLY B N 1
ATOM 5305 C CA . GLY B 1 305 ? 23.594 -11.227 8.594 1 93.31 305 GLY B CA 1
ATOM 5306 C C . GLY B 1 305 ? 23.375 -11.203 7.086 1 93.31 305 GLY B C 1
ATOM 5307 O O . GLY B 1 305 ? 24.203 -11.734 6.332 1 93.31 305 GLY B O 1
ATOM 5308 N N . ARG B 1 306 ? 22.266 -10.664 6.645 1 95.62 306 ARG B N 1
ATOM 5309 C CA . ARG B 1 306 ? 21.969 -10.648 5.219 1 95.62 306 ARG B CA 1
ATOM 5310 C C . ARG B 1 306 ? 22.016 -9.227 4.668 1 95.62 306 ARG B C 1
ATOM 5312 O O . ARG B 1 306 ? 21.609 -8.273 5.348 1 95.62 306 ARG B O 1
ATOM 5319 N N . VAL B 1 307 ? 22.531 -9.062 3.455 1 97.5 307 VAL B N 1
ATOM 5320 C CA . VAL B 1 307 ? 22.594 -7.773 2.77 1 97.5 307 VAL B CA 1
ATOM 5321 C C . VAL B 1 307 ? 22.047 -7.926 1.348 1 97.5 307 VAL B C 1
ATOM 5323 O O . VAL B 1 307 ? 22.734 -8.469 0.477 1 97.5 307 VAL B O 1
ATOM 5326 N N . TYR B 1 308 ? 20.828 -7.438 1.163 1 97.44 308 TYR B N 1
ATOM 5327 C CA . TYR B 1 308 ? 20.188 -7.523 -0.143 1 97.44 308 TYR B CA 1
ATOM 5328 C C . TYR B 1 308 ? 20.422 -6.254 -0.955 1 97.44 308 TYR B C 1
ATOM 5330 O O . TYR B 1 308 ? 19.469 -5.609 -1.409 1 97.44 308 TYR B O 1
ATOM 5338 N N . LEU B 1 309 ? 21.625 -5.805 -0.996 1 98.25 309 LEU B N 1
ATOM 5339 C CA . LEU B 1 309 ? 22.078 -4.664 -1.786 1 98.25 309 LEU B CA 1
ATOM 5340 C C . LEU B 1 309 ? 23.219 -5.059 -2.711 1 98.25 309 LEU B C 1
ATOM 5342 O O . LEU B 1 309 ? 24.078 -5.863 -2.336 1 98.25 309 LEU B O 1
ATOM 5346 N N . PRO B 1 310 ? 23.219 -4.496 -3.938 1 98.44 310 PRO B N 1
ATOM 5347 C CA . PRO B 1 310 ? 24.312 -4.852 -4.852 1 98.44 310 PRO B CA 1
ATOM 5348 C C . PRO B 1 310 ? 25.688 -4.484 -4.305 1 98.44 310 PRO B C 1
ATOM 5350 O O . PRO B 1 310 ? 25.984 -3.303 -4.117 1 98.44 310 PRO B O 1
ATOM 5353 N N . GLN B 1 311 ? 26.547 -5.473 -4.191 1 98.19 311 GLN B N 1
ATOM 5354 C CA . GLN B 1 311 ? 27.844 -5.301 -3.568 1 98.19 311 GLN B CA 1
ATOM 5355 C C . GLN B 1 311 ? 28.734 -4.363 -4.387 1 98.19 311 GLN B C 1
ATOM 5357 O O . GLN B 1 311 ? 29.5 -3.578 -3.824 1 98.19 311 GLN B O 1
ATOM 5362 N N . ASP B 1 312 ? 28.641 -4.473 -5.656 1 98.19 312 ASP B N 1
ATOM 5363 C CA . ASP B 1 312 ? 29.469 -3.611 -6.496 1 98.19 312 ASP B CA 1
ATOM 5364 C C . ASP B 1 312 ? 29.078 -2.146 -6.344 1 98.19 312 ASP B C 1
ATOM 5366 O O . ASP B 1 312 ? 29.938 -1.267 -6.273 1 98.19 312 ASP B O 1
ATOM 5370 N N . GLU B 1 313 ? 27.812 -1.87 -6.238 1 98.06 313 GLU B N 1
ATOM 5371 C CA . GLU B 1 313 ? 27.328 -0.5 -6.07 1 98.06 313 GLU B CA 1
ATOM 5372 C C . GLU B 1 313 ? 27.656 0.025 -4.672 1 98.06 313 GLU B C 1
ATOM 5374 O O . GLU B 1 313 ? 27.938 1.212 -4.5 1 98.06 313 GLU B O 1
ATOM 5379 N N . LEU B 1 314 ? 27.594 -0.818 -3.67 1 97.94 314 LEU B N 1
ATOM 5380 C CA . LEU B 1 314 ? 28.047 -0.438 -2.334 1 97.94 314 LEU B CA 1
ATOM 5381 C C . LEU B 1 314 ? 29.5 0.006 -2.354 1 97.94 314 LEU B C 1
ATOM 5383 O O . LEU B 1 314 ? 29.844 1.076 -1.839 1 97.94 314 LEU B O 1
ATOM 5387 N N . ALA B 1 315 ? 30.344 -0.779 -2.99 1 97.75 315 ALA B N 1
ATOM 5388 C CA . ALA B 1 315 ? 31.766 -0.476 -3.084 1 97.75 315 ALA B CA 1
ATOM 5389 C C . ALA B 1 315 ? 32 0.838 -3.824 1 97.75 315 ALA B C 1
ATOM 5391 O O . ALA B 1 315 ? 32.844 1.652 -3.41 1 97.75 315 ALA B O 1
ATOM 5392 N N . GLN B 1 316 ? 31.281 0.993 -4.883 1 97.81 316 GLN B N 1
ATOM 5393 C CA . GLN B 1 316 ? 31.391 2.219 -5.664 1 97.81 316 GLN B CA 1
ATOM 5394 C C . GLN B 1 316 ? 31.047 3.443 -4.824 1 97.81 316 GLN B C 1
ATOM 5396 O O . GLN B 1 316 ? 31.609 4.52 -5.02 1 97.81 316 GLN B O 1
ATOM 5401 N N . ALA B 1 317 ? 30.141 3.303 -3.885 1 97.31 317 ALA B N 1
ATOM 5402 C CA . ALA B 1 317 ? 29.703 4.398 -3.021 1 97.31 317 ALA B CA 1
ATOM 5403 C C . ALA B 1 317 ? 30.609 4.543 -1.808 1 97.31 317 ALA B C 1
ATOM 5405 O O . ALA B 1 317 ? 30.375 5.402 -0.952 1 97.31 317 ALA B O 1
ATOM 5406 N N . GLY B 1 318 ? 31.609 3.656 -1.697 1 97 318 GLY B N 1
ATOM 5407 C CA . GLY B 1 318 ? 32.531 3.688 -0.568 1 97 318 GLY B CA 1
ATOM 5408 C C . GLY B 1 318 ? 31.953 3.066 0.688 1 97 318 GLY B C 1
ATOM 5409 O O . GLY B 1 318 ? 32.312 3.461 1.802 1 97 318 GLY B O 1
ATOM 5410 N N . LEU B 1 319 ? 30.984 2.201 0.505 1 97.31 319 LEU B N 1
ATOM 5411 C CA . LEU B 1 319 ? 30.328 1.521 1.613 1 97.31 319 LEU B CA 1
ATOM 5412 C C . LEU B 1 319 ? 30.703 0.042 1.643 1 97.31 319 LEU B C 1
ATOM 5414 O O . LEU B 1 319 ? 31.094 -0.526 0.618 1 97.31 319 LEU B O 1
ATOM 5418 N N . SER B 1 320 ? 30.672 -0.561 2.859 1 95.5 320 SER B N 1
ATOM 5419 C CA . SER B 1 320 ? 30.938 -1.979 3.07 1 95.5 320 SER B CA 1
ATOM 5420 C C . SER B 1 320 ? 29.844 -2.639 3.893 1 95.5 320 SER B C 1
ATOM 5422 O O . SER B 1 320 ? 28.969 -1.956 4.422 1 95.5 320 SER B O 1
ATOM 5424 N N . ASP B 1 321 ? 29.922 -3.943 3.957 1 95.62 321 ASP B N 1
ATOM 5425 C CA . ASP B 1 321 ? 28.984 -4.672 4.816 1 95.62 321 ASP B CA 1
ATOM 5426 C C . ASP B 1 321 ? 29.109 -4.203 6.266 1 95.62 321 ASP B C 1
ATOM 5428 O O . ASP B 1 321 ? 28.094 -4.105 6.973 1 95.62 321 ASP B O 1
ATOM 5432 N N . GLU B 1 322 ? 30.297 -3.904 6.629 1 94.88 322 GLU B N 1
ATOM 5433 C CA . GLU B 1 322 ? 30.531 -3.463 8 1 94.88 322 GLU B CA 1
ATOM 5434 C C . GLU B 1 322 ? 29.797 -2.158 8.297 1 94.88 322 GLU B C 1
ATOM 5436 O O . GLU B 1 322 ? 29.297 -1.959 9.406 1 94.88 322 GLU B O 1
ATOM 5441 N N . ASP B 1 323 ? 29.797 -1.331 7.297 1 95 323 ASP B N 1
ATOM 5442 C CA . ASP B 1 323 ? 29.047 -0.087 7.453 1 95 323 ASP B CA 1
ATOM 5443 C C . ASP B 1 323 ? 27.562 -0.361 7.656 1 95 323 ASP B C 1
ATOM 5445 O O . ASP B 1 323 ? 26.906 0.312 8.453 1 95 323 ASP B O 1
ATOM 5449 N N . ILE B 1 324 ? 27.047 -1.323 6.93 1 94.94 324 ILE B N 1
ATOM 5450 C CA . ILE B 1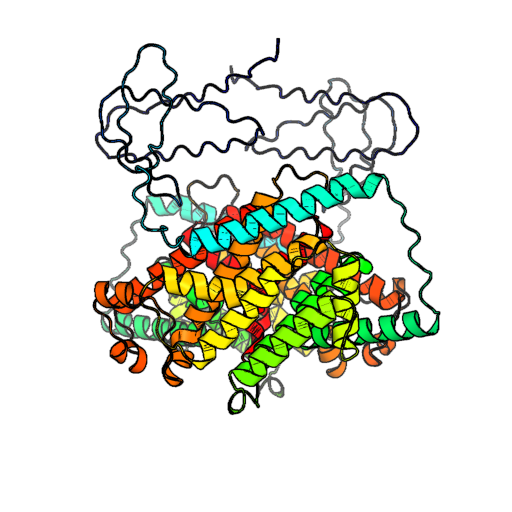 324 ? 25.625 -1.692 7.012 1 94.94 324 ILE B CA 1
ATOM 5451 C C . ILE B 1 324 ? 25.344 -2.322 8.375 1 94.94 324 ILE B C 1
ATOM 5453 O O . ILE B 1 324 ? 24.344 -1.979 9.023 1 94.94 324 ILE B O 1
ATOM 5457 N N . PHE B 1 325 ? 26.25 -3.162 8.812 1 94.94 325 PHE B N 1
ATOM 5458 C CA . PHE B 1 325 ? 26.078 -3.828 10.094 1 94.94 325 PHE B CA 1
ATOM 5459 C C . PHE B 1 325 ? 26.141 -2.822 11.242 1 94.94 325 PHE B C 1
ATOM 5461 O O . PHE B 1 325 ? 25.438 -2.98 12.242 1 94.94 325 PHE B O 1
ATOM 5468 N N . ALA B 1 326 ? 26.906 -1.806 11.102 1 93.12 326 ALA B N 1
ATOM 5469 C CA . ALA B 1 326 ? 27.078 -0.79 12.141 1 93.12 326 ALA B CA 1
ATOM 5470 C C . ALA B 1 326 ? 25.891 0.168 12.164 1 93.12 326 ALA B C 1
ATOM 5472 O O . ALA B 1 326 ? 25.703 0.901 13.141 1 93.12 326 ALA B O 1
ATOM 5473 N N . GLY B 1 327 ? 25.125 0.162 11.094 1 89.44 327 GLY B N 1
ATOM 5474 C CA . GLY B 1 327 ? 23.969 1.03 11.031 1 89.44 327 GLY B CA 1
ATOM 5475 C C . GLY B 1 327 ? 24.328 2.502 10.938 1 89.44 327 GLY B C 1
ATOM 5476 O O . GLY B 1 327 ? 23.562 3.361 11.383 1 89.44 327 GLY B O 1
ATOM 5477 N N . LYS B 1 328 ? 25.484 2.775 10.484 1 84.12 328 LYS B N 1
ATOM 5478 C CA . LYS B 1 328 ? 25.922 4.164 10.375 1 84.12 328 LYS B CA 1
ATOM 5479 C C . LYS B 1 328 ? 25.25 4.863 9.203 1 84.12 328 LYS B C 1
ATOM 5481 O O . LYS B 1 328 ? 25.281 4.363 8.07 1 84.12 328 LYS B O 1
ATOM 5486 N N . VAL B 1 329 ? 24.656 5.941 9.508 1 84.94 329 VAL B N 1
ATOM 5487 C CA . VAL B 1 329 ? 24.016 6.719 8.453 1 84.94 329 VAL B CA 1
ATOM 5488 C C . VAL B 1 329 ? 24.891 7.906 8.07 1 84.94 329 VAL B C 1
ATOM 5490 O O . VAL B 1 329 ? 24.969 8.898 8.797 1 84.94 329 VAL B O 1
ATOM 5493 N N . THR B 1 330 ? 25.625 7.773 7.008 1 90.69 330 THR B N 1
ATOM 5494 C CA . THR B 1 330 ? 26.5 8.805 6.457 1 90.69 330 THR B CA 1
ATOM 5495 C C . THR B 1 330 ? 25.891 9.422 5.203 1 90.69 330 THR B C 1
ATOM 5497 O O . THR B 1 330 ? 24.859 8.961 4.719 1 90.69 330 THR B O 1
ATOM 5500 N N . ASP B 1 331 ? 26.516 10.461 4.695 1 89.38 331 ASP B N 1
ATOM 5501 C CA . ASP B 1 331 ? 26.078 11.055 3.441 1 89.38 331 ASP B CA 1
ATOM 5502 C C . ASP B 1 331 ? 26.219 10.07 2.283 1 89.38 331 ASP B C 1
ATOM 5504 O O . ASP B 1 331 ? 25.406 10.055 1.365 1 89.38 331 ASP B O 1
ATOM 5508 N N . LYS B 1 332 ? 27.266 9.297 2.391 1 94.69 332 LYS B N 1
ATOM 5509 C CA . LYS B 1 332 ? 27.469 8.266 1.376 1 94.69 332 LYS B CA 1
ATOM 5510 C C . LYS B 1 332 ? 26.312 7.266 1.376 1 94.69 332 LYS B C 1
ATOM 5512 O O . LYS B 1 332 ? 25.812 6.898 0.315 1 94.69 332 LYS B O 1
ATOM 5517 N N . TRP B 1 333 ? 25.922 6.883 2.547 1 94.56 333 TRP B N 1
ATOM 5518 C CA . TRP B 1 333 ? 24.812 5.945 2.686 1 94.56 333 TRP B CA 1
ATOM 5519 C C . TRP B 1 333 ? 23.516 6.559 2.168 1 94.56 333 TRP B C 1
ATOM 5521 O O . TRP B 1 333 ? 22.781 5.93 1.402 1 94.56 333 TRP B O 1
ATOM 5531 N N . ARG B 1 334 ? 23.281 7.789 2.541 1 88.12 334 ARG B N 1
ATOM 5532 C CA . ARG B 1 334 ? 22.062 8.469 2.121 1 88.12 334 ARG B CA 1
ATOM 5533 C C . ARG B 1 334 ? 21.969 8.555 0.602 1 88.12 334 ARG B C 1
ATOM 5535 O O . ARG B 1 334 ? 20.906 8.328 0.018 1 88.12 334 ARG B O 1
ATOM 5542 N N . ASN B 1 335 ? 23.078 8.906 0.044 1 92.75 335 ASN B N 1
ATOM 5543 C CA . ASN B 1 335 ? 23.109 9.016 -1.41 1 92.75 335 ASN B CA 1
ATOM 5544 C C . ASN B 1 335 ? 22.906 7.66 -2.08 1 92.75 335 ASN B C 1
ATOM 5546 O O . ASN B 1 335 ? 22.188 7.559 -3.074 1 92.75 335 ASN B O 1
ATOM 5550 N N . PHE B 1 336 ? 23.562 6.656 -1.515 1 96.44 336 PHE B N 1
ATOM 5551 C CA . PHE B 1 336 ? 23.375 5.301 -2.02 1 96.44 336 PHE B CA 1
ATOM 5552 C C . PHE B 1 336 ? 21.922 4.887 -1.956 1 96.44 336 PHE B C 1
ATOM 5554 O O . PHE B 1 336 ? 21.359 4.395 -2.939 1 96.44 336 PHE B O 1
ATOM 5561 N N . MET B 1 337 ? 21.266 5.145 -0.853 1 94.25 337 MET B N 1
ATOM 5562 C CA . MET B 1 337 ? 19.875 4.781 -0.637 1 94.25 337 MET B CA 1
ATOM 5563 C C . MET B 1 337 ? 18.953 5.539 -1.595 1 94.25 337 MET B C 1
ATOM 5565 O O . MET B 1 337 ? 18.016 4.969 -2.141 1 94.25 337 MET B O 1
ATOM 5569 N N . LYS B 1 338 ? 19.234 6.785 -1.776 1 90.69 338 LYS B N 1
ATOM 5570 C CA . LYS B 1 338 ? 18.453 7.594 -2.703 1 90.69 338 LYS B CA 1
ATOM 5571 C C . LYS B 1 338 ? 18.453 6.98 -4.102 1 90.69 338 LYS B C 1
ATOM 5573 O O . LYS B 1 338 ? 17.406 6.906 -4.75 1 90.69 338 LYS B O 1
ATOM 5578 N N . ASN B 1 339 ? 19.562 6.527 -4.48 1 94.5 339 ASN B N 1
ATOM 5579 C CA . ASN B 1 339 ? 19.688 5.914 -5.801 1 94.5 339 ASN B CA 1
ATOM 5580 C C . ASN B 1 339 ? 18.922 4.594 -5.875 1 94.5 339 ASN B C 1
ATOM 5582 O O . ASN B 1 339 ? 18.297 4.293 -6.891 1 94.5 339 ASN B O 1
ATOM 5586 N N . GLN B 1 340 ? 18.984 3.797 -4.809 1 96.88 340 GLN B N 1
ATOM 5587 C CA . GLN B 1 340 ? 18.234 2.543 -4.773 1 96.88 340 GLN B CA 1
ATOM 5588 C C . GLN B 1 340 ? 16.734 2.801 -4.789 1 96.88 340 GLN B C 1
ATOM 5590 O O . GLN B 1 340 ? 15.984 2.07 -5.441 1 96.88 340 GLN B O 1
ATOM 5595 N N . ILE B 1 341 ? 16.359 3.807 -4.117 1 91.5 341 ILE B N 1
ATOM 5596 C CA . ILE B 1 341 ? 14.945 4.168 -4.078 1 91.5 341 ILE B CA 1
ATOM 5597 C C . ILE B 1 341 ? 14.492 4.617 -5.465 1 91.5 341 ILE B C 1
ATOM 5599 O O . ILE B 1 341 ? 13.406 4.25 -5.918 1 91.5 341 ILE B O 1
ATOM 5603 N N . LYS B 1 342 ? 15.273 5.406 -6.121 1 90.19 342 LYS B N 1
ATOM 5604 C CA . LYS B 1 342 ? 14.969 5.844 -7.48 1 90.19 342 LYS B CA 1
ATOM 5605 C C . LYS B 1 342 ? 14.797 4.652 -8.414 1 90.19 342 LYS B C 1
ATOM 5607 O O . LYS B 1 342 ? 13.906 4.648 -9.273 1 90.19 342 LYS B O 1
ATOM 5612 N N . ARG B 1 343 ? 15.586 3.693 -8.219 1 94 343 ARG B N 1
ATOM 5613 C CA . ARG B 1 343 ? 15.477 2.486 -9.031 1 94 343 ARG B CA 1
ATOM 5614 C C . ARG B 1 343 ? 14.156 1.771 -8.773 1 94 343 ARG B C 1
ATOM 5616 O O . ARG B 1 343 ? 13.469 1.366 -9.711 1 94 343 ARG B O 1
ATOM 5623 N N . ALA B 1 344 ? 13.82 1.55 -7.508 1 91.62 344 ALA B N 1
ATOM 5624 C CA . ALA B 1 344 ? 12.539 0.942 -7.18 1 91.62 344 ALA B CA 1
ATOM 5625 C C . ALA B 1 344 ? 11.383 1.72 -7.812 1 91.62 344 ALA B C 1
ATOM 5627 O O . ALA B 1 344 ? 10.445 1.126 -8.344 1 91.62 344 ALA B O 1
ATOM 5628 N N . ARG B 1 345 ? 11.516 3.004 -7.805 1 85.12 345 ARG B N 1
ATOM 5629 C CA . ARG B 1 345 ? 10.492 3.871 -8.375 1 85.12 345 ARG B CA 1
ATOM 5630 C C . ARG B 1 345 ? 10.367 3.66 -9.883 1 85.12 345 ARG B C 1
ATOM 5632 O O . ARG B 1 345 ? 9.273 3.73 -10.438 1 85.12 345 ARG B O 1
ATOM 5639 N N . MET B 1 346 ? 11.438 3.496 -10.523 1 88.12 346 MET B N 1
ATOM 5640 C CA . MET B 1 346 ? 11.414 3.258 -11.961 1 88.12 346 MET B CA 1
ATOM 5641 C C . MET B 1 346 ? 10.602 2.012 -12.297 1 88.12 346 MET B C 1
ATOM 5643 O O . MET B 1 346 ? 9.844 2.004 -13.273 1 88.12 346 MET B O 1
ATOM 5647 N N . PHE B 1 347 ? 10.727 0.998 -11.469 1 89.44 347 PHE B N 1
ATOM 5648 C CA . PHE B 1 347 ? 9.953 -0.215 -11.688 1 89.44 347 PHE B CA 1
ATOM 5649 C C . PHE B 1 347 ? 8.477 0.033 -11.406 1 89.44 347 PHE B C 1
ATOM 5651 O O . PHE B 1 347 ? 7.605 -0.538 -12.07 1 89.44 347 PHE B O 1
ATOM 5658 N N . PHE B 1 348 ? 8.141 0.858 -10.453 1 85.25 348 PHE B N 1
ATOM 5659 C CA . PHE B 1 348 ? 6.754 1.224 -10.219 1 85.25 348 PHE B CA 1
ATOM 5660 C C . PHE B 1 348 ? 6.172 1.961 -11.414 1 85.25 348 PHE B C 1
ATOM 5662 O O . PHE B 1 348 ? 5.023 1.728 -11.797 1 85.25 348 PHE B O 1
ATOM 5669 N N . ASP B 1 349 ? 6.957 2.846 -11.953 1 80.81 349 ASP B N 1
ATOM 5670 C CA . ASP B 1 349 ? 6.512 3.602 -13.117 1 80.81 349 ASP B CA 1
ATOM 5671 C C . ASP B 1 349 ? 6.203 2.672 -14.289 1 80.81 349 ASP B C 1
ATOM 5673 O O . ASP B 1 349 ? 5.199 2.846 -14.977 1 80.81 349 ASP B O 1
ATOM 5677 N N . GLU B 1 350 ? 7.023 1.705 -14.414 1 83.5 350 GLU B N 1
ATOM 5678 C CA . GLU B 1 350 ? 6.801 0.719 -15.461 1 83.5 350 GLU B CA 1
ATOM 5679 C C . GLU B 1 350 ? 5.535 -0.09 -15.203 1 83.5 350 GLU B C 1
ATOM 5681 O O . GLU B 1 350 ? 4.777 -0.381 -16.141 1 83.5 350 GLU B O 1
ATOM 5686 N N . ALA B 1 351 ? 5.324 -0.43 -14 1 85.38 351 ALA B N 1
ATOM 5687 C CA . ALA B 1 351 ? 4.148 -1.208 -13.617 1 85.38 351 ALA B CA 1
ATOM 5688 C C . ALA B 1 351 ? 2.865 -0.42 -13.867 1 85.38 351 ALA B C 1
ATOM 5690 O O . ALA B 1 351 ? 1.869 -0.975 -14.336 1 85.38 351 ALA B O 1
ATOM 5691 N N . GLU B 1 352 ? 2.854 0.798 -13.531 1 76.19 352 GLU B N 1
ATOM 5692 C CA . GLU B 1 352 ? 1.673 1.648 -13.648 1 76.19 352 GLU B CA 1
ATOM 5693 C C . GLU B 1 352 ? 1.204 1.757 -15.094 1 76.19 352 GLU B C 1
ATOM 5695 O O . GLU B 1 352 ? 0.002 1.836 -15.359 1 76.19 352 GLU B O 1
ATOM 5700 N N . LYS B 1 353 ? 2.049 1.665 -16.016 1 71.5 353 LYS B N 1
ATOM 5701 C CA . LYS B 1 353 ? 1.706 1.748 -17.422 1 71.5 353 LYS B CA 1
ATOM 5702 C C . LYS B 1 353 ? 0.848 0.561 -17.859 1 71.5 353 LYS B C 1
ATOM 5704 O O . LYS B 1 353 ? -0.012 0.693 -18.734 1 71.5 353 LYS B O 1
ATOM 5709 N N . GLY B 1 354 ? 1.045 -0.528 -17.203 1 70.44 354 GLY B N 1
ATOM 5710 C CA . GLY B 1 354 ? 0.339 -1.742 -17.578 1 70.44 354 GLY B CA 1
ATOM 5711 C C . GLY B 1 354 ? -0.9 -1.996 -16.734 1 70.44 354 GLY B C 1
ATOM 5712 O O . GLY B 1 354 ? -1.864 -2.602 -17.219 1 70.44 354 GLY B O 1
ATOM 5713 N N . VAL B 1 355 ? -0.912 -1.584 -15.492 1 68.25 355 VAL B N 1
ATOM 5714 C CA . VAL B 1 355 ? -1.995 -1.878 -14.562 1 68.25 355 VAL B CA 1
ATOM 5715 C C . VAL B 1 355 ? -3.297 -1.261 -15.07 1 68.25 355 VAL B C 1
ATOM 5717 O O . VAL B 1 355 ? -4.367 -1.853 -14.93 1 68.25 355 VAL B O 1
ATOM 5720 N N . THR B 1 356 ? -3.178 -0.173 -15.75 1 64.81 356 THR B N 1
ATOM 5721 C CA . THR B 1 356 ? -4.359 0.507 -16.266 1 64.81 356 THR B CA 1
ATOM 5722 C C . THR B 1 356 ? -4.988 -0.285 -17.406 1 64.81 356 THR B C 1
ATOM 5724 O O . THR B 1 356 ? -6.133 -0.035 -17.797 1 64.81 356 THR B O 1
ATOM 5727 N N . GLN B 1 357 ? -4.238 -1.337 -17.828 1 66.75 357 GLN B N 1
ATOM 5728 C CA . GLN B 1 357 ? -4.703 -2.107 -18.984 1 66.75 357 GLN B CA 1
ATOM 5729 C C . GLN B 1 357 ? -5.383 -3.398 -18.531 1 66.75 357 GLN B C 1
ATOM 5731 O O . GLN B 1 357 ? -5.934 -4.133 -19.359 1 66.75 357 GLN B O 1
ATOM 5736 N N . LEU B 1 358 ? -5.371 -3.68 -17.219 1 66.19 358 LEU B N 1
ATOM 5737 C CA . LEU B 1 358 ? -6.074 -4.832 -16.672 1 66.19 358 LEU B CA 1
ATOM 5738 C C . LEU B 1 358 ? -7.578 -4.582 -16.625 1 66.19 358 LEU B C 1
ATOM 5740 O O . LEU B 1 358 ? -8.023 -3.439 -16.734 1 66.19 358 LEU B O 1
ATOM 5744 N N . SER B 1 359 ? -8.289 -5.691 -16.609 1 64.94 359 SER B N 1
ATOM 5745 C CA . SER B 1 359 ? -9.719 -5.52 -16.422 1 64.94 359 SER B CA 1
ATOM 5746 C C . SER B 1 359 ? -10.023 -4.684 -15.18 1 64.94 359 SER B C 1
ATOM 5748 O O . SER B 1 359 ? -9.289 -4.758 -14.188 1 64.94 359 SER B O 1
ATOM 5750 N N . SER B 1 360 ? -11.016 -3.834 -15.297 1 58.12 360 SER B N 1
ATOM 5751 C CA . SER B 1 360 ? -11.344 -2.869 -14.25 1 58.12 360 SER B CA 1
ATOM 5752 C C . SER B 1 360 ? -11.531 -3.557 -12.898 1 58.12 360 SER B C 1
ATOM 5754 O O . SER B 1 360 ? -11.07 -3.055 -11.875 1 58.12 360 SER B O 1
ATOM 5756 N N . ALA B 1 361 ? -12.141 -4.75 -12.953 1 60.19 361 ALA B N 1
ATOM 5757 C CA . ALA B 1 361 ? -12.422 -5.477 -11.719 1 60.19 361 ALA B CA 1
ATOM 5758 C C . ALA B 1 361 ? -11.125 -5.992 -11.086 1 60.19 361 ALA B C 1
ATOM 5760 O O . ALA B 1 361 ? -11.086 -6.262 -9.883 1 60.19 361 ALA B O 1
ATOM 5761 N N . SER B 1 362 ? -10.102 -5.988 -11.953 1 59.41 362 SER B N 1
ATOM 5762 C CA . SER B 1 362 ? -8.875 -6.621 -11.492 1 59.41 362 SER B CA 1
ATOM 5763 C C . SER B 1 362 ? -7.789 -5.582 -11.219 1 59.41 362 SER B C 1
ATOM 5765 O O . SER B 1 362 ? -6.703 -5.926 -10.734 1 59.41 362 SER B O 1
ATOM 5767 N N . ARG B 1 363 ? -8.086 -4.352 -11.453 1 57.94 363 ARG B N 1
ATOM 5768 C CA . ARG B 1 363 ? -7.066 -3.312 -11.312 1 57.94 363 ARG B CA 1
ATOM 5769 C C . ARG B 1 363 ? -6.797 -3.006 -9.844 1 57.94 363 ARG B C 1
ATOM 5771 O O . ARG B 1 363 ? -5.645 -2.828 -9.445 1 57.94 363 ARG B O 1
ATOM 5778 N N . TRP B 1 364 ? -7.852 -3.062 -9.102 1 52.12 364 TRP B N 1
ATOM 5779 C CA . TRP B 1 364 ? -7.742 -2.561 -7.738 1 52.12 364 TRP B CA 1
ATOM 5780 C C . TRP B 1 364 ? -6.934 -3.52 -6.871 1 52.12 364 TRP B C 1
ATOM 5782 O O . TRP B 1 364 ? -6.02 -3.102 -6.16 1 52.12 364 TRP B O 1
ATOM 5792 N N . PRO B 1 365 ? -7.215 -4.84 -6.977 1 49.19 365 PRO B N 1
ATOM 5793 C CA . PRO B 1 365 ? -6.391 -5.723 -6.148 1 49.19 365 PRO B CA 1
ATOM 5794 C C . PRO B 1 365 ? -4.898 -5.566 -6.43 1 49.19 365 PRO B C 1
ATOM 5796 O O . PRO B 1 365 ? -4.078 -5.691 -5.512 1 49.19 365 PRO B O 1
ATOM 5799 N N . VAL B 1 366 ? -4.672 -5.164 -7.578 1 50.94 366 VAL B N 1
ATOM 5800 C CA . VAL B 1 366 ? -3.275 -5.035 -7.984 1 50.94 366 VAL B CA 1
ATOM 5801 C C . VAL B 1 366 ? -2.701 -3.723 -7.457 1 50.94 366 VAL B C 1
ATOM 5803 O O . VAL B 1 366 ? -1.571 -3.688 -6.965 1 50.94 366 VAL B O 1
ATOM 5806 N N . ARG B 1 367 ? -3.566 -2.746 -7.555 1 55.34 367 ARG B N 1
ATOM 5807 C CA . ARG B 1 367 ? -3.119 -1.432 -7.105 1 55.34 367 ARG B CA 1
ATOM 5808 C C . ARG B 1 367 ? -2.943 -1.402 -5.59 1 55.34 367 ARG B C 1
ATOM 5810 O O . ARG B 1 367 ? -2.051 -0.725 -5.078 1 55.34 367 ARG B O 1
ATOM 5817 N N . THR B 1 368 ? -3.896 -2.086 -4.992 1 48.12 368 THR B N 1
ATOM 5818 C CA . THR B 1 368 ? -3.842 -2.098 -3.535 1 48.12 368 THR B CA 1
ATOM 5819 C C . THR B 1 368 ? -2.695 -2.977 -3.041 1 48.12 368 THR B C 1
ATOM 5821 O O . THR B 1 368 ? -2.182 -2.775 -1.939 1 48.12 368 THR B O 1
ATOM 5824 N N . ARG B 1 369 ? -2.402 -4.078 -3.842 1 45.22 369 ARG B N 1
ATOM 5825 C CA . ARG B 1 369 ? -1.242 -4.891 -3.49 1 45.22 369 ARG B CA 1
ATOM 5826 C C . ARG B 1 369 ? 0.046 -4.082 -3.596 1 45.22 369 ARG B C 1
ATOM 5828 O O . ARG B 1 369 ? 1.029 -4.379 -2.914 1 45.22 369 ARG B O 1
ATOM 5835 N N . ILE B 1 370 ? -0.006 -3.246 -4.559 1 38.91 370 ILE B N 1
ATOM 5836 C CA . ILE B 1 370 ? 1.194 -2.416 -4.551 1 38.91 370 ILE B CA 1
ATOM 5837 C C . ILE B 1 370 ? 1.546 -2.035 -3.113 1 38.91 370 ILE B C 1
ATOM 5839 O O . ILE B 1 370 ? 2.725 -1.952 -2.756 1 38.91 370 ILE B O 1
ATOM 5843 N N . VAL B 1 371 ? 0.494 -1.896 -2.307 1 34.97 371 VAL B N 1
ATOM 5844 C CA . VAL B 1 371 ? 0.699 -1.352 -0.969 1 34.97 371 VAL B CA 1
ATOM 5845 C C . VAL B 1 371 ? 1.068 -2.475 -0.003 1 34.97 371 VAL B C 1
ATOM 5847 O O . VAL B 1 371 ? 1.791 -2.254 0.971 1 34.97 371 VAL B O 1
ATOM 5850 N N . TYR B 1 372 ? 0.469 -3.699 -0.155 1 35.06 372 TYR B N 1
ATOM 5851 C CA . TYR B 1 372 ? 0.367 -4.656 0.942 1 35.06 372 TYR B CA 1
ATOM 5852 C C . TYR B 1 372 ? 1.702 -5.348 1.188 1 35.06 372 TYR B C 1
ATOM 5854 O O . TYR B 1 372 ? 1.795 -6.258 2.018 1 35.06 372 TYR B O 1
ATOM 5862 N N . THR B 1 373 ? 2.512 -5.449 0.283 1 33.84 373 THR B N 1
ATOM 5863 C CA . THR B 1 373 ? 3.48 -6.43 0.756 1 33.84 373 THR B CA 1
ATOM 5864 C C . THR B 1 373 ? 3.863 -6.156 2.207 1 33.84 373 THR B C 1
ATOM 5866 O O . THR B 1 373 ? 4.676 -6.883 2.789 1 33.84 373 THR B O 1
ATOM 5869 N N . TYR B 1 374 ? 3.82 -5.004 2.639 1 31.19 374 TYR B N 1
ATOM 5870 C CA . TYR B 1 374 ? 4.586 -4.688 3.84 1 31.19 374 TYR B CA 1
ATOM 5871 C C . TYR B 1 374 ? 3.875 -5.199 5.09 1 31.19 374 TYR B C 1
ATOM 5873 O O . TYR B 1 374 ? 4.336 -4.977 6.211 1 31.19 374 TYR B O 1
ATOM 5881 N N . THR B 1 375 ? 2.65 -5.582 5.07 1 31 375 THR B N 1
ATOM 5882 C CA . THR B 1 375 ? 2.02 -5.66 6.383 1 31 375 THR B CA 1
ATOM 5883 C C . THR B 1 375 ? 2.512 -6.883 7.148 1 31 375 THR B C 1
ATOM 5885 O O . THR B 1 375 ? 2.074 -7.137 8.273 1 31 375 THR B O 1
ATOM 5888 N N . ASP B 1 376 ? 3.135 -7.801 6.594 1 30.64 376 ASP B N 1
ATOM 5889 C CA . ASP B 1 376 ? 3.32 -9.039 7.348 1 30.64 376 ASP B CA 1
ATOM 5890 C C . ASP B 1 376 ? 4.34 -8.852 8.469 1 30.64 376 ASP B C 1
ATOM 5892 O O . ASP B 1 376 ? 4.688 -9.805 9.164 1 30.64 376 ASP B O 1
ATOM 5896 N N . SER B 1 377 ? 5.281 -7.984 8.398 1 26.14 377 SER B N 1
ATOM 5897 C CA . SER B 1 377 ? 6.316 -8.266 9.383 1 26.14 377 SER B CA 1
ATOM 5898 C C . SER B 1 377 ? 5.82 -8 10.797 1 26.14 377 SER B C 1
ATOM 5900 O O . SER B 1 377 ? 6.605 -7.996 11.75 1 26.14 377 SER B O 1
ATOM 5902 N N . LYS B 1 378 ? 4.719 -7.605 11.117 1 24.28 378 LYS B N 1
ATOM 5903 C CA . LYS B 1 378 ? 4.582 -7.555 12.57 1 24.28 378 LYS B CA 1
ATOM 5904 C C . LYS B 1 378 ? 4.359 -8.953 13.148 1 24.28 378 LYS B C 1
ATOM 5906 O O . LYS B 1 378 ? 3.588 -9.742 12.602 1 24.28 378 LYS B O 1
#

Solvent-accessible surface area (backbone atoms only — not comparable to full-atom values): 42959 Å² total; per-residue (Å²): 132,80,80,73,79,75,80,78,77,79,75,77,72,74,81,79,74,80,70,85,71,80,73,80,80,81,79,79,75,80,62,91,64,85,70,83,77,76,76,81,71,81,70,90,66,83,69,80,64,77,49,96,85,58,84,63,68,87,74,75,82,67,82,63,84,70,84,70,75,74,81,74,76,76,72,80,82,78,74,83,70,78,74,76,64,50,52,66,50,52,52,47,50,51,42,50,53,49,31,51,46,45,54,50,46,67,63,47,66,74,71,74,77,69,78,70,72,75,68,55,70,70,53,49,54,51,46,50,50,19,36,49,50,24,44,52,52,34,52,70,75,35,40,67,40,39,60,26,36,61,58,34,55,70,71,41,30,45,39,50,24,21,52,50,45,50,52,49,57,57,51,38,46,64,70,33,96,56,20,87,69,55,46,76,62,55,52,49,50,50,51,51,48,49,56,35,14,76,72,68,50,46,89,47,51,67,38,41,31,37,26,52,32,50,74,73,35,66,57,69,65,60,43,59,54,38,29,52,50,30,52,56,42,66,73,74,53,49,71,28,65,31,59,60,54,44,49,42,46,26,33,20,71,26,11,23,58,29,56,59,43,46,57,57,52,39,68,26,87,87,38,86,63,51,59,52,49,40,41,48,10,32,27,25,38,19,30,19,49,40,46,47,52,43,67,62,35,46,63,65,35,28,75,71,68,29,44,91,51,34,45,52,60,34,48,74,54,74,45,52,68,66,45,53,62,68,63,63,86,46,71,53,49,51,52,50,48,43,53,52,50,52,50,28,48,52,27,40,56,50,11,56,70,20,46,76,35,31,19,76,47,42,30,48,25,52,57,46,36,69,20,46,75,64,52,66,80,100,132,79,80,72,80,75,79,76,77,79,76,77,73,73,80,80,71,84,69,85,71,82,72,81,80,82,79,81,76,80,63,92,64,84,70,81,78,71,75,78,69,81,72,86,65,83,69,80,65,78,52,95,85,58,84,66,70,87,74,76,80,67,83,64,84,72,82,71,74,74,82,73,78,75,72,80,82,79,74,84,70,78,74,75,62,51,55,67,51,53,52,46,50,52,44,50,54,48,32,51,46,46,55,50,46,67,63,47,66,74,69,73,78,69,77,69,72,76,66,56,68,71,53,50,54,52,47,50,50,19,36,50,52,25,44,51,52,35,51,70,76,35,41,68,39,39,58,25,36,60,57,35,55,70,72,41,30,45,38,50,25,23,52,48,47,52,52,49,56,58,50,36,46,63,70,32,96,56,21,87,68,56,45,75,64,55,52,51,50,51,50,50,50,50,55,34,15,76,73,67,50,46,89,48,52,66,36,40,31,36,24,52,34,48,74,74,35,67,56,68,66,61,42,58,54,39,29,52,51,31,53,55,40,65,74,73,52,47,69,27,65,30,59,60,55,43,49,42,46,28,32,19,69,24,12,24,58,29,57,59,41,47,57,57,52,40,68,26,86,86,38,87,63,51,60,53,51,40,41,49,10,31,27,25,38,20,31,18,46,39,46,46,52,44,66,60,35,47,63,64,34,29,74,72,68,29,43,92,52,34,45,52,59,34,50,73,55,75,46,52,71,66,46,52,63,67,63,62,84,45,71,52,48,52,52,51,49,43,52,53,50,52,51,28,47,51,27,40,56,49,12,56,70,21,47,76,35,31,20,75,49,41,31,49,26,52,58,47,34,65,21,48,78,64,47,66,79,100

Radius of gyration: 28.7 Å; Cα contacts (8 Å, |Δi|>4): 815; chains: 2; bounding box: 69×76×79 Å

InterPro domains:
  IPR002060 Squalene/phytoene synthase [PF00494] (140-371)
  IPR002060 Squalene/phytoene synthase [SFLDG01018] (128-368)
  IPR008949 Isoprenoid synthase domain superfamily [G3DSA:1.10.600.10] (122-374)
  IPR008949 Isoprenoid synthase domain superfamily [SSF48576] (130-371)
  IPR019845 Squalene/phytoene synthase, conserved site [PS01044] (249-264)
  IPR019845 Squalene/phytoene synthase, conserved site [PS01045] (285-310)
  IPR033904 Trans-isoprenyl diphosphate synthases, head-to-head [cd00683] (132-368)
  IPR044843 Trans-isoprenyl diphosphate synthases, bacterial-type [SFLDG01212] (128-368)